Protein 7BNY (pdb70)

Sequence (524 aa):
TYPTLHILLQFNHRGLEARIFRHGQLWAETHAEVVLRSKTKQISFLSNGSYPSMDATTPLNPWKSTYQAVLRAEPHRVTMDVYHKRIRPFRLPLVQKEWRTCEENVFGLYHVFETHYAGYFSDLLIHDVETNPNPLDVSKTYPTLHILLQFNHRGLEARIFRHGQLWAETHAEEVVLRSKTKQISFLSNGSYPSMDATTPLNPWKSTYQAVLRAEPHRVTMDVYHKRIRPFRLPLVQKEWRTCEENVFGLYHVFETHYAGYFSDLLIHDVETNPTLHILLQFNHRGLEARIFRHGQLWAETHAEVVLRSKTKQISFLSNGSYPSMDATTPLNPWKSTYQAVLRAEPHRVTMDVYHKRIRPFRLPLVQKEWRTCEENVFGLYHVFETHYAGYFSDLLIHDPTLHILLQFNHRGLEARIFRHGQLWAETHAEVVLRSKTKQISFLSNGSYPSMDATTPLNPWKSTYQAVLRRAEPHRVTMDVYHKRIRPFRLPLVQKEWRTCEENVFGLYHVFETHYAGYFSDLLIHD

B-factor: mean 75.03, std 25.46, range [36.98, 190.49]

Secondary structure (DSSP, 8-state):
---EEEEEEEEETTEEEEEEEETTEEEEEEEE-----SHHHHHHHHHHS--SSPPPP-TTS--EEEEEEEEEE-SS-EEEEEEESS--SS---SEEEEES----SHHHHHHHHHHHTTTTBPPPEE------/--TT-------EEEEEEEEETTEEEEEEEETTEEEEEEEE-----SHHHHHHHHHHS--S-PPPP-TTS--EEEEEEEEEEETTEEEEEEEES---TT---SEEEEES---SSHHHHHHHHHHHTTTTBPPPEE------/-EEEEEEEEETTEEEEEEEETTEEEEEEEE-----SHHHHHHHHHHS--SSPPPP-TTS--EEEEEEEEEE-SS-EEEEEEESS--TTPPPSEEEEES----SHHHHHHHHHHHTTTT---EEE--/-EEEEEEEEETTEEEEEEEETTEEEEEEEE-----SHHHHHHHHHHS--SSPPPP-TTS--EEEEEEEEEE-SS-EEEEEEESS--TTS--SEEEEE-----SHHHHHHHHHHHTTTS----EE--

Organism: Mengo encephalomyocarditis virus (NCBI:txid12107)

GO terms:
  GO:0039618 T=pseudo3 icosahedral viral capsid (C, IDA)
  GO:0019028 viral capsid (C, IDA)
  GO:0004197 cysteine-type endopeptidase activity (F, IDA)
  GO:0039690 positive stranded viral RNA replication (P, IDA)
  GO:0034062 5'-3' RNA polymerase activity (F, EXP)
  GO:0004197 cysteine-type endopeptidase activity (F, EXP)

Structure (mmCIF, N/CA/C/O backbone):
data_7BNY
#
_entry.id   7BNY
#
_cell.length_a   91.560
_cell.length_b   91.560
_cell.length_c   316.390
_cell.angle_alpha   90.000
_cell.angle_beta   90.000
_cell.angle_gamma   120.000
#
_symmetry.space_group_name_H-M   'P 62 2 2'
#
loop_
_entity.id
_entity.type
_entity.pdbx_description
1 polymer 'Genome polyprotein'
2 non-polymer 'SULFATE ION'
3 water water
#
loop_
_atom_site.group_PDB
_atom_site.id
_atom_site.type_symbol
_atom_site.label_atom_id
_atom_site.label_alt_id
_atom_site.label_comp_id
_atom_site.label_asym_id
_atom_site.label_entity_id
_atom_site.label_seq_id
_atom_site.pdbx_PDB_ins_code
_atom_site.Cartn_x
_atom_site.Cartn_y
_atom_site.Cartn_z
_atom_site.occupancy
_atom_site.B_iso_or_equiv
_atom_site.auth_seq_id
_atom_site.auth_comp_id
_atom_site.auth_asym_id
_atom_site.auth_atom_id
_atom_site.pdbx_PDB_model_num
ATOM 1 N N . THR A 1 10 ? 58.83384 -6.50569 47.54582 1.000 125.95601 10 THR A N 1
ATOM 2 C CA . THR A 1 10 ? 59.96962 -5.61009 47.72842 1.000 132.38197 10 THR A CA 1
ATOM 3 C C . THR A 1 10 ? 60.47415 -5.05411 46.40404 1.000 125.88877 10 THR A C 1
ATOM 4 O O . THR A 1 10 ? 60.22528 -5.61767 45.33821 1.000 136.51454 10 THR A O 1
ATOM 8 N N . TYR A 1 11 ? 61.20710 -3.95223 46.50113 1.000 106.33912 11 TYR A N 1
ATOM 9 C CA . TYR A 1 11 ? 61.94818 -3.37873 45.38064 1.000 97.29983 11 TYR A CA 1
ATOM 10 C C . TYR A 1 11 ? 63.31700 -3.06119 45.95549 1.000 87.38247 11 TYR A C 1
ATOM 11 O O . TYR A 1 11 ? 63.42329 -2.16424 46.81792 1.000 82.70070 11 TYR A O 1
ATOM 20 N N . PRO A 1 12 ? 64.38212 -3.73459 45.53177 1.000 81.25321 12 PRO A N 1
ATOM 21 C CA . PRO A 1 12 ? 65.70354 -3.33037 46.01244 1.000 73.15935 12 PRO A CA 1
ATOM 22 C C . PRO A 1 12 ? 66.10242 -2.02438 45.35028 1.000 69.27817 12 PRO A C 1
ATOM 23 O O . PRO A 1 12 ? 65.89435 -1.82720 44.15051 1.000 69.27293 12 PRO A O 1
ATOM 27 N N . THR A 1 13 ? 66.68714 -1.12967 46.14036 1.000 66.70133 13 THR A N 1
ATOM 28 C CA . THR A 1 13 ? 67.13559 0.15201 45.62254 1.000 59.80679 13 THR A CA 1
ATOM 29 C C . THR A 1 13 ? 68.49529 0.48913 46.21082 1.000 62.07106 13 THR A C 1
ATOM 30 O O . THR A 1 13 ? 68.74339 0.24556 47.39484 1.000 58.86878 13 THR A O 1
ATOM 34 N N . LEU A 1 14 ? 69.37170 1.04857 45.38187 1.000 57.17687 14 LEU A N 1
ATOM 35 C CA . LEU A 1 14 ? 70.62254 1.62469 45.84699 1.000 51.95577 14 LEU A CA 1
ATOM 36 C C . LEU A 1 14 ? 70.77127 3.03707 45.30489 1.000 50.77966 14 LEU A C 1
ATOM 37 O O . LEU A 1 14 ? 70.50706 3.29018 44.12492 1.000 51.58288 14 LEU A O 1
ATOM 42 N N . HIS A 1 15 ? 71.19096 3.95191 46.17187 1.000 50.56803 15 HIS A N 1
ATOM 43 C CA . HIS A 1 15 ? 71.60674 5.28653 45.76900 1.000 49.79131 15 HIS A CA 1
ATOM 44 C C . HIS A 1 15 ? 73.11603 5.35766 45.93284 1.000 48.31983 15 HIS A C 1
ATOM 45 O O . HIS A 1 15 ? 73.63803 5.08970 47.02016 1.000 46.25107 15 HIS A O 1
ATOM 52 N N . ILE A 1 16 ? 73.81140 5.72243 44.86170 1.000 44.94765 16 ILE A N 1
ATOM 53 C CA . ILE A 1 16 ? 75.26778 5.73470 44.83975 1.000 43.92494 16 ILE A CA 1
ATOM 54 C C . ILE A 1 16 ? 75.71091 7.15447 44.53071 1.000 48.70528 16 ILE A C 1
ATOM 55 O O . ILE A 1 16 ? 75.55202 7.62947 43.39865 1.000 45.97657 16 ILE A O 1
ATOM 60 N N . LEU A 1 17 ? 76.25979 7.83473 45.53269 1.000 44.91978 17 LEU A N 1
ATOM 61 C CA . LEU A 1 17 ? 76.89300 9.12782 45.31549 1.000 46.75652 17 LEU A CA 1
ATOM 62 C C . LEU A 1 17 ? 78.28312 8.91962 44.72793 1.000 44.91979 17 LEU A C 1
ATOM 63 O O . LEU A 1 17 ? 79.11580 8.21969 45.31526 1.000 42.99679 17 LEU A O 1
ATOM 68 N N . LEU A 1 18 ? 78.52227 9.52111 43.56631 1.000 45.87385 18 LEU A N 1
ATOM 69 C CA . LEU A 1 18 ? 79.76607 9.38966 42.81754 1.000 46.02958 18 LEU A CA 1
ATOM 70 C C . LEU A 1 18 ? 80.45472 10.74799 42.79435 1.000 46.37824 18 LEU A C 1
ATOM 71 O O . LEU A 1 18 ? 79.85632 11.73937 42.36308 1.000 49.45681 18 LEU A O 1
ATOM 76 N N . GLN A 1 19 ? 81.69764 10.80035 43.26764 1.000 47.15049 19 GLN A N 1
ATOM 77 C CA . GLN A 1 19 ? 82.50482 12.01381 43.20010 1.000 52.44857 19 GLN A CA 1
ATOM 78 C C . GLN A 1 19 ? 83.75269 11.75315 42.36803 1.000 47.20113 19 GLN A C 1
ATOM 79 O O . GLN A 1 19 ? 84.59324 10.92810 42.74330 1.000 43.19763 19 GLN A O 1
ATOM 85 N N . PHE A 1 20 ? 83.86679 12.45689 41.24181 1.000 42.35764 20 PHE A N 1
ATOM 86 C CA . PHE A 1 20 ? 85.12594 12.54744 40.51361 1.000 46.11506 20 PHE A CA 1
ATOM 87 C C . PHE A 1 20 ? 86.01001 13.62077 41.13461 1.000 49.31433 20 PHE A C 1
ATOM 88 O O . PHE A 1 20 ? 85.54771 14.73202 41.41136 1.000 49.40345 20 PHE A O 1
ATOM 96 N N . ASN A 1 21 ? 87.28090 13.28895 41.35383 1.000 44.60297 21 ASN A N 1
ATOM 97 C CA . ASN A 1 21 ? 88.26659 14.26919 41.79172 1.000 50.10952 21 ASN A CA 1
ATOM 98 C C . ASN A 1 21 ? 89.63678 13.86920 41.24997 1.000 50.49120 21 ASN A C 1
ATOM 99 O O . ASN A 1 21 ? 89.77887 12.86139 40.55203 1.000 46.34657 21 ASN A O 1
ATOM 104 N N . HIS A 1 22 ? 90.65516 14.67590 41.57199 1.000 53.16522 22 HIS A N 1
ATOM 105 C CA . HIS A 1 22 ? 91.99488 14.41844 41.04814 1.000 53.74737 22 HIS A CA 1
ATOM 106 C C . HIS A 1 22 ? 92.59088 13.11731 41.56792 1.000 55.65058 22 HIS A C 1
ATOM 107 O O . HIS A 1 22 ? 93.53270 12.59680 40.96122 1.000 53.11016 22 HIS A O 1
ATOM 114 N N . ARG A 1 23 ? 92.06489 12.58053 42.66564 1.000 53.03720 23 ARG A N 1
ATOM 115 C CA . ARG A 1 23 ? 92.52314 11.31010 43.20864 1.000 49.41623 23 ARG A CA 1
ATOM 116 C C . ARG A 1 23 ? 91.83128 10.10937 42.57799 1.000 47.57411 23 ARG A C 1
ATOM 117 O O . ARG A 1 23 ? 92.29649 8.97927 42.75953 1.000 53.91549 23 ARG A O 1
ATOM 125 N N . GLY A 1 24 ? 90.74888 10.32425 41.83731 1.000 54.91471 24 GLY A N 1
ATOM 126 C CA . GLY A 1 24 ? 90.00241 9.23431 41.24254 1.000 46.85993 24 GLY A CA 1
ATOM 127 C C . GLY A 1 24 ? 88.50376 9.37894 41.40287 1.000 43.75004 24 GLY A C 1
ATOM 128 O O . GLY A 1 24 ? 87.98803 10.49903 41.47540 1.000 44.21496 24 GLY A O 1
ATOM 129 N N . LEU A 1 25 ? 87.78959 8.25696 41.45137 1.000 40.24026 25 LEU A N 1
ATOM 130 C CA . LEU A 1 25 ? 86.33330 8.25818 41.51199 1.000 42.31176 25 LEU A CA 1
ATOM 131 C C . LEU A 1 25 ? 85.88325 7.55580 42.78563 1.000 48.80961 25 LEU A C 1
ATOM 132 O O . LEU A 1 25 ? 86.19577 6.37780 42.99139 1.000 43.56874 25 LEU A O 1
ATOM 137 N N . GLU A 1 26 ? 85.14586 8.27303 43.62992 1.000 47.52003 26 GLU A N 1
ATOM 138 C CA . GLU A 1 26 ? 84.66926 7.75070 44.90490 1.000 48.24071 26 GLU A CA 1
ATOM 139 C C . GLU A 1 26 ? 83.19129 7.39910 44.79651 1.000 45.08942 26 GLU A C 1
ATOM 140 O O . GLU A 1 26 ? 82.37905 8.23415 44.38467 1.000 48.39363 26 GLU A O 1
ATOM 146 N N . ALA A 1 27 ? 82.84670 6.16796 45.16706 1.000 43.27862 27 ALA A N 1
ATOM 147 C CA . ALA A 1 27 ? 81.46121 5.71738 45.21643 1.000 49.52283 27 ALA A CA 1
ATOM 148 C C . ALA A 1 27 ? 81.05796 5.48573 46.66514 1.000 49.33164 27 ALA A C 1
ATOM 149 O O . ALA A 1 27 ? 81.70906 4.71577 47.37991 1.000 44.71453 27 ALA A O 1
ATOM 151 N N . ARG A 1 28 ? 79.98709 6.15080 47.09038 1.000 45.17611 28 ARG A N 1
ATOM 152 C CA . ARG A 1 28 ? 79.38040 5.93999 48.39839 1.000 44.18877 28 ARG A CA 1
ATOM 153 C C . ARG A 1 28 ? 77.97537 5.40321 48.17510 1.000 44.33245 28 ARG A C 1
ATOM 154 O O . ARG A 1 28 ? 77.16757 6.04381 47.49395 1.000 44.77640 28 ARG A O 1
ATOM 162 N N . ILE A 1 29 ? 77.67944 4.24111 48.74765 1.000 44.33859 29 ILE A N 1
ATOM 163 C CA . ILE A 1 29 ? 76.48366 3.48394 48.39921 1.000 43.87262 29 ILE A CA 1
ATOM 164 C C . ILE A 1 29 ? 75.53628 3.56099 49.58559 1.000 45.88571 29 ILE A C 1
ATOM 165 O O . ILE A 1 29 ? 75.87052 3.12299 50.69395 1.000 44.36836 29 ILE A O 1
ATOM 170 N N . PHE A 1 30 ? 74.34982 4.10476 49.34035 1.000 49.49712 30 PHE A N 1
ATOM 171 C CA . PHE A 1 30 ? 73.32651 4.32128 50.34926 1.000 45.91439 30 PHE A CA 1
ATOM 172 C C . PHE A 1 30 ? 72.15811 3.35870 50.19752 1.000 52.88511 30 PHE A C 1
ATOM 173 O O . PHE A 1 30 ? 71.79866 2.93969 49.09318 1.000 47.43015 30 PHE A O 1
ATOM 181 N N . ARG A 1 31 ? 71.57918 3.02189 51.34614 1.000 52.41734 31 ARG A N 1
ATOM 182 C CA . ARG A 1 31 ? 70.53830 2.01132 51.48431 1.000 53.44690 31 ARG A CA 1
ATOM 183 C C . ARG A 1 31 ? 69.59626 2.53137 52.56085 1.000 64.87339 31 ARG A C 1
ATOM 184 O O . ARG A 1 31 ? 69.96736 2.58160 53.73799 1.000 57.93629 31 ARG A O 1
ATOM 192 N N . HIS A 1 32 ? 68.38216 2.91527 52.15601 1.000 70.08850 32 HIS A N 1
ATOM 193 C CA . HIS A 1 32 ? 67.42066 3.58096 53.04237 1.000 67.44893 32 HIS A CA 1
ATOM 194 C C . HIS A 1 32 ? 68.02209 4.80333 53.73918 1.000 65.65513 32 HIS A C 1
ATOM 195 O O . HIS A 1 32 ? 67.75161 5.07458 54.91083 1.000 60.63603 32 HIS A O 1
ATOM 202 N N . GLY A 1 33 ? 68.85202 5.54878 53.00968 1.000 58.15332 33 GLY A N 1
ATOM 203 C CA . GLY A 1 33 ? 69.51940 6.71429 53.55917 1.000 54.37404 33 GLY A CA 1
ATOM 204 C C . GLY A 1 33 ? 70.67862 6.45181 54.49291 1.000 54.02736 33 GLY A C 1
ATOM 205 O O . GLY A 1 33 ? 71.21222 7.40639 55.07008 1.000 54.32113 33 GLY A O 1
ATOM 206 N N . GLN A 1 34 ? 71.08690 5.20027 54.66583 1.000 57.49164 34 GLN A N 1
ATOM 207 C CA . GLN A 1 34 ? 72.22291 4.85459 55.50899 1.000 54.83346 34 GLN A CA 1
ATOM 208 C C . GLN A 1 34 ? 73.41194 4.51795 54.61967 1.000 53.62395 34 GLN A C 1
ATOM 209 O O . GLN A 1 34 ? 73.26781 3.77581 53.64204 1.000 50.35714 34 GLN A O 1
ATOM 215 N N . LEU A 1 35 ? 74.58098 5.06982 54.94989 1.000 48.81943 35 LEU A N 1
ATOM 216 C CA . LEU A 1 35 ? 75.78945 4.69367 54.22725 1.000 49.33524 35 LEU A CA 1
ATOM 217 C C . LEU A 1 35 ? 76.10918 3.22735 54.47236 1.000 50.01311 35 LEU A C 1
ATOM 218 O O . LEU A 1 35 ? 76.52137 2.84538 55.57269 1.000 53.80545 35 LEU A O 1
ATOM 223 N N . TRP A 1 36 ? 75.91866 2.40327 53.44519 1.000 49.44217 36 TRP A N 1
ATOM 224 C CA . TRP A 1 36 ? 76.13103 0.96599 53.53707 1.000 49.48845 36 TRP A CA 1
ATOM 225 C C . TRP A 1 36 ? 77.50990 0.51567 53.07188 1.000 47.10258 36 TRP A C 1
ATOM 226 O O . TRP A 1 36 ? 78.10503 -0.36762 53.69674 1.000 42.46892 36 TRP A O 1
ATOM 237 N N . ALA A 1 37 ? 78.04691 1.10880 52.00535 1.000 50.59137 37 ALA A N 1
ATOM 238 C CA . ALA A 1 37 ? 79.31479 0.64394 51.46100 1.000 47.50903 37 ALA A CA 1
ATOM 239 C C . ALA A 1 37 ? 80.06332 1.77606 50.77124 1.000 48.11260 37 ALA A C 1
ATOM 240 O O . ALA A 1 37 ? 79.48593 2.80107 50.39961 1.000 44.97253 37 ALA A O 1
ATOM 242 N N . GLU A 1 38 ? 81.37097 1.56901 50.61108 1.000 45.50899 38 GLU A N 1
ATOM 243 C CA . GLU A 1 38 ? 82.24444 2.47334 49.87834 1.000 49.38820 38 GLU A CA 1
ATOM 244 C C . GLU A 1 38 ? 83.10478 1.66776 48.91582 1.000 47.40265 38 GLU A C 1
ATOM 245 O O . GLU A 1 38 ? 83.42858 0.50431 49.17219 1.000 45.37000 38 GLU A O 1
ATOM 251 N N . THR A 1 39 ? 83.48587 2.30492 47.81187 1.000 43.99596 39 THR A N 1
ATOM 252 C CA . THR A 1 39 ? 84.52015 1.77462 46.93364 1.000 43.08902 39 THR A CA 1
ATOM 253 C C . THR A 1 39 ? 85.14251 2.93427 46.16604 1.000 44.67077 39 THR A C 1
ATOM 254 O O . THR A 1 39 ? 84.60233 4.04275 46.12973 1.000 44.84225 39 THR A O 1
ATOM 258 N N . HIS A 1 40 ? 86.29534 2.66487 45.55545 1.000 42.94864 40 HIS A N 1
ATOM 259 C CA . HIS A 1 40 ? 87.04119 3.67188 44.81550 1.000 44.77384 40 HIS A CA 1
ATOM 260 C C . HIS A 1 40 ? 87.48175 3.10180 43.47204 1.000 46.71907 40 HIS A C 1
ATOM 261 O O . HIS A 1 40 ? 87.69773 1.89368 43.33600 1.000 39.08098 40 HIS A O 1
ATOM 268 N N . ALA A 1 41 ? 87.60426 3.97946 42.47262 1.000 45.62943 41 ALA A N 1
ATOM 269 C CA . ALA A 1 41 ? 88.15248 3.60783 41.17457 1.000 45.56963 41 ALA A CA 1
ATOM 270 C C . ALA A 1 41 ? 89.20486 4.61471 40.72848 1.000 46.58712 41 ALA A C 1
ATOM 271 O O . ALA A 1 41 ? 89.11345 5.80964 41.02376 1.000 44.48505 41 ALA A O 1
ATOM 273 N N . GLU A 1 42 ? 90.20648 4.11184 40.00233 1.000 49.69887 42 GLU A N 1
ATOM 274 C CA . GLU A 1 42 ? 91.28090 4.93353 39.44042 1.000 50.31102 42 GLU A CA 1
ATOM 275 C C . GLU A 1 42 ? 90.83715 5.64916 38.15900 1.000 50.69307 42 GLU A C 1
ATOM 276 O O . GLU A 1 42 ? 91.45230 5.53364 37.09935 1.000 49.68153 42 GLU A O 1
ATOM 282 N N . VAL A 1 43 ? 89.74817 6.40345 38.27121 1.000 45.63231 43 VAL A N 1
ATOM 283 C CA . VAL A 1 43 ? 89.13881 7.09198 37.13706 1.000 42.43017 43 VAL A CA 1
ATOM 284 C C . VAL A 1 43 ? 89.30792 8.58729 37.37900 1.000 47.35175 43 VAL A C 1
ATOM 285 O O . VAL A 1 43 ? 88.59396 9.18358 38.19386 1.000 48.96764 43 VAL A O 1
ATOM 289 N N . VAL A 1 44 ? 90.25806 9.19739 36.67417 1.000 47.85293 44 VAL A N 1
ATOM 290 C CA . VAL A 1 44 ? 90.59797 10.60747 36.83752 1.000 50.92691 44 VAL A CA 1
ATOM 291 C C . VAL A 1 44 ? 90.16152 11.35263 35.58128 1.000 48.40858 44 VAL A C 1
ATOM 292 O O . VAL A 1 44 ? 90.80677 11.24262 34.53125 1.000 51.91488 44 VAL A O 1
ATOM 296 N N . LEU A 1 45 ? 89.08306 12.13134 35.68945 1.000 51.78683 45 LEU A N 1
ATOM 297 C CA . LEU A 1 45 ? 88.48849 12.81213 34.53878 1.000 50.18421 45 LEU A CA 1
ATOM 298 C C . LEU A 1 45 ? 87.90802 14.13741 35.01002 1.000 53.97548 45 LEU A C 1
ATOM 299 O O . LEU A 1 45 ? 86.97852 14.15470 35.82225 1.000 49.59325 45 LEU A O 1
ATOM 304 N N . ARG A 1 46 ? 88.45291 15.24222 34.49199 1.000 50.78193 46 ARG A N 1
ATOM 305 C CA . ARG A 1 46 ? 88.07262 16.57493 34.95473 1.000 54.37420 46 ARG A CA 1
ATOM 306 C C . ARG A 1 46 ? 86.82447 17.12674 34.26765 1.000 54.83588 46 ARG A C 1
ATOM 307 O O . ARG A 1 46 ? 85.95142 17.69089 34.93635 1.000 54.76391 46 ARG A O 1
ATOM 315 N N . SER A 1 47 ? 86.71202 16.97427 32.94956 1.000 52.46757 47 SER A N 1
ATOM 316 C CA . SER A 1 47 ? 85.60967 17.58021 32.21104 1.000 54.47423 47 SER A CA 1
ATOM 317 C C . SER A 1 47 ? 84.30566 16.80520 32.36756 1.000 57.10519 47 SER A C 1
ATOM 318 O O . SER A 1 47 ? 84.29238 15.57520 32.46820 1.000 57.38134 47 SER A O 1
ATOM 321 N N . LYS A 1 48 ? 83.19705 17.55595 32.38271 1.000 61.57375 48 LYS A N 1
ATOM 322 C CA . LYS A 1 48 ? 81.86897 16.94859 32.42791 1.000 58.08093 48 LYS A CA 1
ATOM 323 C C . LYS A 1 48 ? 81.63699 15.99899 31.25722 1.000 55.15966 48 LYS A C 1
ATOM 324 O O . LYS A 1 48 ? 81.03579 14.93171 31.42660 1.000 57.32874 48 LYS A O 1
ATOM 330 N N . THR A 1 49 ? 82.10606 16.36985 30.06155 1.000 54.46011 49 THR A N 1
ATOM 331 C CA . THR A 1 49 ? 81.92823 15.51551 28.88873 1.000 55.52801 49 THR A CA 1
ATOM 332 C C . THR A 1 49 ? 82.58556 14.15133 29.07288 1.000 52.52381 49 THR A C 1
ATOM 333 O O . THR A 1 49 ? 81.97652 13.11404 28.78773 1.000 54.60739 49 THR A O 1
ATOM 337 N N . LYS A 1 50 ? 83.83004 14.12971 29.55318 1.000 54.67961 50 LYS A N 1
ATOM 338 C CA . LYS A 1 50 ? 84.51601 12.85469 29.74193 1.000 56.45455 50 LYS A CA 1
ATOM 339 C C . LYS A 1 50 ? 83.91153 12.05660 30.88931 1.000 54.48943 50 LYS A C 1
ATOM 340 O O . LYS A 1 50 ? 83.78813 10.82923 30.80116 1.000 53.30516 50 LYS A O 1
ATOM 346 N N . GLN A 1 51 ? 83.53351 12.73779 31.97295 1.000 49.61106 51 GLN A N 1
ATOM 347 C CA . GLN A 1 51 ? 82.85319 12.07911 33.08459 1.000 49.88431 51 GLN A CA 1
ATOM 348 C C . GLN A 1 51 ? 81.56546 11.39715 32.63714 1.000 47.32179 51 GLN A C 1
ATOM 349 O O . GLN A 1 51 ? 81.34515 10.21375 32.92113 1.000 45.96616 51 GLN A O 1
ATOM 355 N N . ILE A 1 52 ? 80.70104 12.12821 31.93035 1.000 53.03732 52 ILE A N 1
ATOM 356 C CA . ILE A 1 52 ? 79.43834 11.54504 31.48886 1.000 48.98211 52 ILE A CA 1
ATOM 357 C C . ILE A 1 52 ? 79.66718 10.46090 30.44420 1.000 52.54545 52 ILE A C 1
ATOM 358 O O . ILE A 1 52 ? 78.93937 9.46027 30.40948 1.000 51.44032 52 ILE A O 1
ATOM 363 N N . SER A 1 53 ? 80.68368 10.61894 29.59466 1.000 48.80123 53 SER A N 1
ATOM 364 C CA . SER A 1 53 ? 81.02108 9.55319 28.65747 1.000 54.77787 53 SER A CA 1
ATOM 365 C C . SER A 1 53 ? 81.44099 8.28251 29.38582 1.000 49.39611 53 SER A C 1
ATOM 366 O O . SER A 1 53 ? 81.02345 7.17955 29.01357 1.000 49.16901 53 SER A O 1
ATOM 369 N N . PHE A 1 54 ? 82.27133 8.41363 30.42326 1.000 48.95482 54 PHE A N 1
ATOM 370 C CA . PHE A 1 54 ? 82.60235 7.25854 31.25238 1.000 48.33798 54 PHE A CA 1
ATOM 371 C C . PHE A 1 54 ? 81.35801 6.65621 31.89318 1.000 46.92570 54 PHE A C 1
ATOM 372 O O . PHE A 1 54 ? 81.16526 5.43466 31.87552 1.000 44.01930 54 PHE A O 1
ATOM 380 N N . LEU A 1 55 ? 80.51159 7.50314 32.48515 1.000 46.47613 55 LEU A N 1
ATOM 381 C CA . LEU A 1 55 ? 79.29687 7.01880 33.13488 1.000 46.61074 55 LEU A CA 1
ATOM 382 C C . LEU A 1 55 ? 78.39442 6.26149 32.16754 1.000 48.14452 55 LEU A C 1
ATOM 383 O O . LEU A 1 55 ? 77.79820 5.24239 32.53534 1.000 49.13555 55 LEU A O 1
ATOM 388 N N . SER A 1 56 ? 78.28581 6.73484 30.92501 1.000 53.56652 56 SER A N 1
ATOM 389 C CA . SER A 1 56 ? 77.44311 6.04225 29.95583 1.000 52.36557 56 SER A CA 1
ATOM 390 C C . SER A 1 56 ? 78.08685 4.75892 29.44117 1.000 56.26361 56 SER A C 1
ATOM 391 O O . SER A 1 56 ? 77.42077 3.72093 29.35713 1.000 53.32714 56 SER A O 1
ATOM 394 N N . ASN A 1 57 ? 79.37424 4.79399 29.10255 1.000 51.52451 57 ASN A N 1
ATOM 395 C CA . ASN A 1 57 ? 79.97245 3.65041 28.42515 1.000 53.13777 57 ASN A CA 1
ATOM 396 C C . ASN A 1 57 ? 80.50559 2.58944 29.37532 1.000 50.02905 57 ASN A C 1
ATOM 397 O O . ASN A 1 57 ? 80.69129 1.44160 28.95453 1.000 54.85258 57 ASN A O 1
ATOM 402 N N . GLY A 1 58 ? 80.74600 2.93562 30.63618 1.000 50.15024 58 GLY A N 1
ATOM 403 C CA . GLY A 1 58 ? 81.36738 2.02558 31.57138 1.000 45.01001 58 GLY A CA 1
ATOM 404 C C . GLY A 1 58 ? 82.87848 2.02277 31.53615 1.000 47.13301 58 GLY A C 1
ATOM 405 O O . GLY A 1 58 ? 83.49845 1.23637 32.26443 1.000 45.92734 58 GLY A O 1
ATOM 406 N N . SER A 1 59 ? 83.48772 2.86732 30.70859 1.000 48.68717 59 SER A N 1
ATOM 407 C CA . SER A 1 59 ? 84.93507 2.92198 30.56906 1.000 48.80069 59 SER A CA 1
ATOM 408 C C . SER A 1 59 ? 85.30345 4.24907 29.92458 1.000 51.57030 59 SER A C 1
ATOM 409 O O . SER A 1 59 ? 84.45525 4.93353 29.34675 1.000 47.54128 59 SER A O 1
ATOM 412 N N . TYR A 1 60 ? 86.58316 4.60705 30.03079 1.000 50.75414 60 TYR A N 1
ATOM 413 C CA . TYR A 1 60 ? 87.11794 5.70422 29.24320 1.000 52.66927 60 TYR A CA 1
ATOM 414 C C . TYR A 1 60 ? 88.55597 5.39342 28.84815 1.000 59.92585 60 TYR A C 1
ATOM 415 O O . TYR A 1 60 ? 89.31283 4.83674 29.65749 1.000 63.00575 60 TYR A O 1
ATOM 424 N N . PRO A 1 61 ? 88.96232 5.73742 27.61966 1.000 59.27044 61 PRO A N 1
ATOM 425 C CA . PRO A 1 61 ? 90.23853 5.20357 27.11274 1.000 62.76419 61 PRO A CA 1
ATOM 426 C C . PRO A 1 61 ? 91.46767 5.83385 27.74724 1.000 67.91549 61 PRO A C 1
ATOM 427 O O . PRO A 1 61 ? 92.42200 5.11304 28.06476 1.000 70.48669 61 PRO A O 1
ATOM 431 N N . SER A 1 62 ? 91.48156 7.15239 27.94746 1.000 67.52155 62 SER A N 1
ATOM 432 C CA . SER A 1 62 ? 92.65510 7.84713 28.47030 1.000 65.22235 62 SER A CA 1
ATOM 433 C C . SER A 1 62 ? 92.25091 8.71415 29.65398 1.000 62.44931 62 SER A C 1
ATOM 434 O O . SER A 1 62 ? 91.38304 9.58388 29.52243 1.000 59.39931 62 SER A O 1
ATOM 437 N N . MET A 1 63 ? 92.88480 8.48131 30.80158 1.000 60.66491 63 MET A N 1
ATOM 438 C CA . MET A 1 63 ? 92.63119 9.27628 31.99450 1.000 57.49214 63 MET A CA 1
ATOM 439 C C . MET A 1 63 ? 93.45751 10.55887 31.98968 1.000 60.85795 63 MET A C 1
ATOM 440 O O . MET A 1 63 ? 94.51897 10.64036 31.36506 1.000 58.60224 63 MET A O 1
ATOM 445 N N . ASP A 1 64 ? 92.95418 11.56665 32.69911 1.000 59.81383 64 ASP A N 1
ATOM 446 C CA . ASP A 1 64 ? 93.69822 12.79058 32.95166 1.000 62.95544 64 ASP A CA 1
ATOM 447 C C . ASP A 1 64 ? 94.76911 12.56951 34.02159 1.000 63.65055 64 ASP A C 1
ATOM 448 O O . ASP A 1 64 ? 94.78958 11.55817 34.72894 1.000 58.01912 64 ASP A O 1
ATOM 453 N N . ALA A 1 65 ? 95.67074 13.54357 34.12968 1.000 66.79249 65 ALA A N 1
ATOM 454 C CA . ALA A 1 65 ? 96.69685 13.54410 35.16440 1.000 68.72628 65 ALA A CA 1
ATOM 455 C C . ALA A 1 65 ? 96.13278 13.96620 36.51623 1.000 69.89532 65 ALA A C 1
ATOM 456 O O . ALA A 1 65 ? 95.30061 14.87377 36.60509 1.000 81.49803 65 ALA A O 1
ATOM 458 N N . THR A 1 66 ? 96.59691 13.29732 37.57180 1.000 70.49072 66 THR A N 1
ATOM 459 C CA . THR A 1 66 ? 96.35653 13.75118 38.93777 1.000 68.60868 66 THR A CA 1
ATOM 460 C C . THR A 1 66 ? 97.17408 15.00874 39.21470 1.000 66.45828 66 THR A C 1
ATOM 461 O O . THR A 1 66 ? 98.39903 15.00903 39.05316 1.000 71.40629 66 THR A O 1
ATOM 465 N N . THR A 1 67 ? 96.49807 16.07904 39.63577 1.000 64.72479 67 THR A N 1
ATOM 466 C CA . THR A 1 67 ? 97.11465 17.39364 39.82077 1.000 75.39946 67 THR A CA 1
ATOM 467 C C . THR A 1 67 ? 96.66875 17.97838 41.15513 1.000 72.81549 67 THR A C 1
ATOM 468 O O . THR A 1 67 ? 95.67186 18.71063 41.22404 1.000 76.61852 67 THR A O 1
ATOM 472 N N . PRO A 1 68 ? 97.38361 17.66878 42.24151 1.000 70.72542 68 PRO A N 1
ATOM 473 C CA . PRO A 1 68 ? 96.96776 18.15663 43.56986 1.000 70.84954 68 PRO A CA 1
ATOM 474 C C . PRO A 1 68 ? 96.95257 19.67250 43.70929 1.000 71.54789 68 PRO A C 1
ATOM 475 O O . PRO A 1 68 ? 96.25853 20.18530 44.59633 1.000 70.80749 68 PRO A O 1
ATOM 479 N N . LEU A 1 69 ? 97.68796 20.40718 42.87152 1.000 77.03001 69 LEU A N 1
ATOM 480 C CA . LEU A 1 69 ? 97.64685 21.86461 42.91976 1.000 73.22747 69 LEU A CA 1
ATOM 481 C C . LEU A 1 69 ? 96.49812 22.44808 42.11457 1.000 80.69409 69 LEU A C 1
ATOM 482 O O . LEU A 1 69 ? 96.15853 23.62057 42.30625 1.000 80.21264 69 LEU A O 1
ATOM 487 N N . ASN A 1 70 ? 95.89429 21.66227 41.22433 1.000 78.18615 70 ASN A N 1
ATOM 488 C CA . ASN A 1 70 ? 94.70193 22.06078 40.48166 1.000 80.33891 70 ASN A CA 1
ATOM 489 C C . ASN A 1 70 ? 93.60701 21.01969 40.70299 1.000 77.55970 70 ASN A C 1
ATOM 490 O O . ASN A 1 70 ? 93.21918 20.30249 39.77076 1.000 82.84786 70 ASN A O 1
ATOM 495 N N . PRO A 1 71 ? 93.09315 20.90488 41.92586 1.000 77.55022 71 PRO A N 1
ATOM 496 C CA . PRO A 1 71 ? 92.10411 19.86500 42.22362 1.000 81.16803 71 PRO A CA 1
ATOM 497 C C . PRO A 1 71 ? 90.73353 20.21345 41.65473 1.000 78.65314 71 PRO A C 1
ATOM 498 O O . PRO A 1 71 ? 90.47155 21.33484 41.21876 1.000 77.51872 71 PRO A O 1
ATOM 502 N N . TRP A 1 72 ? 89.85059 19.21636 41.67189 1.000 68.57832 72 TRP A N 1
ATOM 503 C CA . TRP A 1 72 ? 88.45540 19.41968 41.30714 1.000 59.95314 72 TRP A CA 1
ATOM 504 C C . TRP A 1 72 ? 87.55913 18.47890 42.10087 1.000 56.14508 72 TRP A C 1
ATOM 505 O O . TRP A 1 72 ? 88.01999 17.53541 42.74836 1.000 52.23297 72 TRP A O 1
ATOM 516 N N . LYS A 1 73 ? 86.25760 18.75821 42.03244 1.000 51.54658 73 LYS A N 1
ATOM 517 C CA . LYS A 1 73 ? 85.22761 17.94053 42.66662 1.000 55.38807 73 LYS A CA 1
ATOM 518 C C . LYS A 1 73 ? 83.97428 17.99638 41.80567 1.000 53.57257 73 LYS A C 1
ATOM 519 O O . LYS A 1 73 ? 83.37892 19.06719 41.65347 1.000 71.64018 73 LYS A O 1
ATOM 525 N N . SER A 1 74 ? 83.57690 16.85660 41.24012 1.000 52.18758 74 SER A N 1
ATOM 526 C CA . SER A 1 74 ? 82.38243 16.76914 40.40627 1.000 52.91748 74 SER A CA 1
ATOM 527 C C . SER A 1 74 ? 81.52850 15.59781 40.86881 1.000 52.67054 74 SER A C 1
ATOM 528 O O . SER A 1 74 ? 82.01697 14.46651 40.94899 1.000 49.01726 74 SER A O 1
ATOM 531 N N . THR A 1 75 ? 80.25644 15.86516 41.16252 1.000 49.26157 75 THR A N 1
ATOM 532 C CA . THR A 1 75 ? 79.40058 14.92186 41.87009 1.000 54.30588 75 THR A CA 1
ATOM 533 C C . THR A 1 75 ? 78.22456 14.49159 40.99998 1.000 54.99035 75 THR A C 1
ATOM 534 O O . THR A 1 75 ? 77.61927 15.31160 40.30139 1.000 56.68359 75 THR A O 1
ATOM 538 N N . TYR A 1 76 ? 77.90438 13.19803 41.06183 1.000 48.36087 76 TYR A N 1
ATOM 539 C CA . TYR A 1 76 ? 76.74877 12.61579 40.39184 1.000 51.18722 76 TYR A CA 1
ATOM 540 C C . TYR A 1 76 ? 76.07022 11.65013 41.35570 1.000 50.12319 76 TYR A C 1
ATOM 541 O O . TYR A 1 76 ? 76.67379 11.19326 42.32945 1.000 47.05460 76 TYR A O 1
ATOM 550 N N . GLN A 1 77 ? 74.80433 11.33524 41.07869 1.000 52.80083 77 GLN A N 1
ATOM 551 C CA . GLN A 1 77 ? 74.08536 10.29397 41.80787 1.000 55.03408 77 GLN A CA 1
ATOM 552 C C . GLN A 1 77 ? 73.52518 9.25980 40.84274 1.000 51.87364 77 GLN A C 1
ATOM 553 O O . GLN A 1 77 ? 72.73309 9.59864 39.95735 1.000 57.09793 77 GLN A O 1
ATOM 559 N N . ALA A 1 78 ? 73.93043 8.00320 41.02007 1.000 51.55763 78 ALA A N 1
ATOM 560 C CA . ALA A 1 78 ? 73.29452 6.87036 40.35820 1.000 47.28530 78 ALA A CA 1
ATOM 561 C C . ALA A 1 78 ? 72.18315 6.30439 41.23598 1.000 52.35364 78 ALA A C 1
ATOM 562 O O . ALA A 1 78 ? 72.38402 6.08335 42.43472 1.000 51.11808 78 ALA A O 1
ATOM 564 N N . VAL A 1 79 ? 71.01509 6.07150 40.64005 1.000 50.51685 79 VAL A N 1
ATOM 565 C CA . VAL A 1 79 ? 69.90072 5.40858 41.31211 1.000 54.04606 79 VAL A CA 1
ATOM 566 C C . VAL A 1 79 ? 69.61774 4.09015 40.60272 1.000 52.91661 79 VAL A C 1
ATOM 567 O O . VAL A 1 79 ? 69.25327 4.08207 39.42010 1.000 58.10251 79 VAL A O 1
ATOM 571 N N . LEU A 1 80 ? 69.77917 2.98236 41.32297 1.000 55.15663 80 LEU A N 1
ATOM 572 C CA . LEU A 1 80 ? 69.50489 1.64537 40.80926 1.000 57.30855 80 LEU A CA 1
ATOM 573 C C . LEU A 1 80 ? 68.21246 1.12448 41.42363 1.000 57.31178 80 LEU A C 1
ATOM 574 O O . LEU A 1 80 ? 68.03744 1.18316 42.64544 1.000 61.88701 80 LEU A O 1
ATOM 579 N N . ARG A 1 81 ? 67.31256 0.61413 40.58380 1.000 63.16020 81 ARG A N 1
ATOM 580 C CA . ARG A 1 81 ? 66.08860 -0.02254 41.05584 1.000 61.61625 81 ARG A CA 1
ATOM 581 C C . ARG A 1 81 ? 65.95215 -1.40739 40.44135 1.000 63.90527 81 ARG A C 1
ATOM 582 O O . ARG A 1 81 ? 66.15649 -1.58093 39.23579 1.000 67.44992 81 ARG A O 1
ATOM 590 N N . ALA A 1 82 ? 65.60857 -2.38792 41.27894 1.000 68.81553 82 ALA A N 1
ATOM 591 C CA . ALA A 1 82 ? 65.32842 -3.75499 40.83971 1.000 70.31892 82 ALA A CA 1
ATOM 592 C C . ALA A 1 82 ? 63.81620 -3.93836 40.73852 1.000 78.20513 82 ALA A C 1
ATOM 593 O O . ALA A 1 82 ? 63.15492 -4.43105 41.65221 1.000 85.18866 82 ALA A O 1
ATOM 595 N N . GLU A 1 83 ? 63.26513 -3.52726 39.59938 1.000 80.68992 83 GLU A N 1
ATOM 596 C CA . GLU A 1 83 ? 61.84973 -3.71051 39.33099 1.000 86.10899 83 GLU A CA 1
ATOM 597 C C . GLU A 1 83 ? 61.56565 -5.19404 39.07212 1.000 83.48233 83 GLU A C 1
ATOM 598 O O . GLU A 1 83 ? 62.49457 -5.99367 38.93580 1.000 83.16338 83 GLU A O 1
ATOM 604 N N . PRO A 1 84 ? 60.28688 -5.59854 39.01378 1.000 85.56343 84 PRO A N 1
ATOM 605 C CA . PRO A 1 84 ? 59.98456 -7.04262 38.99460 1.000 87.71662 84 PRO A CA 1
ATOM 606 C C . PRO A 1 84 ? 60.60410 -7.81534 37.84213 1.000 90.27838 84 PRO A C 1
ATOM 607 O O . PRO A 1 84 ? 60.92455 -8.99781 38.01627 1.000 93.36086 84 PRO A O 1
ATOM 611 N N . HIS A 1 85 ? 60.79187 -7.19931 36.67333 1.000 90.10610 85 HIS A N 1
ATOM 612 C CA . HIS A 1 85 ? 61.31516 -7.92518 35.52280 1.000 92.46940 85 HIS A CA 1
ATOM 613 C C . HIS A 1 85 ? 62.45521 -7.19238 34.82697 1.000 88.00808 85 HIS A C 1
ATOM 614 O O . HIS A 1 85 ? 62.87478 -7.61447 33.74266 1.000 90.47996 85 HIS A O 1
ATOM 621 N N . ARG A 1 86 ? 62.96622 -6.11377 35.41450 1.000 80.53512 86 ARG A N 1
ATOM 622 C CA . ARG A 1 86 ? 64.09369 -5.39560 34.84270 1.000 76.40315 86 ARG A CA 1
ATOM 623 C C . ARG A 1 86 ? 64.87257 -4.72050 35.96130 1.000 75.19976 86 ARG A C 1
ATOM 624 O O . ARG A 1 86 ? 64.36356 -4.51905 37.06734 1.000 76.19800 86 ARG A O 1
ATOM 632 N N . VAL A 1 87 ? 66.12161 -4.37830 35.65969 1.000 69.84905 87 VAL A N 1
ATOM 633 C CA . VAL A 1 87 ? 66.90640 -3.44833 36.46091 1.000 65.40842 87 VAL A CA 1
ATOM 634 C C . VAL A 1 87 ? 67.07599 -2.16376 35.66340 1.000 64.02541 87 VAL A C 1
ATOM 635 O O . VAL A 1 87 ? 67.32680 -2.20263 34.45286 1.000 63.95189 87 VAL A O 1
ATOM 639 N N . THR A 1 88 ? 66.94799 -1.02626 36.34192 1.000 58.89669 88 THR A N 1
ATOM 640 C CA . THR A 1 88 ? 67.24356 0.27050 35.75440 1.000 58.80676 88 THR A CA 1
ATOM 641 C C . THR A 1 88 ? 68.33691 0.96777 36.55005 1.000 57.94601 88 THR A C 1
ATOM 642 O O . THR A 1 88 ? 68.42640 0.82222 37.77297 1.000 59.31479 88 THR A O 1
ATOM 646 N N . MET A 1 89 ? 69.16470 1.73795 35.84673 1.000 59.57422 89 MET A N 1
ATOM 647 C CA . MET A 1 89 ? 70.04793 2.70972 36.47902 1.000 58.13775 89 MET A CA 1
ATOM 648 C C . MET A 1 89 ? 69.85401 4.06420 35.81882 1.000 56.52201 89 MET A C 1
ATOM 649 O O . MET A 1 89 ? 69.98475 4.18700 34.59624 1.000 58.22410 89 MET A O 1
ATOM 654 N N . ASP A 1 90 ? 69.53730 5.07125 36.62689 1.000 57.71778 90 ASP A N 1
ATOM 655 C CA . ASP A 1 90 ? 69.45581 6.45606 36.18766 1.000 55.73439 90 ASP A CA 1
ATOM 656 C C . ASP A 1 90 ? 70.52299 7.24408 36.93070 1.000 57.96339 90 ASP A C 1
ATOM 657 O O . ASP A 1 90 ? 70.63422 7.13464 38.15584 1.000 53.16586 90 ASP A O 1
ATOM 662 N N . VAL A 1 91 ? 71.30626 8.02973 36.19744 1.000 55.45605 91 VAL A N 1
ATOM 663 C CA . VAL A 1 91 ? 72.40382 8.80326 36.76756 1.000 53.23711 91 VAL A CA 1
ATOM 664 C C . VAL A 1 91 ? 72.07254 10.28215 36.63854 1.000 51.41900 91 VAL A C 1
ATOM 665 O O . VAL A 1 91 ? 71.78439 10.76890 35.53817 1.000 54.33709 91 VAL A O 1
ATOM 669 N N . TYR A 1 92 ? 72.11693 10.99273 37.76098 1.000 58.54881 92 TYR A N 1
ATOM 670 C CA . TYR A 1 92 ? 71.73836 12.39574 37.83119 1.000 55.25162 92 TYR A CA 1
ATOM 671 C C . TYR A 1 92 ? 72.95477 13.25187 38.15035 1.000 58.12585 92 TYR A C 1
ATOM 672 O O . TYR A 1 92 ? 73.83098 12.84462 38.91938 1.000 64.38669 92 TYR A O 1
ATOM 681 N N . HIS A 1 93 ? 73.00308 14.43497 37.54603 1.000 59.94047 93 HIS A N 1
ATOM 682 C CA . HIS A 1 93 ? 73.95344 15.45847 37.95719 1.000 64.39999 93 HIS A CA 1
ATOM 683 C C . HIS A 1 93 ? 73.65389 15.90774 39.38351 1.000 65.95814 93 HIS A C 1
ATOM 684 O O . HIS A 1 93 ? 72.52803 16.31235 39.69217 1.000 73.77031 93 HIS A O 1
ATOM 691 N N . LYS A 1 94 ? 74.66579 15.80829 40.25118 1.000 67.02132 94 LYS A N 1
ATOM 692 C CA . LYS A 1 94 ? 74.57913 16.12569 41.67599 1.000 66.74800 94 LYS A CA 1
ATOM 693 C C . LYS A 1 94 ? 73.67681 15.15034 42.42918 1.000 69.92725 94 LYS A C 1
ATOM 694 O O . LYS A 1 94 ? 74.17082 14.33059 43.21034 1.000 64.74301 94 LYS A O 1
ATOM 700 N N . ARG A 1 95 ? 72.36520 15.21514 42.20378 1.000 70.87567 95 ARG A N 1
ATOM 701 C CA . ARG A 1 95 ? 71.43191 14.36015 42.92890 1.000 76.22341 95 ARG A CA 1
ATOM 702 C C . ARG A 1 95 ? 70.10614 14.32290 42.18181 1.000 80.05006 95 ARG A C 1
ATOM 703 O O . ARG A 1 95 ? 69.79157 15.22006 41.39487 1.000 79.67111 95 ARG A O 1
ATOM 711 N N . ILE A 1 96 ? 69.32938 13.27060 42.44263 1.000 77.32077 96 ILE A N 1
ATOM 712 C CA . ILE A 1 96 ? 67.98405 13.17196 41.88282 1.000 79.30953 96 ILE A CA 1
ATOM 713 C C . ILE A 1 96 ? 67.08812 14.24228 42.49601 1.000 90.67659 96 ILE A C 1
ATOM 714 O O . ILE A 1 96 ? 66.92445 14.32171 43.71939 1.000 104.83254 96 ILE A O 1
ATOM 719 N N . ARG A 1 97 ? 66.53232 15.09362 41.64352 1.000 89.38154 97 ARG A N 1
ATOM 720 C CA . ARG A 1 97 ? 65.62364 16.15683 42.04645 1.000 96.68631 97 ARG A CA 1
ATOM 721 C C . ARG A 1 97 ? 64.45791 16.18019 41.06321 1.000 101.35575 97 ARG A C 1
ATOM 722 O O . ARG A 1 97 ? 64.51407 15.49479 40.03405 1.000 105.84517 97 ARG A O 1
ATOM 730 N N . PRO A 1 98 ? 63.38832 16.93737 41.32371 1.000 102.32415 98 PRO A N 1
ATOM 731 C CA . PRO A 1 98 ? 62.21136 16.82613 40.45266 1.000 102.07350 98 PRO A CA 1
ATOM 732 C C . PRO A 1 98 ? 62.29703 17.76404 39.26055 1.000 101.08976 98 PRO A C 1
ATOM 733 O O . PRO A 1 98 ? 61.63949 17.54310 38.23876 1.000 95.61230 98 PRO A O 1
ATOM 737 N N . PHE A 1 99 ? 63.10035 18.82069 39.38569 1.000 108.35097 99 PHE A N 1
ATOM 738 C CA . PHE A 1 99 ? 63.31660 19.75618 38.28906 1.000 102.32496 99 PHE A CA 1
ATOM 739 C C . PHE A 1 99 ? 64.33162 19.28300 37.24965 1.000 96.60232 99 PHE A C 1
ATOM 740 O O . PHE A 1 99 ? 64.39889 19.88144 36.17053 1.000 92.41159 99 PHE A O 1
ATOM 748 N N . ARG A 1 100 ? 65.11748 18.24393 37.52747 1.000 94.88171 100 ARG A N 1
ATOM 749 C CA . ARG A 1 100 ? 66.15298 17.79254 36.60538 1.000 89.02565 100 ARG A CA 1
ATOM 750 C C . ARG A 1 100 ? 65.91302 16.35059 36.16680 1.000 86.35100 100 ARG A C 1
ATOM 751 O O . ARG A 1 100 ? 65.32718 15.54725 36.89965 1.000 84.01546 100 ARG A O 1
ATOM 759 N N . LEU A 1 101 ? 66.38212 16.03239 34.96043 1.000 72.90747 101 LEU A N 1
ATOM 760 C CA . LEU A 1 101 ? 66.27067 14.71600 34.34869 1.000 67.62485 101 LEU A CA 1
ATOM 761 C C . LEU A 1 101 ? 67.61775 13.99711 34.35249 1.000 62.03052 101 LEU A C 1
ATOM 762 O O . LEU A 1 101 ? 68.67350 14.63566 34.42011 1.000 63.42436 101 LEU A O 1
ATOM 767 N N . PRO A 1 102 ? 67.61935 12.66226 34.27765 1.000 61.76477 102 PRO A N 1
ATOM 768 C CA . PRO A 1 102 ? 68.89189 11.92587 34.29693 1.000 62.30763 102 PRO A CA 1
ATOM 769 C C . PRO A 1 102 ? 69.77384 12.21959 33.08865 1.000 59.08162 102 PRO A C 1
ATOM 770 O O . PRO A 1 102 ? 69.29641 12.38425 31.96420 1.000 62.50978 102 PRO A O 1
ATOM 774 N N . LEU A 1 103 ? 71.08472 12.27467 33.34607 1.000 55.85178 103 LEU A N 1
ATOM 775 C CA . LEU A 1 103 ? 72.09499 12.38438 32.29747 1.000 59.83713 103 LEU A CA 1
ATOM 776 C C . LEU A 1 103 ? 72.31118 11.06942 31.55968 1.000 58.96764 103 LEU A C 1
ATOM 777 O O . LEU A 1 103 ? 72.52339 11.06518 30.34160 1.000 55.45122 103 LEU A O 1
ATOM 782 N N . VAL A 1 104 ? 72.26705 9.95071 32.27737 1.000 56.83210 104 VAL A N 1
ATOM 783 C CA . VAL A 1 104 ? 72.50130 8.63110 31.70700 1.000 58.38821 104 VAL A CA 1
ATOM 784 C C . VAL A 1 104 ? 71.36138 7.71258 32.11144 1.000 59.70890 104 VAL A C 1
ATOM 785 O O . VAL A 1 104 ? 70.93795 7.70010 33.27301 1.000 63.10912 104 VAL A O 1
ATOM 789 N N . GLN A 1 105 ? 70.86429 6.94868 31.14531 1.000 59.80108 105 GLN A N 1
ATOM 790 C CA . GLN A 1 105 ? 69.80639 5.97595 31.36073 1.000 64.81620 105 GLN A CA 1
ATOM 791 C C . GLN A 1 105 ? 70.30591 4.62515 30.87458 1.000 58.43546 105 GLN A C 1
ATOM 792 O O . GLN A 1 105 ? 70.77810 4.50562 29.73923 1.000 67.87589 105 GLN A O 1
ATOM 798 N N . LYS A 1 106 ? 70.20293 3.61478 31.73232 1.000 60.96966 106 LYS A N 1
ATOM 799 C CA . LYS A 1 106 ? 70.55828 2.25341 31.36783 1.000 60.31399 106 LYS A CA 1
ATOM 800 C C . LYS A 1 106 ? 69.51384 1.30240 31.92698 1.000 60.78788 106 LYS A C 1
ATOM 801 O O . LYS A 1 106 ? 68.85494 1.59420 32.92822 1.000 59.05546 106 LYS A O 1
ATOM 807 N N . GLU A 1 107 ? 69.36799 0.16162 31.26025 1.000 60.69031 107 GLU A N 1
ATOM 808 C CA . GLU A 1 107 ? 68.30333 -0.78048 31.56065 1.000 68.37307 107 GLU A CA 1
ATOM 809 C C . GLU A 1 107 ? 68.76524 -2.17416 31.16319 1.000 63.80327 107 GLU A C 1
ATOM 810 O O . GLU A 1 107 ? 69.44928 -2.34133 30.15014 1.000 76.88331 107 GLU A O 1
ATOM 816 N N . TRP A 1 108 ? 68.39039 -3.16838 31.96565 1.000 71.75912 108 TRP A N 1
ATOM 817 C CA . TRP A 1 108 ? 68.76732 -4.55079 31.71248 1.000 64.18799 108 TRP A CA 1
ATOM 818 C C . TRP A 1 108 ? 67.56526 -5.45311 31.94081 1.000 71.77892 108 TRP A C 1
ATOM 819 O O . TRP A 1 108 ? 66.84346 -5.29663 32.92951 1.000 69.36647 108 TRP A O 1
ATOM 830 N N . ARG A 1 109 ? 67.35525 -6.40159 31.02528 1.000 80.65948 109 ARG A N 1
ATOM 831 C CA . ARG A 1 109 ? 66.25662 -7.35783 31.15560 1.000 84.59662 109 ARG A CA 1
ATOM 832 C C . ARG A 1 109 ? 66.72367 -8.49937 32.05245 1.000 85.11998 109 ARG A C 1
ATOM 833 O O . ARG A 1 109 ? 67.09696 -9.58570 31.60218 1.000 94.01566 109 ARG A O 1
ATOM 841 N N . THR A 1 110 ? 66.69851 -8.23561 33.35633 1.000 84.17290 110 THR A N 1
ATOM 842 C CA . THR A 1 110 ? 67.11910 -9.21222 34.34741 1.000 84.94081 110 THR A CA 1
ATOM 843 C C . THR A 1 110 ? 66.36927 -8.95143 35.64383 1.000 84.32304 110 THR A C 1
ATOM 844 O O . THR A 1 110 ? 65.91894 -7.83383 35.91151 1.000 81.85089 110 THR A O 1
ATOM 848 N N . CYS A 1 111 ? 66.23656 -10.00252 36.44478 1.000 96.54819 111 CYS A N 1
ATOM 849 C CA . CYS A 1 111 ? 65.62903 -9.91850 37.76444 1.000 89.31703 111 CYS A CA 1
ATOM 850 C C . CYS A 1 111 ? 66.73675 -10.01076 38.80409 1.000 85.67352 111 CYS A C 1
ATOM 851 O O . CYS A 1 111 ? 67.59528 -10.89561 38.71955 1.000 97.15347 111 CYS A O 1
ATOM 854 N N . GLU A 1 112 ? 66.72716 -9.09866 39.77458 1.000 86.59870 112 GLU A N 1
ATOM 855 C CA . GLU A 1 112 ? 67.65742 -9.16004 40.89451 1.000 82.15755 112 GLU A CA 1
ATOM 856 C C . GLU A 1 112 ? 66.90470 -9.30599 42.20877 1.000 84.61662 112 GLU A C 1
ATOM 857 O O . GLU A 1 112 ? 65.91096 -8.61063 42.44905 1.000 85.56998 112 GLU A O 1
ATOM 863 N N . GLU A 1 113 ? 67.39508 -10.21948 43.05091 1.000 95.82889 113 GLU A N 1
ATOM 864 C CA . GLU A 1 113 ? 66.75685 -10.55806 44.31752 1.000 92.95987 113 GLU A CA 1
ATOM 865 C C . GLU A 1 113 ? 67.02790 -9.53804 45.41855 1.000 83.43418 113 GLU A C 1
ATOM 866 O O . GLU A 1 113 ? 66.16851 -9.32154 46.28067 1.000 82.17936 113 GLU A O 1
ATOM 872 N N . ASN A 1 114 ? 68.19825 -8.90516 45.41152 1.000 79.10138 114 ASN A N 1
ATOM 873 C CA . ASN A 1 114 ? 68.63672 -8.13953 46.57013 1.000 71.35455 114 ASN A CA 1
ATOM 874 C C . ASN A 1 114 ? 69.65504 -7.08887 46.14476 1.000 66.75427 114 ASN A C 1
ATOM 875 O O . ASN A 1 114 ? 70.08847 -7.03875 44.99089 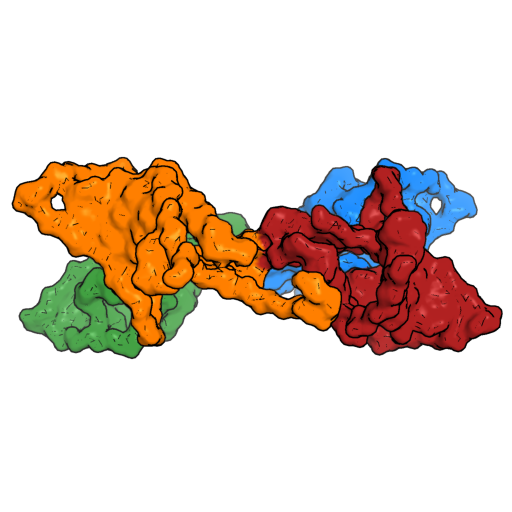1.000 64.65883 114 ASN A O 1
ATOM 880 N N . VAL A 1 115 ? 70.01979 -6.24011 47.11000 1.000 65.09616 115 VAL A N 1
ATOM 881 C CA . VAL A 1 115 ? 70.99617 -5.17259 46.89876 1.000 64.45056 115 VAL A CA 1
ATOM 882 C C . VAL A 1 115 ? 72.35858 -5.69122 46.44466 1.000 60.18334 115 VAL A C 1
ATOM 883 O O . VAL A 1 115 ? 73.06776 -4.99917 45.70407 1.000 58.36055 115 VAL A O 1
ATOM 887 N N . PHE A 1 116 ? 72.75981 -6.89344 46.87422 1.000 63.38762 116 PHE A N 1
ATOM 888 C CA . PHE A 1 116 ? 74.04787 -7.42779 46.42914 1.000 63.10437 116 PHE A CA 1
ATOM 889 C C . PHE A 1 116 ? 74.04348 -7.74872 44.94049 1.000 62.46284 116 PHE A C 1
ATOM 890 O O . PHE A 1 116 ? 75.02357 -7.47388 44.23790 1.000 56.18693 116 PHE A O 1
ATOM 898 N N . GLY A 1 117 ? 72.94998 -8.32143 44.44101 1.000 57.87690 117 GLY A N 1
ATOM 899 C CA . GLY A 1 117 ? 72.81814 -8.51056 43.00753 1.000 62.88696 117 GLY A CA 1
ATOM 900 C C . GLY A 1 117 ? 72.69250 -7.19578 42.26392 1.000 59.63944 117 GLY A C 1
ATOM 901 O O . GLY A 1 117 ? 73.23536 -7.03509 41.16704 1.000 58.98959 117 GLY A O 1
ATOM 902 N N . LEU A 1 118 ? 71.97058 -6.24029 42.85084 1.000 55.14639 118 LEU A N 1
ATOM 903 C CA . LEU A 1 118 ? 71.83731 -4.91859 42.24969 1.000 58.79053 118 LEU A CA 1
ATOM 904 C C . LEU A 1 118 ? 73.17055 -4.17821 42.18787 1.000 54.88017 118 LEU A C 1
ATOM 905 O O . LEU A 1 118 ? 73.42890 -3.43866 41.23120 1.000 53.06520 118 LEU A O 1
ATOM 910 N N . TYR A 1 119 ? 74.03473 -4.36269 43.19094 1.000 52.82178 119 TYR A N 1
ATOM 911 C CA . TYR A 1 119 ? 75.38820 -3.81908 43.09363 1.000 47.54209 119 TYR A CA 1
ATOM 912 C C . TYR A 1 119 ? 76.22260 -4.51454 42.02265 1.000 49.38728 119 TYR A C 1
ATOM 913 O O . TYR A 1 119 ? 77.03080 -3.86663 41.34654 1.000 51.55396 119 TYR A O 1
ATOM 922 N N . HIS A 1 120 ? 76.05323 -5.82820 41.85802 1.000 52.76393 120 HIS A N 1
ATOM 923 C CA . HIS A 1 120 ? 76.79607 -6.54807 40.82592 1.000 54.81823 120 HIS A CA 1
ATOM 924 C C . HIS A 1 120 ? 76.50434 -6.00883 39.42969 1.000 56.44035 120 HIS A C 1
ATOM 925 O O . HIS A 1 120 ? 77.40542 -5.94071 38.58507 1.000 54.10544 120 HIS A O 1
ATOM 932 N N . VAL A 1 121 ? 75.25646 -5.61874 39.16636 1.000 50.83898 121 VAL A N 1
ATOM 933 C CA . VAL A 1 121 ? 74.92475 -5.00483 37.88157 1.000 51.02941 121 VAL A CA 1
ATOM 934 C C . VAL A 1 121 ? 75.70354 -3.70822 37.69226 1.000 51.61894 121 VAL A C 1
ATOM 935 O O . VAL A 1 121 ? 76.33238 -3.48627 36.65030 1.000 50.00605 121 VAL A O 1
ATOM 939 N N . PHE A 1 122 ? 75.64979 -2.82337 38.69115 1.000 49.40796 122 PHE A N 1
ATOM 940 C CA . PHE A 1 122 ? 76.43836 -1.59403 38.66490 1.000 49.45988 122 PHE A CA 1
ATOM 941 C C . PHE A 1 122 ? 77.91564 -1.88690 38.41658 1.000 50.40035 122 PHE A C 1
ATOM 942 O O . PHE A 1 122 ? 78.54118 -1.29136 37.53225 1.000 47.48688 122 PHE A O 1
ATOM 950 N N . GLU A 1 123 ? 78.48914 -2.80393 39.20160 1.000 50.57265 123 GLU A N 1
ATOM 951 C CA . GLU A 1 123 ? 79.90936 -3.12462 39.08446 1.000 56.43838 123 GLU A CA 1
ATOM 952 C C . GLU A 1 123 ? 80.26387 -3.71395 37.72623 1.000 53.64870 123 GLU A C 1
ATOM 953 O O . GLU A 1 123 ? 81.37737 -3.50488 37.23139 1.000 57.69126 123 GLU A O 1
ATOM 959 N N . THR A 1 124 ? 79.33483 -4.43773 37.10398 1.000 53.28157 124 THR A N 1
ATOM 960 C CA . THR A 1 124 ? 79.60739 -5.04328 35.80642 1.000 51.21106 124 THR A CA 1
ATOM 961 C C . THR A 1 124 ? 79.51004 -4.03528 34.67024 1.000 52.19844 124 THR A C 1
ATOM 962 O O . THR A 1 124 ? 80.23303 -4.15973 33.67476 1.000 58.04960 124 THR A O 1
ATOM 966 N N . HIS A 1 125 ? 78.65751 -3.01933 34.80577 1.000 58.23597 125 HIS A N 1
ATOM 967 C CA . HIS A 1 125 ? 78.67501 -1.93375 33.83426 1.000 57.61445 125 HIS A CA 1
ATOM 968 C C . HIS A 1 125 ? 79.99671 -1.17841 33.87761 1.000 53.50083 125 HIS A C 1
ATOM 969 O O . HIS A 1 125 ? 80.55932 -0.83830 32.83058 1.000 55.32743 125 HIS A O 1
ATOM 976 N N . TYR A 1 126 ? 80.50999 -0.90672 35.07521 1.000 48.44857 126 TYR A N 1
ATOM 977 C CA . TYR A 1 126 ? 81.83025 -0.30308 35.24718 1.000 47.14610 126 TYR A CA 1
ATOM 978 C C . TYR A 1 126 ? 82.91453 -1.34996 35.48059 1.000 43.09919 126 TYR A C 1
ATOM 979 O O . TYR A 1 126 ? 83.76126 -1.19866 36.36539 1.000 42.82397 126 TYR A O 1
ATOM 988 N N . ALA A 1 127 ? 82.89478 -2.42067 34.68834 1.000 50.75724 127 ALA A N 1
ATOM 989 C CA . ALA A 1 127 ? 83.76391 -3.57187 34.90744 1.000 47.07443 127 ALA A CA 1
ATOM 990 C C . ALA A 1 127 ? 85.24262 -3.19247 34.93723 1.000 45.50570 127 ALA A C 1
ATOM 991 O O . ALA A 1 127 ? 85.70859 -2.37265 34.14050 1.000 46.26797 127 ALA A O 1
ATOM 993 N N . GLY A 1 128 ? 85.98504 -3.81190 35.86174 1.000 42.88910 128 GLY A N 1
ATOM 994 C CA . GLY A 1 128 ? 87.40876 -3.57645 36.01376 1.000 46.41092 128 GLY A CA 1
ATOM 995 C C . GLY A 1 128 ? 87.83988 -2.35375 36.79947 1.000 46.15388 128 GLY A C 1
ATOM 996 O O . GLY A 1 128 ? 89.04125 -2.20843 37.05805 1.000 42.32778 128 GLY A O 1
ATOM 997 N N . TYR A 1 129 ? 86.92849 -1.45685 37.17334 1.000 40.09127 129 TYR A N 1
ATOM 998 C CA . TYR A 1 129 ? 87.32385 -0.18801 37.78170 1.000 43.97913 129 TYR A CA 1
ATOM 999 C C . TYR A 1 129 ? 87.24744 -0.15509 39.30823 1.000 44.43833 129 TYR A C 1
ATOM 1000 O O . TYR A 1 129 ? 88.20160 0.29188 39.95160 1.000 43.63574 129 TYR A O 1
ATOM 1009 N N . PHE A 1 130 ? 86.15111 -0.60917 39.91481 1.000 41.89817 130 PHE A N 1
ATOM 1010 C CA . PHE A 1 130 ? 85.96068 -0.44706 41.35570 1.000 43.04450 130 PHE A CA 1
ATOM 1011 C C . PHE A 1 130 ? 86.53416 -1.61691 42.14913 1.000 46.39331 130 PHE A C 1
ATOM 1012 O O . PHE A 1 130 ? 86.30265 -2.78327 41.81425 1.000 42.01299 130 PHE A O 1
ATOM 1020 N N . SER A 1 131 ? 87.28509 -1.28870 43.20222 1.000 52.23959 131 SER A N 1
ATOM 1021 C CA . SER A 1 131 ? 87.74461 -2.25289 44.19348 1.000 46.93956 131 SER A CA 1
ATOM 1022 C C . SER A 1 131 ? 86.56451 -2.85105 44.96823 1.000 42.26209 131 SER A C 1
ATOM 1023 O O . SER A 1 131 ? 85.42848 -2.37228 44.90249 1.000 44.15784 131 SER A O 1
ATOM 1026 N N . ASP A 1 132 ? 86.85654 -3.91353 45.72078 1.000 47.40795 132 ASP A N 1
ATOM 1027 C CA . ASP A 1 132 ? 85.83799 -4.59735 46.51207 1.000 49.34000 132 ASP A CA 1
ATOM 1028 C C . ASP A 1 132 ? 85.27107 -3.70220 47.61220 1.000 48.07886 132 ASP A C 1
ATOM 1029 O O . ASP A 1 132 ? 85.91754 -2.76371 48.08624 1.000 43.30779 132 ASP A O 1
ATOM 1034 N N . LEU A 1 133 ? 84.03859 -4.01621 48.01162 1.000 46.16254 133 LEU A N 1
ATOM 1035 C CA . LEU A 1 133 ? 83.26226 -3.16426 48.90553 1.000 46.08040 133 LEU A CA 1
ATOM 1036 C C . LEU A 1 133 ? 83.78458 -3.17320 50.33869 1.000 42.29453 133 LEU A C 1
ATOM 1037 O O . LEU A 1 133 ? 84.05005 -4.23284 50.91481 1.000 46.66748 133 LEU A O 1
ATOM 1042 N N . LEU A 1 134 ? 83.93309 -1.97792 50.90407 1.000 50.29897 134 LEU A N 1
ATOM 1043 C CA . LEU A 1 134 ? 84.01143 -1.77801 52.34620 1.000 51.80933 134 LEU A CA 1
ATOM 1044 C C . LEU A 1 134 ? 82.58691 -1.53344 52.83469 1.000 48.92248 134 LEU A C 1
ATOM 1045 O O . LEU A 1 134 ? 81.95754 -0.55393 52.42507 1.000 49.27664 134 LEU A O 1
ATOM 1050 N N . ILE A 1 135 ? 82.07934 -2.40015 53.71313 1.000 45.01036 135 ILE A N 1
ATOM 1051 C CA . ILE A 1 135 ? 80.68041 -2.33134 54.13100 1.000 43.79877 135 ILE A CA 1
ATOM 1052 C C . ILE A 1 135 ? 80.55111 -1.97729 55.60755 1.000 45.01522 135 ILE A C 1
ATOM 1053 O O . ILE A 1 135 ? 81.38791 -2.33676 56.44422 1.000 45.15177 135 ILE A O 1
ATOM 1058 N N . HIS A 1 136 ? 79.47901 -1.24177 55.91083 1.000 50.97119 136 HIS A N 1
ATOM 1059 C CA . HIS A 1 136 ? 79.21143 -0.65223 57.21480 1.000 50.83107 136 HIS A CA 1
ATOM 1060 C C . HIS A 1 136 ? 77.91427 -1.21217 57.78924 1.000 56.95920 136 HIS A C 1
ATOM 1061 O O . HIS A 1 136 ? 77.03325 -1.66290 57.05067 1.000 52.63869 136 HIS A O 1
ATOM 1068 N N . ASP A 1 137 ? 77.81127 -1.18333 59.11881 1.000 57.02585 137 ASP A N 1
ATOM 1069 C CA . ASP A 1 137 ? 76.60277 -1.62946 59.80432 1.000 63.01794 137 ASP A CA 1
ATOM 1070 C C . ASP A 1 137 ? 75.39491 -0.77545 59.43275 1.000 63.55677 137 ASP A C 1
ATOM 1071 O O . ASP A 1 137 ? 75.48096 0.45219 59.33871 1.000 64.79234 137 ASP A O 1
ATOM 1076 N N . VAL A 1 138 ? 74.26502 -1.44594 59.20406 1.000 70.25359 138 VAL A N 1
ATOM 1077 C CA . VAL A 1 138 ? 72.99494 -0.81066 58.87536 1.000 74.07193 138 VAL A CA 1
ATOM 1078 C C . VAL A 1 138 ? 71.94819 -1.20370 59.91192 1.000 79.67423 138 VAL A C 1
ATOM 1079 O O . VAL A 1 138 ? 71.99589 -2.29616 60.48660 1.000 105.86417 138 VAL A O 1
ATOM 1083 N N . GLU A 1 139 ? 70.99960 -0.29914 60.15361 1.000 84.70137 139 GLU A N 1
ATOM 1084 C CA . GLU A 1 139 ? 69.83070 -0.55408 61.00146 1.000 94.30617 139 GLU A CA 1
ATOM 1085 C C . GLU A 1 139 ? 68.59632 -0.23844 60.15469 1.000 102.65537 139 GLU A C 1
ATOM 1086 O O . GLU A 1 139 ? 68.12034 0.89827 60.13656 1.000 127.01185 139 GLU A O 1
ATOM 1092 N N . THR A 1 140 ? 68.09253 -1.25048 59.44668 1.000 108.67176 140 THR A N 1
ATOM 1093 C CA . THR A 1 140 ? 67.09290 -1.03919 58.40290 1.000 133.59891 140 THR A CA 1
ATOM 1094 C C . THR A 1 140 ? 65.81987 -0.38610 58.93695 1.000 136.41795 140 THR A C 1
ATOM 1095 O O . THR A 1 140 ? 65.37009 -0.67046 60.05155 1.000 120.68661 140 THR A O 1
ATOM 1099 N N . ASN A 1 141 ? 65.23730 0.48450 58.11058 1.000 131.57503 141 ASN A N 1
ATOM 1100 C CA . ASN A 1 141 ? 64.00794 1.22398 58.40837 1.000 139.49892 141 ASN A CA 1
ATOM 1101 C C . ASN A 1 141 ? 64.08164 1.92490 59.76273 1.000 129.97689 141 ASN A C 1
ATOM 1102 O O . ASN A 1 141 ? 64.59820 3.03740 59.86824 1.000 124.56518 141 ASN A O 1
ATOM 1107 N N . PRO B 1 2 ? 59.96553 5.90538 2.03531 1.000 96.37285 2 PRO B N 1
ATOM 1108 C CA . PRO B 1 2 ? 60.29695 6.51764 0.75373 1.000 93.56919 2 PRO B CA 1
ATOM 1109 C C . PRO B 1 2 ? 60.31584 8.04345 0.78800 1.000 91.66178 2 PRO B C 1
ATOM 1110 O O . PRO B 1 2 ? 61.38740 8.63687 0.67481 1.000 106.63319 2 PRO B O 1
ATOM 1114 N N . ASN B 1 3 ? 59.14863 8.67068 0.92738 1.000 89.42961 3 ASN B N 1
ATOM 1115 C CA . ASN B 1 3 ? 59.14961 10.12718 0.91226 1.000 84.60591 3 ASN B CA 1
ATOM 1116 C C . ASN B 1 3 ? 59.53863 10.67727 2.28517 1.000 84.06043 3 ASN B C 1
ATOM 1117 O O . ASN B 1 3 ? 59.10709 10.14645 3.31228 1.000 86.08911 3 ASN B O 1
ATOM 1122 N N . PRO B 1 4 ? 60.36144 11.72575 2.32369 1.000 88.29659 4 PRO B N 1
ATOM 1123 C CA . PRO B 1 4 ? 60.67675 12.38372 3.60025 1.000 90.71077 4 PRO B CA 1
ATOM 1124 C C . PRO B 1 4 ? 59.42794 12.85061 4.33681 1.000 90.67571 4 PRO B C 1
ATOM 1125 O O . PRO B 1 4 ? 58.49876 13.39724 3.73809 1.000 91.43468 4 PRO B O 1
ATOM 1129 N N . LEU B 1 5 ? 59.41895 12.62830 5.65406 1.000 90.09120 5 LEU B N 1
ATOM 1130 C CA . LEU B 1 5 ? 58.34072 13.05913 6.54618 1.000 90.54434 5 LEU B CA 1
ATOM 1131 C C . LEU B 1 5 ? 56.98099 12.49566 6.14361 1.000 87.25348 5 LEU B C 1
ATOM 1132 O O . LEU B 1 5 ? 55.94036 13.04006 6.52623 1.000 88.32047 5 LEU B O 1
ATOM 1137 N N . ASP B 1 6 ? 56.97365 11.42178 5.36044 1.000 83.64100 6 ASP B N 1
ATOM 1138 C CA . ASP B 1 6 ? 55.77978 10.63336 5.07866 1.000 81.84747 6 ASP B CA 1
ATOM 1139 C C . ASP B 1 6 ? 56.07689 9.15695 5.32911 1.000 81.78559 6 ASP B C 1
ATOM 1140 O O . ASP B 1 6 ? 55.88186 8.28912 4.47557 1.000 83.41992 6 ASP B O 1
ATOM 1145 N N . VAL B 1 7 ? 56.57564 8.86956 6.53059 1.000 79.91205 7 VAL B N 1
ATOM 1146 C CA . VAL B 1 7 ? 56.96491 7.52692 6.95411 1.000 78.51844 7 VAL B CA 1
ATOM 1147 C C . VAL B 1 7 ? 55.97712 7.02965 8.00286 1.000 80.92988 7 VAL B C 1
ATOM 1148 O O . VAL B 1 7 ? 55.83702 7.63920 9.07064 1.000 79.72647 7 VAL B O 1
ATOM 1152 N N . SER B 1 8 ? 55.29489 5.92438 7.70335 1.000 80.95311 8 SER B N 1
ATOM 1153 C CA . SER B 1 8 ? 54.46486 5.23383 8.68428 1.000 87.28494 8 SER B CA 1
ATOM 1154 C C . SER B 1 8 ? 54.71468 3.73585 8.58315 1.000 93.13392 8 SER B C 1
ATOM 1155 O O . SER B 1 8 ? 54.72829 3.18248 7.47977 1.000 103.00833 8 SER B O 1
ATOM 1158 N N . LYS B 1 9 ? 54.90799 3.08428 9.72974 1.000 94.68570 9 LYS B N 1
ATOM 1159 C CA . LYS B 1 9 ? 55.28769 1.67630 9.75033 1.000 100.89555 9 LYS B CA 1
ATOM 1160 C C . LYS B 1 9 ? 54.10664 0.76925 9.42745 1.000 104.92966 9 LYS B C 1
ATOM 1161 O O . LYS B 1 9 ? 53.00014 0.95143 9.94371 1.000 105.00388 9 LYS B O 1
ATOM 1167 N N . THR B 1 10 ? 54.35694 -0.21512 8.56740 1.000 115.80379 10 THR B N 1
ATOM 1168 C CA . THR B 1 10 ? 53.48233 -1.36471 8.37080 1.000 112.41218 10 THR B CA 1
ATOM 1169 C C . THR B 1 10 ? 54.18159 -2.62508 8.86667 1.000 104.05705 10 THR B C 1
ATOM 1170 O O . THR B 1 10 ? 55.29892 -2.92845 8.43416 1.000 107.66191 10 THR B O 1
ATOM 1174 N N . TYR B 1 11 ? 53.51996 -3.36247 9.78226 1.000 84.39553 11 TYR B N 1
ATOM 1175 C CA . TYR B 1 11 ? 54.08819 -4.59783 10.31895 1.000 73.60477 11 TYR B CA 1
ATOM 1176 C C . TYR B 1 11 ? 53.53092 -5.81106 9.58773 1.000 66.99563 11 TYR B C 1
ATOM 1177 O O . TYR B 1 11 ? 52.30411 -5.96958 9.50307 1.000 62.67661 11 TYR B O 1
ATOM 1186 N N . PRO B 1 12 ? 54.39278 -6.67294 9.04919 1.000 57.17200 12 PRO B N 1
ATOM 1187 C CA . PRO B 1 12 ? 53.91193 -7.83268 8.28856 1.000 57.56288 12 PRO B CA 1
ATOM 1188 C C . PRO B 1 12 ? 53.25724 -8.88619 9.17058 1.000 57.12981 12 PRO B C 1
ATOM 1189 O O . PRO B 1 12 ? 53.55445 -9.01257 10.36097 1.000 59.86882 12 PRO B O 1
ATOM 1193 N N . THR B 1 13 ? 52.34951 -9.64981 8.56165 1.000 56.10344 13 THR B N 1
ATOM 1194 C CA . THR B 1 13 ? 51.79717 -10.85790 9.15901 1.000 52.95500 13 THR B CA 1
ATOM 1195 C C . THR B 1 13 ? 51.98057 -12.01623 8.18795 1.000 54.25921 13 THR B C 1
ATOM 1196 O O . THR B 1 13 ? 51.74057 -11.86903 6.98601 1.000 69.95234 13 THR B O 1
ATOM 1200 N N . LEU B 1 14 ? 52.40724 -13.16633 8.70754 1.000 49.86351 14 LEU B N 1
ATOM 1201 C CA . LEU B 1 14 ? 52.58541 -14.37371 7.91004 1.000 52.12429 14 LEU B CA 1
ATOM 1202 C C . LEU B 1 14 ? 51.72697 -15.50176 8.46597 1.000 49.98263 14 LEU B C 1
ATOM 1203 O O . LEU B 1 14 ? 51.82323 -15.82985 9.65308 1.000 46.17850 14 LEU B O 1
ATOM 1208 N N . HIS B 1 15 ? 50.89493 -16.09522 7.60945 1.000 48.24228 15 HIS B N 1
ATOM 1209 C CA . HIS B 1 15 ? 50.19144 -17.33363 7.92715 1.000 45.44461 15 HIS B CA 1
ATOM 1210 C C . HIS B 1 15 ? 50.86667 -18.49528 7.20836 1.000 49.28304 15 HIS B C 1
ATOM 1211 O O . HIS B 1 15 ? 51.00500 -18.47149 5.98057 1.000 50.61407 15 HIS B O 1
ATOM 1218 N N . ILE B 1 16 ? 51.28960 -19.50158 7.96835 1.000 51.88537 16 ILE B N 1
ATOM 1219 C CA . ILE B 1 16 ? 51.79974 -20.75333 7.41749 1.000 44.64238 16 ILE B CA 1
ATOM 1220 C C . ILE B 1 16 ? 50.80269 -21.86227 7.72409 1.000 48.52880 16 ILE B C 1
ATOM 1221 O O . ILE B 1 16 ? 50.49370 -22.12403 8.89373 1.000 43.65439 16 ILE B O 1
ATOM 1226 N N . LEU B 1 17 ? 50.30059 -22.51096 6.67674 1.000 43.23919 17 LEU B N 1
ATOM 1227 C CA . LEU B 1 17 ? 49.37770 -23.62827 6.82374 1.000 45.96196 17 LEU B CA 1
ATOM 1228 C C . LEU B 1 17 ? 50.16667 -24.92903 6.90725 1.000 46.35566 17 LEU B C 1
ATOM 1229 O O . LEU B 1 17 ? 50.99972 -25.21508 6.04132 1.000 48.12818 17 LEU B O 1
ATOM 1234 N N . LEU B 1 18 ? 49.90397 -25.70802 7.95316 1.000 47.54189 18 LEU B N 1
ATOM 1235 C CA . LEU B 1 18 ? 50.69976 -26.87487 8.30530 1.000 52.68354 18 LEU B CA 1
ATOM 1236 C C . LEU B 1 18 ? 49.83229 -28.12090 8.21880 1.000 52.90483 18 LEU B C 1
ATOM 1237 O O . LEU B 1 18 ? 48.65880 -28.09761 8.60266 1.000 49.35845 18 LEU B O 1
ATOM 1242 N N . GLN B 1 19 ? 50.40690 -29.20701 7.70643 1.000 51.90707 19 GLN B N 1
ATOM 1243 C CA . GLN B 1 19 ? 49.72649 -30.49683 7.69875 1.000 58.17699 19 GLN B CA 1
ATOM 1244 C C . GLN B 1 19 ? 50.72078 -31.60571 8.00364 1.000 58.16905 19 GLN B C 1
ATOM 1245 O O . GLN B 1 19 ? 51.65069 -31.84158 7.22588 1.000 55.77877 19 GLN B O 1
ATOM 1251 N N . PHE B 1 20 ? 50.51822 -32.27983 9.13443 1.000 57.12827 20 PHE B N 1
ATOM 1252 C CA . PHE B 1 20 ? 51.15248 -33.56544 9.39094 1.000 55.84350 20 PHE B CA 1
ATOM 1253 C C . PHE B 1 20 ? 50.42481 -34.66032 8.62114 1.000 59.54732 20 PHE B C 1
ATOM 1254 O O . PHE B 1 20 ? 49.19052 -34.70787 8.61031 1.000 62.39423 20 PHE B O 1
ATOM 1262 N N . ASN B 1 21 ? 51.18913 -35.53562 7.97267 1.000 67.21452 21 ASN B N 1
ATOM 1263 C CA . ASN B 1 21 ? 50.63369 -36.73809 7.36871 1.000 68.83085 21 ASN B CA 1
ATOM 1264 C C . ASN B 1 21 ? 51.69854 -37.82992 7.37008 1.000 75.11716 21 ASN B C 1
ATOM 1265 O O . ASN B 1 21 ? 52.83592 -37.61648 7.79994 1.000 69.56435 21 ASN B O 1
ATOM 1270 N N . HIS B 1 22 ? 51.31125 -39.01569 6.88657 1.000 77.83824 22 HIS B N 1
ATOM 1271 C CA . HIS B 1 22 ? 52.19995 -40.17567 6.89184 1.000 83.67928 22 HIS B CA 1
ATOM 1272 C C . HIS B 1 22 ? 53.47230 -39.96384 6.07959 1.000 85.22529 22 HIS B C 1
ATOM 1273 O O . HIS B 1 22 ? 54.42621 -40.73392 6.23650 1.000 92.31127 22 HIS B O 1
ATOM 1280 N N . ARG B 1 23 ? 53.51687 -38.93878 5.23076 1.000 81.52690 23 ARG B N 1
ATOM 1281 C CA . ARG B 1 23 ? 54.68008 -38.65317 4.40184 1.000 81.59474 23 ARG B CA 1
ATOM 1282 C C . ARG B 1 23 ? 55.60421 -37.61102 5.01524 1.000 73.31767 23 ARG B C 1
ATOM 1283 O O . ARG B 1 23 ? 56.73214 -37.44755 4.53716 1.000 74.85231 23 ARG B O 1
ATOM 1291 N N . GLY B 1 24 ? 55.15463 -36.90608 6.05048 1.000 71.11052 24 GLY B N 1
ATOM 1292 C CA . GLY B 1 24 ? 55.94537 -35.86736 6.67903 1.000 63.18732 24 GLY B CA 1
ATOM 1293 C C . GLY B 1 24 ? 55.12414 -34.65142 7.05331 1.000 59.87491 24 GLY B C 1
ATOM 1294 O O . GLY B 1 24 ? 53.90913 -34.75536 7.24468 1.000 63.52206 24 GLY B O 1
ATOM 1295 N N . LEU B 1 25 ? 55.76441 -33.49020 7.14233 1.000 57.60191 25 LEU B N 1
ATOM 1296 C CA . LEU B 1 25 ? 55.08554 -32.24161 7.45956 1.000 57.48045 25 LEU B CA 1
ATOM 1297 C C . LEU B 1 25 ? 55.16589 -31.30495 6.26207 1.000 58.28536 25 LEU B C 1
ATOM 1298 O O . LEU B 1 25 ? 56.25870 -31.01130 5.76642 1.000 57.41856 25 LEU B O 1
ATOM 1303 N N . GLU B 1 26 ? 54.00633 -30.83827 5.80779 1.000 59.79095 26 GLU B N 1
ATOM 1304 C CA . GLU B 1 26 ? 53.89612 -29.90893 4.69433 1.000 61.56842 26 GLU B CA 1
ATOM 1305 C C . GLU B 1 26 ? 53.56656 -28.50961 5.19729 1.000 57.88544 26 GLU B C 1
ATOM 1306 O O . GLU B 1 26 ? 52.75270 -28.34277 6.11079 1.000 52.56919 26 GLU B O 1
ATOM 1312 N N . ALA B 1 27 ? 54.20682 -27.50685 4.59911 1.000 53.01083 27 ALA B N 1
ATOM 1313 C CA . ALA B 1 27 ? 53.96108 -26.10907 4.92111 1.000 52.83719 27 ALA B CA 1
ATOM 1314 C C . ALA B 1 27 ? 53.63094 -25.35009 3.64336 1.000 56.43903 27 ALA B C 1
ATOM 1315 O O . ALA B 1 27 ? 54.26519 -25.56174 2.60558 1.000 61.03593 27 ALA B O 1
ATOM 1317 N N . ARG B 1 28 ? 52.64035 -24.46223 3.72632 1.000 50.84291 28 ARG B N 1
ATOM 1318 C CA . ARG B 1 28 ? 52.16886 -23.68430 2.58874 1.000 47.88845 28 ARG B CA 1
ATOM 1319 C C . ARG B 1 28 ? 51.99768 -22.22843 3.00150 1.000 47.87499 28 ARG B C 1
ATOM 1320 O O . ARG B 1 28 ? 51.62485 -21.93225 4.13963 1.000 48.15370 28 ARG B O 1
ATOM 1328 N N . ILE B 1 29 ? 52.26835 -21.31729 2.06713 1.000 42.46606 29 ILE B N 1
ATOM 1329 C CA . ILE B 1 29 ? 52.02412 -19.89182 2.26606 1.000 44.47049 29 ILE B CA 1
ATOM 1330 C C . ILE B 1 29 ? 51.28698 -19.34984 1.05032 1.000 42.90993 29 ILE B C 1
ATOM 1331 O O . ILE B 1 29 ? 51.67681 -19.61926 -0.09198 1.000 46.25391 29 ILE B O 1
ATOM 1336 N N . PHE B 1 30 ? 50.23165 -18.57753 1.29880 1.000 45.67191 30 PHE B N 1
ATOM 1337 C CA . PHE B 1 30 ? 49.36216 -18.05630 0.25450 1.000 43.35567 30 PHE B CA 1
ATOM 1338 C C . PHE B 1 30 ? 49.38551 -16.53443 0.22927 1.000 43.33697 30 PHE B C 1
ATOM 1339 O O . PHE B 1 30 ? 49.34651 -15.88187 1.27809 1.000 50.58958 30 PHE B O 1
ATOM 1347 N N . ARG B 1 31 ? 49.47067 -15.98086 -0.98039 1.000 46.76660 31 ARG B N 1
ATOM 1348 C CA . ARG B 1 31 ? 49.39829 -14.54694 -1.22486 1.000 47.77683 31 ARG B CA 1
ATOM 1349 C C . ARG B 1 31 ? 48.56856 -14.30757 -2.47957 1.000 50.44354 31 ARG B C 1
ATOM 1350 O O . ARG B 1 31 ? 48.66164 -15.07434 -3.44053 1.000 51.03107 31 ARG B O 1
ATOM 1358 N N . HIS B 1 32 ? 47.77530 -13.23254 -2.47029 1.000 46.73762 32 HIS B N 1
ATOM 1359 C CA . HIS B 1 32 ? 46.82996 -12.91497 -3.54865 1.000 50.06426 32 HIS B CA 1
ATOM 1360 C C . HIS B 1 32 ? 46.02653 -14.13177 -4.00653 1.000 49.85841 32 HIS B C 1
ATOM 1361 O O . HIS B 1 32 ? 45.79313 -14.33769 -5.19991 1.000 50.31531 32 HIS B O 1
ATOM 1368 N N . GLY B 1 33 ? 45.59696 -14.95001 -3.05022 1.000 47.48880 33 GLY B N 1
ATOM 1369 C CA . GLY B 1 33 ? 44.79203 -16.10774 -3.38461 1.000 48.90273 33 GLY B CA 1
ATOM 1370 C C . GLY B 1 33 ? 45.51648 -17.23835 -4.07500 1.000 49.03022 33 GLY B C 1
ATOM 1371 O O . GLY B 1 33 ? 44.86192 -18.16839 -4.55475 1.000 50.77394 33 GLY B O 1
ATOM 1372 N N . GLN B 1 34 ? 46.84248 -17.18535 -4.14854 1.000 47.59477 34 GLN B N 1
ATOM 1373 C CA . GLN B 1 34 ? 47.64630 -18.17542 -4.84723 1.000 48.66971 34 GLN B CA 1
ATOM 1374 C C . GLN B 1 34 ? 48.67178 -18.74957 -3.88155 1.000 48.34809 34 GLN B C 1
ATOM 1375 O O . GLN B 1 34 ? 49.06762 -18.09402 -2.91379 1.000 44.08085 34 GLN B O 1
ATOM 1381 N N . LEU B 1 35 ? 49.10056 -19.98057 -4.14708 1.000 46.46966 35 LEU B N 1
ATOM 1382 C CA . LEU B 1 35 ? 50.21993 -20.55192 -3.40628 1.000 44.56287 35 LEU B CA 1
ATOM 1383 C C . LEU B 1 35 ? 51.48226 -19.76705 -3.73617 1.000 49.00350 35 LEU B C 1
ATOM 1384 O O . LEU B 1 35 ? 51.97062 -19.80521 -4.86981 1.000 50.93026 35 LEU B O 1
ATOM 1389 N N . TRP B 1 36 ? 52.01388 -19.05654 -2.74171 1.000 46.99971 36 TRP B N 1
ATOM 1390 C CA . TRP B 1 36 ? 53.23695 -18.28142 -2.90563 1.000 46.77102 36 TRP B CA 1
ATOM 1391 C C . TRP B 1 36 ? 54.48979 -19.09909 -2.62010 1.000 48.84798 36 TRP B C 1
ATOM 1392 O O . TRP B 1 36 ? 55.46158 -19.02367 -3.38000 1.000 51.74846 36 TRP B O 1
ATOM 1403 N N . ALA B 1 37 ? 54.48662 -19.88663 -1.54643 1.000 43.53219 37 ALA B N 1
ATOM 1404 C CA . ALA B 1 37 ? 55.66905 -20.63677 -1.15255 1.000 46.46574 37 ALA B CA 1
ATOM 1405 C C . ALA B 1 37 ? 55.25075 -21.93913 -0.48762 1.000 49.62886 37 ALA B C 1
ATOM 1406 O O . ALA B 1 37 ? 54.19763 -22.01997 0.15083 1.000 49.65390 37 ALA B O 1
ATOM 1408 N N . GLU B 1 38 ? 56.09389 -22.95775 -0.64113 1.000 52.91993 38 GLU B N 1
ATOM 1409 C CA . GLU B 1 38 ? 55.83644 -24.26219 -0.05255 1.000 58.06631 38 GLU B CA 1
ATOM 1410 C C . GLU B 1 38 ? 57.15970 -24.89225 0.35603 1.000 53.79556 38 GLU B C 1
ATOM 1411 O O . GLU B 1 38 ? 58.20183 -24.63374 -0.25217 1.000 51.29671 38 GLU B O 1
ATOM 1417 N N . THR B 1 39 ? 57.10506 -25.72201 1.39436 1.000 56.85374 39 THR B N 1
ATOM 1418 C CA . THR B 1 39 ? 58.26639 -26.47781 1.84435 1.000 54.61067 39 THR B CA 1
ATOM 1419 C C . THR B 1 39 ? 57.78389 -27.71635 2.58583 1.000 56.20914 39 THR B C 1
ATOM 1420 O O . THR B 1 39 ? 56.60337 -27.84740 2.91809 1.000 61.02248 39 THR B O 1
ATOM 1424 N N . HIS B 1 40 ? 58.71941 -28.62909 2.83798 1.000 65.00924 40 HIS B N 1
ATOM 1425 C CA . HIS B 1 40 ? 58.40898 -29.93132 3.40710 1.000 65.93262 40 HIS B CA 1
ATOM 1426 C C . HIS B 1 40 ? 59.44238 -30.27236 4.47022 1.000 69.82899 40 HIS B C 1
ATOM 1427 O O . HIS B 1 40 ? 60.58911 -29.82123 4.40897 1.000 66.87251 40 HIS B O 1
ATOM 1434 N N . ALA B 1 41 ? 59.02493 -31.07701 5.44766 1.000 58.97281 41 ALA B N 1
ATOM 1435 C CA . ALA B 1 41 ? 59.93582 -31.61962 6.44428 1.000 65.94587 41 ALA B CA 1
ATOM 1436 C C . ALA B 1 41 ? 59.62525 -33.09007 6.68263 1.000 70.01139 41 ALA B C 1
ATOM 1437 O O . ALA B 1 41 ? 58.47068 -33.51912 6.60841 1.000 63.27549 41 ALA B O 1
ATOM 1439 N N A GLU B 1 42 ? 60.68223 -33.85177 6.98254 0.472 76.34601 42 GLU B N 1
ATOM 1440 N N B GLU B 1 42 ? 60.67056 -33.86755 6.95445 0.528 69.64132 42 GLU B N 1
ATOM 1441 C CA A GLU B 1 42 ? 60.59599 -35.28030 7.29688 0.472 73.95870 42 GLU B CA 1
ATOM 1442 C CA B GLU B 1 42 ? 60.50652 -35.29280 7.22981 0.528 73.96598 42 GLU B CA 1
ATOM 1443 C C A GLU B 1 42 ? 60.15534 -35.51306 8.74598 0.472 73.47155 42 GLU B C 1
ATOM 1444 C C B GLU B 1 42 ? 60.15220 -35.50560 8.70569 0.528 77.25750 42 GLU B C 1
ATOM 1445 O O A GLU B 1 42 ? 60.84888 -36.13491 9.55077 0.472 74.27003 42 GLU B O 1
ATOM 1446 O O B GLU B 1 42 ? 60.89649 -36.09699 9.48735 0.528 74.29729 42 GLU B O 1
ATOM 1457 N N . VAL B 1 43 ? 58.97486 -34.99385 9.07431 1.000 72.90711 43 VAL B N 1
ATOM 1458 C CA . VAL B 1 43 ? 58.43517 -35.10987 10.42830 1.000 67.72637 43 VAL B CA 1
ATOM 1459 C C . VAL B 1 43 ? 57.17576 -35.96982 10.40561 1.000 64.27254 43 VAL B C 1
ATOM 1460 O O . VAL B 1 43 ? 56.07006 -35.46495 10.18004 1.000 61.42169 43 VAL B O 1
ATOM 1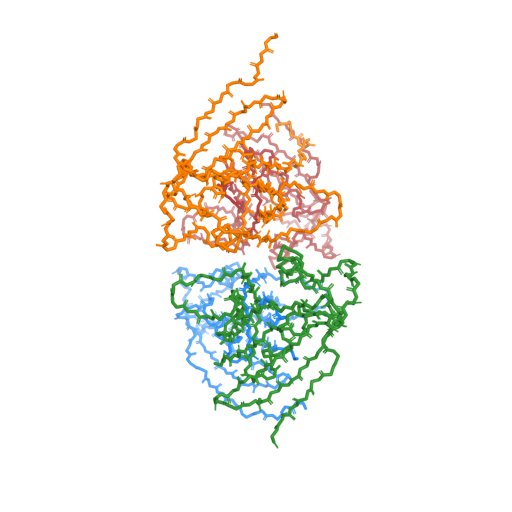464 N N . VAL B 1 44 ? 57.33841 -37.27615 10.60830 1.000 67.60071 44 VAL B N 1
ATOM 1465 C CA . VAL B 1 44 ? 56.21870 -38.21193 10.70344 1.000 66.62830 44 VAL B CA 1
ATOM 1466 C C . VAL B 1 44 ? 55.82591 -38.38711 12.17073 1.000 70.25393 44 VAL B C 1
ATOM 1467 O O . VAL B 1 44 ? 56.50663 -39.08050 12.92745 1.000 70.97217 44 VAL B O 1
ATOM 1471 N N . LEU B 1 45 ? 54.71877 -37.75763 12.57665 1.000 68.61847 45 LEU B N 1
ATOM 1472 C CA . LEU B 1 45 ? 54.22644 -37.82541 13.95627 1.000 70.12947 45 LEU B CA 1
ATOM 1473 C C . LEU B 1 45 ? 52.70687 -37.94926 13.92126 1.000 73.14363 45 LEU B C 1
ATOM 1474 O O . LEU B 1 45 ? 52.01069 -36.98214 13.59751 1.000 65.80876 45 LEU B O 1
ATOM 1479 N N . ARG B 1 46 ? 52.19495 -39.13876 14.25287 1.000 75.52469 46 ARG B N 1
ATOM 1480 C CA . ARG B 1 46 ? 50.76290 -39.41201 14.14480 1.000 76.18809 46 ARG B CA 1
ATOM 1481 C C . ARG B 1 46 ? 49.94461 -38.81366 15.28856 1.000 72.45650 46 ARG B C 1
ATOM 1482 O O . ARG B 1 46 ? 48.81454 -38.36427 15.06679 1.000 69.64504 46 ARG B O 1
ATOM 1490 N N . SER B 1 47 ? 50.47874 -38.79526 16.50978 1.000 75.00371 47 SER B N 1
ATOM 1491 C CA . SER B 1 47 ? 49.69585 -38.34937 17.65857 1.000 72.45070 47 SER B CA 1
ATOM 1492 C C . SER B 1 47 ? 49.69881 -36.83124 17.79780 1.000 69.93369 47 SER B C 1
ATOM 1493 O O . SER B 1 47 ? 50.71652 -36.17046 17.57185 1.000 65.10674 47 SER B O 1
ATOM 1496 N N . LYS B 1 48 ? 48.53658 -36.28700 18.17906 1.000 67.83885 48 LYS B N 1
ATOM 1497 C CA . LYS B 1 48 ? 48.41920 -34.86551 18.50010 1.000 67.01164 48 LYS B CA 1
ATOM 1498 C C . LYS B 1 48 ? 49.41553 -34.41628 19.56385 1.000 64.96134 48 LYS B C 1
ATOM 1499 O O . LYS B 1 48 ? 49.99574 -33.32933 19.45767 1.000 66.40164 48 LYS B O 1
ATOM 1505 N N . THR B 1 49 ? 49.62419 -35.23438 20.60105 1.000 67.92587 49 THR B N 1
ATOM 1506 C CA . THR B 1 49 ? 50.56147 -34.85919 21.65817 1.000 66.14284 49 THR B CA 1
ATOM 1507 C C . THR B 1 49 ? 51.99611 -34.75351 21.15503 1.000 68.42281 49 THR B C 1
ATOM 1508 O O . THR B 1 49 ? 52.75272 -33.89827 21.62817 1.000 64.03333 49 THR B O 1
ATOM 1512 N N . LYS B 1 50 ? 52.39086 -35.59357 20.19710 1.000 64.04466 50 LYS B N 1
ATOM 1513 C CA . LYS B 1 50 ? 53.71867 -35.44543 19.60980 1.000 69.54924 50 LYS B CA 1
ATOM 1514 C C . LYS B 1 50 ? 53.77591 -34.27322 18.63862 1.000 61.74635 50 LYS B C 1
ATOM 1515 O O . LYS B 1 50 ? 54.76378 -33.53018 18.61796 1.000 61.45930 50 LYS B O 1
ATOM 1521 N N . GLN B 1 51 ? 52.73309 -34.10728 17.82066 1.000 59.12800 51 GLN B N 1
ATOM 1522 C CA . GLN B 1 51 ? 52.66253 -32.97423 16.90132 1.000 60.22242 51 GLN B CA 1
ATOM 1523 C C . GLN B 1 51 ? 52.79728 -31.64754 17.63855 1.000 60.00882 51 GLN B C 1
ATOM 1524 O O . GLN B 1 51 ? 53.59738 -30.78666 17.25439 1.000 52.34941 51 GLN B O 1
ATOM 1530 N N . ILE B 1 52 ? 52.02328 -31.46894 18.70930 1.000 59.59231 52 ILE B N 1
ATOM 1531 C CA . ILE B 1 52 ? 52.07824 -30.22446 19.46803 1.000 56.45345 52 ILE B CA 1
ATOM 1532 C C . ILE B 1 52 ? 53.43739 -30.06283 20.13978 1.000 56.28405 52 ILE B C 1
ATOM 1533 O O . ILE B 1 52 ? 53.96870 -28.94971 20.23909 1.000 54.14827 52 ILE B O 1
ATOM 1538 N N . SER B 1 53 ? 54.03049 -31.16862 20.59405 1.000 62.04562 53 SER B N 1
ATOM 1539 C CA . SER B 1 53 ? 55.35418 -31.09738 21.20423 1.000 62.75868 53 SER B CA 1
ATOM 1540 C C . SER B 1 53 ? 56.42975 -30.72163 20.18892 1.000 60.62182 53 SER B C 1
ATOM 1541 O O . SER B 1 53 ? 57.36233 -29.97841 20.51625 1.000 57.72374 53 SER B O 1
ATOM 1544 N N . PHE B 1 54 ? 56.32156 -31.21885 18.95332 1.000 58.66020 54 PHE B N 1
ATOM 1545 C CA . PHE B 1 54 ? 57.20093 -30.74520 17.88612 1.000 57.23229 54 PHE B CA 1
ATOM 1546 C C . PHE B 1 54 ? 57.01812 -29.25459 17.62749 1.000 57.17865 54 PHE B C 1
ATOM 1547 O O . PHE B 1 54 ? 57.99603 -28.50193 17.54573 1.000 53.14294 54 PHE B O 1
ATOM 1555 N N . LEU B 1 55 ? 55.76760 -28.81568 17.47056 1.000 51.52058 55 LEU B N 1
ATOM 1556 C CA . LEU B 1 55 ? 55.49954 -27.40622 17.20032 1.000 54.52980 55 LEU B CA 1
ATOM 1557 C C . LEU B 1 55 ? 56.02105 -26.50458 18.31342 1.000 56.12380 55 LEU B C 1
ATOM 1558 O O . LEU B 1 55 ? 56.50968 -25.39971 18.04790 1.000 57.68774 55 LEU B O 1
ATOM 1563 N N . SER B 1 56 ? 55.93896 -26.96073 19.56566 1.000 63.34353 56 SER B N 1
ATOM 1564 C CA . SER B 1 56 ? 56.42488 -26.14543 20.67464 1.000 59.38910 56 SER B CA 1
ATOM 1565 C C . SER B 1 56 ? 57.94753 -26.12056 20.74815 1.000 58.69706 56 SER B C 1
ATOM 1566 O O . SER B 1 56 ? 58.53955 -25.07561 21.03381 1.000 60.97974 56 SER B O 1
ATOM 1569 N N . ASN B 1 57 ? 58.60579 -27.24809 20.49321 1.000 56.48438 57 ASN B N 1
ATOM 1570 C CA . ASN B 1 57 ? 60.03690 -27.32990 20.75450 1.000 60.70099 57 ASN B CA 1
ATOM 1571 C C . ASN B 1 57 ? 60.90217 -27.09842 19.52383 1.000 62.13218 57 ASN B C 1
ATOM 1572 O O . ASN B 1 57 ? 62.10340 -26.84817 19.67273 1.000 61.47394 57 ASN B O 1
ATOM 1577 N N . GLY B 1 58 ? 60.33289 -27.16444 18.32385 1.000 64.12496 58 GLY B N 1
ATOM 1578 C CA . GLY B 1 58 ? 61.11979 -27.04378 17.11739 1.000 58.74450 58 GLY B CA 1
ATOM 1579 C C . GLY B 1 58 ? 61.78011 -28.32590 16.66914 1.000 64.00458 58 GLY B C 1
ATOM 1580 O O . GLY B 1 58 ? 62.52548 -28.30835 15.68154 1.000 62.54710 58 GLY B O 1
ATOM 1581 N N . SER B 1 59 ? 61.53678 -29.43152 17.36715 1.000 65.78607 59 SER B N 1
ATOM 1582 C CA . SER B 1 59 ? 62.23862 -30.68568 17.14072 1.000 63.56665 59 SER B CA 1
ATOM 1583 C C . SER B 1 59 ? 61.42234 -31.80133 17.77281 1.000 63.11685 59 SER B C 1
ATOM 1584 O O . SER B 1 59 ? 60.54033 -31.55391 18.59967 1.000 62.40232 59 SER B O 1
ATOM 1587 N N . TYR B 1 60 ? 61.72076 -33.03698 17.37046 1.000 65.02324 60 TYR B N 1
ATOM 1588 C CA . TYR B 1 60 ? 61.24804 -34.18519 18.12585 1.000 70.39860 60 TYR B CA 1
ATOM 1589 C C . TYR B 1 60 ? 62.28086 -35.30539 18.09655 1.000 72.33250 60 TYR B C 1
ATOM 1590 O O . TYR B 1 60 ? 62.91972 -35.53807 17.05888 1.000 71.82570 60 TYR B O 1
ATOM 1599 N N . PRO B 1 61 ? 62.46467 -36.00925 19.21898 1.000 75.56471 61 PRO B N 1
ATOM 1600 C CA . PRO B 1 61 ? 63.55600 -36.99459 19.30168 1.000 75.51572 61 PRO B CA 1
ATOM 1601 C C . PRO B 1 61 ? 63.41099 -38.19649 18.37767 1.000 79.21255 61 PRO B C 1
ATOM 1602 O O . PRO B 1 61 ? 64.43577 -38.73814 17.94565 1.000 80.04539 61 PRO B O 1
ATOM 1606 N N . SER B 1 62 ? 62.19585 -38.63956 18.05412 1.000 88.44019 62 SER B N 1
ATOM 1607 C CA . SER B 1 62 ? 62.04122 -39.88402 17.30171 1.000 85.58345 62 SER B CA 1
ATOM 1608 C C . SER B 1 62 ? 60.74513 -39.87045 16.50504 1.000 89.84088 62 SER B C 1
ATOM 1609 O O . SER B 1 62 ? 59.66538 -39.67994 17.07340 1.000 89.03801 62 SER B O 1
ATOM 1612 N N . MET B 1 63 ? 60.85962 -40.07892 15.19446 1.000 88.26971 63 MET B N 1
ATOM 1613 C CA . MET B 1 63 ? 59.72667 -40.09220 14.28049 1.000 88.23980 63 MET B CA 1
ATOM 1614 C C . MET B 1 63 ? 59.12738 -41.49312 14.16005 1.000 90.16264 63 MET B C 1
ATOM 1615 O O . MET B 1 63 ? 59.78468 -42.50584 14.41254 1.000 92.56511 63 MET B O 1
ATOM 1620 N N . ASP B 1 64 ? 57.85557 -41.53228 13.76654 1.000 90.46189 64 ASP B N 1
ATOM 1621 C CA . ASP B 1 64 ? 57.11824 -42.77085 13.57028 1.000 95.06297 64 ASP B CA 1
ATOM 1622 C C . ASP B 1 64 ? 57.49620 -43.43537 12.24592 1.000 104.12208 64 ASP B C 1
ATOM 1623 O O . ASP B 1 64 ? 58.11320 -42.83192 11.36384 1.000 103.67533 64 ASP B O 1
ATOM 1628 N N . ALA B 1 65 ? 57.11458 -44.70541 12.11749 1.000 124.84922 65 ALA B N 1
ATOM 1629 C CA . ALA B 1 65 ? 57.22700 -45.40523 10.84379 1.000 128.87105 65 ALA B CA 1
ATOM 1630 C C . ALA B 1 65 ? 56.18674 -44.88654 9.85567 1.000 135.86870 65 ALA B C 1
ATOM 1631 O O . ALA B 1 65 ? 55.00042 -44.78373 10.18385 1.000 133.42534 65 ALA B O 1
ATOM 1633 N N . THR B 1 66 ? 56.63222 -44.56158 8.64335 1.000 142.36719 66 THR B N 1
ATOM 1634 C CA . THR B 1 66 ? 55.71014 -44.21122 7.56898 1.000 152.70780 66 THR B CA 1
ATOM 1635 C C . THR B 1 66 ? 54.91732 -45.43451 7.11445 1.000 167.81498 66 THR B C 1
ATOM 1636 O O . THR B 1 66 ? 55.48209 -46.50895 6.88519 1.000 170.69223 66 THR B O 1
ATOM 1640 N N . THR B 1 67 ? 53.59813 -45.27657 7.01141 1.000 152.44082 67 THR B N 1
ATOM 1641 C CA . THR B 1 67 ? 52.70280 -46.39571 6.71451 1.000 149.46272 67 THR B CA 1
ATOM 1642 C C . THR B 1 67 ? 51.53038 -45.88887 5.88952 1.000 147.71792 67 THR B C 1
ATOM 1643 O O . THR B 1 67 ? 50.48941 -45.49661 6.43430 1.000 143.04017 67 THR B O 1
ATOM 1647 N N . PRO B 1 68 ? 51.67161 -45.86281 4.55157 1.000 157.71360 68 PRO B N 1
ATOM 1648 C CA . PRO B 1 68 ? 50.51494 -45.59396 3.68074 1.000 147.65828 68 PRO B CA 1
ATOM 1649 C C . PRO B 1 68 ? 49.34070 -46.51687 3.97382 1.000 142.79927 68 PRO B C 1
ATOM 1650 O O . PRO B 1 68 ? 48.18825 -46.20215 3.65889 1.000 139.50117 68 PRO B O 1
ATOM 1654 N N . LEU B 1 69 ? 49.65098 -47.67608 4.55667 1.000 142.12511 69 LEU B N 1
ATOM 1655 C CA . LEU B 1 69 ? 48.68833 -48.59803 5.14926 1.000 145.11212 69 LEU B CA 1
ATOM 1656 C C . LEU B 1 69 ? 47.57428 -47.88359 5.90813 1.000 147.34412 69 LEU B C 1
ATOM 1657 O O . LEU B 1 69 ? 46.39864 -48.23678 5.76736 1.000 139.28636 69 LEU B O 1
ATOM 1662 N N . ASN B 1 70 ? 47.92874 -46.87922 6.70986 1.000 161.72719 70 ASN B N 1
ATOM 1663 C CA . ASN B 1 70 ? 47.01123 -46.27661 7.67986 1.000 155.27455 70 ASN B CA 1
ATOM 1664 C C . ASN B 1 70 ? 47.15270 -44.76049 7.64547 1.000 154.83753 70 ASN B C 1
ATOM 1665 O O . ASN B 1 70 ? 47.62679 -44.13934 8.60378 1.000 161.06999 70 ASN B O 1
ATOM 1670 N N . PRO B 1 71 ? 46.75390 -44.12974 6.54188 1.000 135.62310 71 PRO B N 1
ATOM 1671 C CA . PRO B 1 71 ? 47.09011 -42.71773 6.33265 1.000 122.43300 71 PRO B CA 1
ATOM 1672 C C . PRO B 1 71 ? 46.33597 -41.81162 7.29572 1.000 129.27242 71 PRO B C 1
ATOM 1673 O O . PRO B 1 71 ? 45.27341 -42.15475 7.81902 1.000 135.97282 71 PRO B O 1
ATOM 1677 N N . TRP B 1 72 ? 46.90808 -40.63109 7.52714 1.000 104.37352 72 TRP B N 1
ATOM 1678 C CA . TRP B 1 72 ? 46.25310 -39.62420 8.35003 1.000 93.45161 72 TRP B CA 1
ATOM 1679 C C . TRP B 1 72 ? 46.57210 -38.22545 7.84132 1.000 82.03754 72 TRP B C 1
ATOM 1680 O O . TRP B 1 72 ? 47.51974 -38.01304 7.08072 1.000 84.83728 72 TRP B O 1
ATOM 1691 N N . LYS B 1 73 ? 45.75080 -37.27297 8.28298 1.000 77.99287 73 LYS B N 1
ATOM 1692 C CA . LYS B 1 73 ? 45.92914 -35.84866 8.03018 1.000 69.91686 73 LYS B CA 1
ATOM 1693 C C . LYS B 1 73 ? 45.66668 -35.11283 9.33610 1.000 68.01645 73 LYS B C 1
ATOM 1694 O O . LYS B 1 73 ? 44.67901 -35.40181 10.01764 1.000 71.31442 73 LYS B O 1
ATOM 1700 N N . SER B 1 74 ? 46.53892 -34.16543 9.68566 1.000 65.41352 74 SER B N 1
ATOM 1701 C CA . SER B 1 74 ? 46.33923 -33.33402 10.87292 1.000 60.54043 74 SER B CA 1
ATOM 1702 C C . SER B 1 74 ? 46.84552 -31.92108 10.61318 1.000 59.94779 74 SER B C 1
ATOM 1703 O O . SER B 1 74 ? 48.04826 -31.71248 10.42345 1.000 59.97206 74 SER B O 1
ATOM 1706 N N . THR B 1 75 ? 45.92761 -30.95836 10.59768 1.000 55.33801 75 THR B N 1
ATOM 1707 C CA . THR B 1 75 ? 46.18241 -29.62421 10.07376 1.000 56.49426 75 THR B CA 1
ATOM 1708 C C . THR B 1 75 ? 46.34188 -28.61890 11.20952 1.000 54.78380 75 THR B C 1
ATOM 1709 O O . THR B 1 75 ? 45.61508 -28.67019 12.20593 1.000 64.42680 75 THR B O 1
ATOM 1713 N N . TYR B 1 76 ? 47.31157 -27.71925 11.06032 1.000 52.55293 76 TYR B N 1
ATOM 1714 C CA . TYR B 1 76 ? 47.53624 -26.61341 11.98140 1.000 55.65868 76 TYR B CA 1
ATOM 1715 C C . TYR B 1 76 ? 47.76865 -25.34604 11.16767 1.000 52.49648 76 TYR B C 1
ATOM 1716 O O . TYR B 1 76 ? 48.01097 -25.39668 9.95919 1.000 51.89870 76 TYR B O 1
ATOM 1725 N N . GLN B 1 77 ? 47.70354 -24.19502 11.83674 1.000 52.84343 77 GLN B N 1
ATOM 1726 C CA . GLN B 1 77 ? 48.08798 -22.92741 11.22564 1.000 52.90236 77 GLN B CA 1
ATOM 1727 C C . GLN B 1 77 ? 48.99839 -22.16642 12.17747 1.000 46.03135 77 GLN B C 1
ATOM 1728 O O . GLN B 1 77 ? 48.59538 -21.83863 13.29889 1.000 51.34973 77 GLN B O 1
ATOM 1734 N N . ALA B 1 78 ? 50.22049 -21.88967 11.72749 1.000 48.60714 78 ALA B N 1
ATOM 1735 C CA . ALA B 1 78 ? 51.15623 -21.03134 12.44443 1.000 46.16616 78 ALA B CA 1
ATOM 1736 C C . ALA B 1 78 ? 51.02181 -19.59936 11.93975 1.000 48.24740 78 ALA B C 1
ATOM 1737 O O . ALA B 1 78 ? 51.20801 -19.33791 10.74610 1.000 47.77714 78 ALA B O 1
ATOM 1739 N N . VAL B 1 79 ? 50.69250 -18.67865 12.84015 1.000 48.47476 79 VAL B N 1
ATOM 1740 C CA . VAL B 1 79 ? 50.54196 -17.26715 12.50583 1.000 50.61472 79 VAL B CA 1
ATOM 1741 C C . VAL B 1 79 ? 51.68469 -16.50446 13.16062 1.000 50.19454 79 VAL B C 1
ATOM 1742 O O . VAL B 1 79 ? 51.75294 -16.40590 14.39235 1.000 57.81576 79 VAL B O 1
ATOM 1746 N N . LEU B 1 80 ? 52.58315 -15.96332 12.34353 1.000 53.34772 80 LEU B N 1
ATOM 1747 C CA . LEU B 1 80 ? 53.69208 -15.15435 12.82880 1.000 52.34529 80 LEU B CA 1
ATOM 1748 C C . LEU B 1 80 ? 53.37910 -13.68860 12.56486 1.000 51.35427 80 LEU B C 1
ATOM 1749 O O . LEU B 1 80 ? 53.00958 -13.31790 11.44556 1.000 49.36535 80 LEU B O 1
ATOM 1754 N N . ARG B 1 81 ? 53.52984 -12.86154 13.59463 1.000 57.19768 81 ARG B N 1
ATOM 1755 C CA . ARG B 1 81 ? 53.18584 -11.44964 13.52163 1.000 61.46393 81 ARG B CA 1
ATOM 1756 C C . ARG B 1 81 ? 54.37461 -10.60883 13.95049 1.000 55.03665 81 ARG B C 1
ATOM 1757 O O . ARG B 1 81 ? 54.93043 -10.81898 15.03341 1.000 58.19446 81 ARG B O 1
ATOM 1765 N N . ALA B 1 82 ? 54.75991 -9.65972 13.10497 1.000 55.48428 82 ALA B N 1
ATOM 1766 C CA . ALA B 1 82 ? 55.59733 -8.56945 13.57334 1.000 66.89908 82 ALA B CA 1
ATOM 1767 C C . ALA B 1 82 ? 54.77810 -7.63930 14.45658 1.000 69.03961 82 ALA B C 1
ATOM 1768 O O . ALA B 1 82 ? 53.62975 -7.30813 14.14865 1.000 68.71299 82 ALA B O 1
ATOM 1770 N N . GLU B 1 83 ? 55.38064 -7.21556 15.55395 1.000 67.62901 83 GLU B N 1
ATOM 1771 C CA . GLU B 1 83 ? 54.82200 -6.21085 16.44383 1.000 74.49970 83 GLU B CA 1
ATOM 1772 C C . GLU B 1 83 ? 55.93957 -5.21961 16.73243 1.000 78.90766 83 GLU B C 1
ATOM 1773 O O . GLU B 1 83 ? 57.06793 -5.43229 16.26966 1.000 77.79415 83 GLU B O 1
ATOM 1779 N N . PRO B 1 84 ? 55.69942 -4.13312 17.46756 1.000 83.97218 84 PRO B N 1
ATOM 1780 C CA . PRO B 1 84 ? 56.82155 -3.25164 17.80212 1.000 88.35005 84 PRO B CA 1
ATOM 1781 C C . PRO B 1 84 ? 57.73735 -3.94855 18.79600 1.000 92.05464 84 PRO B C 1
ATOM 1782 O O . PRO B 1 84 ? 57.29480 -4.41747 19.84722 1.000 92.52922 84 PRO B O 1
ATOM 1786 N N . HIS B 1 85 ? 59.01789 -4.02907 18.43974 1.000 92.71953 85 HIS B N 1
ATOM 1787 C CA . HIS B 1 85 ? 60.08584 -4.60883 19.24907 1.000 91.91831 85 HIS B CA 1
ATOM 1788 C C . HIS B 1 85 ? 59.97557 -6.11651 19.48135 1.000 84.08155 85 HIS B C 1
ATOM 1789 O O . HIS B 1 85 ? 60.79035 -6.66141 20.23685 1.000 85.44786 85 HIS B O 1
ATOM 1796 N N . ARG B 1 86 ? 59.01492 -6.81876 18.87221 1.000 80.12866 86 ARG B N 1
ATOM 1797 C CA . ARG B 1 86 ? 59.02897 -8.27514 19.00335 1.000 74.78547 86 ARG B CA 1
ATOM 1798 C C . ARG B 1 86 ? 58.25612 -8.93323 17.86642 1.000 68.88799 86 ARG B C 1
ATOM 1799 O O . ARG B 1 86 ? 57.40473 -8.31586 17.22127 1.000 68.60503 86 ARG B O 1
ATOM 1807 N N . VAL B 1 87 ? 58.58894 -10.20530 17.62901 1.000 63.83039 87 VAL B N 1
ATOM 1808 C CA . VAL B 1 87 ? 57.84030 -11.10555 16.75563 1.000 62.19742 87 VAL B CA 1
ATOM 1809 C C . VAL B 1 87 ? 57.15849 -12.16285 17.61829 1.000 64.73665 87 VAL B C 1
ATOM 1810 O O . VAL B 1 87 ? 57.78009 -12.72839 18.52553 1.000 63.89890 87 VAL B O 1
ATOM 1814 N N . THR B 1 88 ? 55.88626 -12.43585 17.33188 1.000 61.74407 88 THR B N 1
ATOM 1815 C CA . THR B 1 88 ? 55.13584 -13.51034 17.97127 1.000 57.01184 88 THR B CA 1
ATOM 1816 C C . THR B 1 88 ? 54.79463 -14.60590 16.96647 1.000 55.39579 88 THR B C 1
ATOM 1817 O O . THR B 1 88 ? 54.60013 -14.33753 15.77769 1.000 54.94293 88 THR B O 1
ATOM 1821 N N . MET B 1 89 ? 54.72157 -15.84874 17.44879 1.000 61.49193 89 MET B N 1
ATOM 1822 C CA . MET B 1 89 ? 54.10213 -16.93982 16.70039 1.000 53.73803 89 MET B CA 1
ATOM 1823 C C . MET B 1 89 ? 52.99836 -17.59653 17.51962 1.000 53.70236 89 MET B C 1
ATOM 1824 O O . MET B 1 89 ? 53.24017 -18.05889 18.63977 1.000 56.23721 89 MET B O 1
ATOM 1829 N N . ASP B 1 90 ? 51.79510 -17.64021 16.95288 1.000 54.02675 90 ASP B N 1
ATOM 1830 C CA . ASP B 1 90 ? 50.66980 -18.40139 17.48180 1.000 57.08362 90 ASP B CA 1
ATOM 1831 C C . ASP B 1 90 ? 50.43270 -19.60370 16.57680 1.000 52.27024 90 ASP B C 1
ATOM 1832 O O . ASP B 1 90 ? 50.39861 -19.45683 15.35050 1.000 56.86256 90 ASP B O 1
ATOM 1837 N N . VAL B 1 91 ? 50.26528 -20.78590 17.16734 1.000 52.20165 91 VAL B N 1
ATOM 1838 C CA . VAL B 1 91 ? 49.91104 -21.98432 16.41211 1.000 51.83320 91 VAL B CA 1
ATOM 1839 C C . VAL B 1 91 ? 48.55106 -22.49482 16.87266 1.000 51.80664 91 VAL B C 1
ATOM 1840 O O . VAL B 1 91 ? 48.33068 -22.71072 18.07057 1.000 48.57860 91 VAL B O 1
ATOM 1844 N N . TYR B 1 92 ? 47.65117 -22.69214 15.91092 1.000 50.75517 92 TYR B N 1
ATOM 1845 C CA . TYR B 1 92 ? 46.26723 -23.08675 16.13822 1.000 54.67625 92 TYR B CA 1
ATOM 1846 C C . TYR B 1 92 ? 46.04159 -24.47410 15.55196 1.000 56.96540 92 TYR B C 1
ATOM 1847 O O . TYR B 1 92 ? 46.61181 -24.81456 14.51082 1.000 57.40205 92 TYR B O 1
ATOM 1856 N N . HIS B 1 93 ? 45.21341 -25.27467 16.21579 1.000 59.49552 93 HIS B N 1
ATOM 1857 C CA . HIS B 1 93 ? 44.70711 -26.48865 15.58878 1.000 64.10542 93 HIS B CA 1
ATOM 1858 C C . HIS B 1 93 ? 43.72246 -26.15991 14.46859 1.000 66.86768 93 HIS B C 1
ATOM 1859 O O . HIS B 1 93 ? 42.82029 -25.33314 14.63598 1.000 64.84332 93 HIS B O 1
ATOM 1866 N N . LYS B 1 94 ? 43.91356 -26.81739 13.32160 1.000 68.81542 94 LYS B N 1
ATOM 1867 C CA . LYS B 1 94 ? 43.22729 -26.54714 12.05824 1.000 66.75034 94 LYS B CA 1
ATOM 1868 C C . LYS B 1 94 ? 43.35375 -25.10764 11.56816 1.000 66.76104 94 LYS B C 1
ATOM 1869 O O . LYS B 1 94 ? 43.92097 -24.86394 10.49832 1.000 66.10853 94 LYS B O 1
ATOM 1875 N N . ARG B 1 95 ? 42.82903 -24.14838 12.32515 1.000 75.73484 95 ARG B N 1
ATOM 1876 C CA . ARG B 1 95 ? 42.46840 -22.86521 11.74114 1.000 67.19000 95 ARG B CA 1
ATOM 1877 C C . ARG B 1 95 ? 42.43257 -21.81593 12.84282 1.000 65.19723 95 ARG B C 1
ATOM 1878 O O . ARG B 1 95 ? 41.94890 -22.08684 13.94442 1.000 63.81710 95 ARG B O 1
ATOM 1886 N N . ILE B 1 96 ? 42.93612 -20.61905 12.53572 1.000 64.31677 96 ILE B N 1
ATOM 1887 C CA . ILE B 1 96 ? 42.70764 -19.47013 13.40407 1.000 66.10951 96 ILE B CA 1
ATOM 1888 C C . ILE B 1 96 ? 41.25559 -19.02528 13.29300 1.000 68.87474 96 ILE B C 1
ATOM 1889 O O . ILE B 1 96 ? 40.71757 -18.85001 12.19157 1.000 67.21930 96 ILE B O 1
ATOM 1894 N N . ARG B 1 97 ? 40.60427 -18.87074 14.43906 1.000 66.55079 97 ARG B N 1
ATOM 1895 C CA . ARG B 1 97 ? 39.22633 -18.42087 14.50917 1.000 67.05187 97 ARG B CA 1
ATOM 1896 C C . ARG B 1 97 ? 39.11819 -17.21261 15.42555 1.000 68.80982 97 ARG B C 1
ATOM 1897 O O . ARG B 1 97 ? 39.92474 -17.05341 16.34782 1.000 73.28340 97 ARG B O 1
ATOM 1905 N N . PRO B 1 98 ? 38.15579 -16.32890 15.16924 1.000 67.11278 98 PRO B N 1
ATOM 1906 C CA . PRO B 1 98 ? 37.95492 -15.16663 16.04392 1.000 71.63961 98 PRO B CA 1
ATOM 1907 C C . PRO B 1 98 ? 37.82770 -15.54780 17.51391 1.000 72.97512 98 PRO B C 1
ATOM 1908 O O . PRO B 1 98 ? 37.09884 -16.47471 17.87583 1.000 72.49980 98 PRO B O 1
ATOM 1912 N N . PHE B 1 99 ? 38.56258 -14.82045 18.35993 1.000 72.03675 99 PHE B N 1
ATOM 1913 C CA . PHE B 1 99 ? 38.53526 -14.93816 19.81806 1.000 74.68066 99 PHE B CA 1
ATOM 1914 C C . PHE B 1 99 ? 38.96969 -16.29187 20.37819 1.000 78.39684 99 PHE B C 1
ATOM 1915 O O . PHE B 1 99 ? 39.04389 -16.45115 21.60052 1.000 84.56606 99 PHE B O 1
ATOM 1923 N N . ARG B 1 100 ? 39.25315 -17.27164 19.52578 1.000 81.86998 100 ARG B N 1
ATOM 1924 C CA . ARG B 1 100 ? 39.79881 -18.52622 20.02402 1.000 79.74528 100 ARG B CA 1
ATOM 1925 C C . ARG B 1 100 ? 41.30688 -18.41040 20.25026 1.000 76.71805 100 ARG B C 1
ATOM 1926 O O . ARG B 1 100 ? 41.99429 -17.58917 19.63719 1.000 78.41570 100 ARG B O 1
ATOM 1934 N N . LEU B 1 101 ? 41.82203 -19.25798 21.15582 1.000 72.80160 101 LEU B N 1
ATOM 1935 C CA . LEU B 1 101 ? 43.18319 -19.12890 21.66039 1.000 64.35822 101 LEU B CA 1
ATOM 1936 C C . LEU B 1 101 ? 44.08798 -20.23864 21.12044 1.000 56.89821 101 LEU B C 1
ATOM 1937 O O . LEU B 1 101 ? 43.64125 -21.36917 20.90117 1.000 62.50395 101 LEU B O 1
ATOM 1942 N N . PRO B 1 102 ? 45.36770 -19.93858 20.90860 1.000 56.05926 102 PRO B N 1
ATOM 1943 C CA . PRO B 1 102 ? 46.28795 -20.91294 20.31156 1.000 57.59151 102 PRO B CA 1
ATOM 1944 C C . PRO B 1 102 ? 46.76593 -21.98714 21.27996 1.000 56.93823 102 PRO B C 1
ATOM 1945 O O . PRO B 1 102 ? 46.76853 -21.82078 22.50107 1.000 59.49285 102 PRO B O 1
ATOM 1949 N N . LEU B 1 103 ? 47.17706 -23.11585 20.68924 1.000 52.29707 103 LEU B N 1
ATOM 1950 C CA . LEU B 1 103 ? 47.80769 -24.19502 21.44518 1.000 57.70785 103 LEU B CA 1
ATOM 1951 C C . LEU B 1 103 ? 49.24754 -23.86776 21.82750 1.000 53.41752 103 LEU B C 1
ATOM 1952 O O . LEU B 1 103 ? 49.69916 -24.23712 22.91748 1.000 55.52385 103 LEU B O 1
ATOM 1957 N N . VAL B 1 104 ? 49.98262 -23.18879 20.94903 1.000 55.78357 104 VAL B N 1
ATOM 1958 C CA . VAL B 1 104 ? 51.37186 -22.81606 21.19211 1.000 56.02321 104 VAL B CA 1
ATOM 1959 C C . VAL B 1 104 ? 51.51060 -21.31469 20.98835 1.000 55.98355 104 VAL B C 1
ATOM 1960 O O . VAL B 1 104 ? 50.98934 -20.76255 20.01281 1.000 51.73092 104 VAL B O 1
ATOM 1964 N N . GLN B 1 105 ? 52.21871 -20.65402 21.90296 1.000 57.40192 105 GLN B N 1
ATOM 1965 C CA . GLN B 1 105 ? 52.69135 -19.29562 21.68083 1.000 59.13679 105 GLN B CA 1
ATOM 1966 C C . GLN B 1 105 ? 54.19751 -19.21245 21.87469 1.000 56.10990 105 GLN B C 1
ATOM 1967 O O . GLN B 1 105 ? 54.75595 -19.82433 22.79128 1.000 58.67188 105 GLN B O 1
ATOM 1973 N N . LYS B 1 106 ? 54.83960 -18.43929 21.00206 1.000 55.87973 106 LYS B N 1
ATOM 1974 C CA . LYS B 1 106 ? 56.27089 -18.18441 21.03606 1.000 54.58800 106 LYS B CA 1
ATOM 1975 C C . LYS B 1 106 ? 56.52410 -16.69896 20.84074 1.000 60.18640 106 LYS B C 1
ATOM 1976 O O . LYS B 1 106 ? 55.70700 -15.98694 20.25118 1.000 62.26191 106 LYS B O 1
ATOM 1982 N N . GLU B 1 107 ? 57.66563 -16.23625 21.34449 1.000 57.63645 107 GLU B N 1
ATOM 1983 C CA . GLU B 1 107 ? 57.99153 -14.82119 21.28908 1.000 64.77234 107 GLU B CA 1
ATOM 1984 C C . GLU B 1 107 ? 59.50088 -14.64592 21.20306 1.000 63.37515 107 GLU B C 1
ATOM 1985 O O . GLU B 1 107 ? 60.26789 -15.43822 21.75724 1.000 68.90733 107 GLU B O 1
ATOM 1991 N N . TRP B 1 108 ? 59.91266 -13.59208 20.49794 1.000 65.90621 108 TRP B N 1
ATOM 1992 C CA . TRP B 1 108 ? 61.31456 -13.23547 20.31486 1.000 63.70530 108 TRP B CA 1
ATOM 1993 C C . TRP B 1 108 ? 61.43674 -11.71863 20.33813 1.000 70.29016 108 TRP B C 1
ATOM 1994 O O . TRP B 1 108 ? 60.63749 -11.02651 19.70196 1.000 73.26199 108 TRP B O 1
ATOM 2005 N N . ARG B 1 109 ? 62.42867 -11.20311 21.06540 1.000 84.78321 109 ARG B N 1
ATOM 2006 C CA . ARG B 1 109 ? 62.80019 -9.78909 20.97458 1.000 83.21368 109 ARG B CA 1
ATOM 2007 C C . ARG B 1 109 ? 63.59890 -9.55167 19.69750 1.000 82.76134 109 ARG B C 1
ATOM 2008 O O . ARG B 1 109 ? 64.80897 -9.78624 19.65148 1.000 84.16160 109 ARG B O 1
ATOM 2016 N N . THR B 1 110 ? 62.91815 -9.07267 18.65944 1.000 87.42124 110 THR B N 1
ATOM 2017 C CA . THR B 1 110 ? 63.45652 -8.99548 17.30699 1.000 86.13983 110 THR B CA 1
ATOM 2018 C C . THR B 1 110 ? 62.44653 -8.20689 16.48137 1.000 77.06167 110 THR B C 1
ATOM 2019 O O . THR B 1 110 ? 61.26552 -8.14336 16.83058 1.000 85.20832 110 THR B O 1
ATOM 2023 N N . CYS B 1 111 ? 62.90915 -7.61544 15.38228 1.000 82.06884 111 CYS B N 1
ATOM 2024 C CA . CYS B 1 111 ? 62.00068 -7.10243 14.37027 1.000 77.48031 111 CYS B CA 1
ATOM 2025 C C . CYS B 1 111 ? 62.27339 -7.80522 13.04968 1.000 76.76499 111 CYS B C 1
ATOM 2026 O O . CYS B 1 111 ? 63.37643 -8.29649 12.79408 1.000 80.17171 111 CYS B O 1
ATOM 2029 N N . GLU B 1 112 ? 61.24891 -7.83986 12.20624 1.000 75.20747 112 GLU B N 1
ATOM 2030 C CA . GLU B 1 112 ? 61.37747 -8.36046 10.85644 1.000 75.87787 112 GLU B CA 1
ATOM 2031 C C . GLU B 1 112 ? 60.73779 -7.41016 9.86023 1.000 72.52925 112 GLU B C 1
ATOM 2032 O O . GLU B 1 112 ? 59.67017 -6.84088 10.10761 1.000 72.23417 112 GLU B O 1
ATOM 2038 N N . GLU B 1 113 ? 61.41967 -7.25577 8.73041 1.000 78.95817 113 GLU B N 1
ATOM 2039 C CA . GLU B 1 113 ? 61.10313 -6.25017 7.73002 1.000 80.90158 113 GLU B CA 1
ATOM 2040 C C . GLU B 1 113 ? 59.87694 -6.63071 6.91252 1.000 72.37485 113 GLU B C 1
ATOM 2041 O O . GLU B 1 113 ? 59.11266 -5.75276 6.49559 1.000 70.60635 113 GLU B O 1
ATOM 2047 N N . ASN B 1 114 ? 59.66556 -7.92533 6.69978 1.000 71.19117 114 ASN B N 1
ATOM 2048 C CA . ASN B 1 114 ? 58.72892 -8.40866 5.69656 1.000 64.48507 114 ASN B CA 1
ATOM 2049 C C . ASN B 1 114 ? 58.35414 -9.84798 6.02716 1.000 55.79395 114 ASN B C 1
ATOM 2050 O O . ASN B 1 114 ? 58.92428 -10.47142 6.92572 1.000 57.03558 114 ASN B O 1
ATOM 2055 N N . VAL B 1 115 ? 57.36881 -10.35945 5.28630 1.000 56.23031 115 VAL B N 1
ATOM 2056 C CA . VAL B 1 115 ? 56.88258 -11.72404 5.48515 1.000 54.99316 115 VAL B CA 1
ATOM 2057 C C . VAL B 1 115 ? 57.99794 -12.74402 5.27528 1.000 57.49099 115 VAL B C 1
ATOM 2058 O O . VAL B 1 115 ? 58.09298 -13.74055 6.00335 1.000 53.46314 115 VAL B O 1
ATOM 2062 N N . PHE B 1 116 ? 58.86704 -12.50834 4.29017 1.000 64.39198 116 PHE B N 1
ATOM 2063 C CA . PHE B 1 116 ? 60.00372 -13.39970 4.07617 1.000 57.72858 116 PHE B CA 1
ATOM 2064 C C . PHE B 1 116 ? 60.96635 -13.38033 5.25798 1.000 55.24971 116 PHE B C 1
ATOM 2065 O O . PHE B 1 116 ? 61.62273 -14.38942 5.54181 1.000 53.16800 116 PHE B O 1
ATOM 2073 N N . GLY B 1 117 ? 61.04818 -12.25505 5.96823 1.000 61.85492 117 GLY B N 1
ATOM 2074 C CA . GLY B 1 117 ? 61.76915 -12.23404 7.23089 1.000 58.54486 117 GLY B CA 1
ATOM 2075 C C . GLY B 1 117 ? 61.09901 -13.05384 8.31887 1.000 51.76152 117 GLY B C 1
ATOM 2076 O O . GLY B 1 117 ? 61.76747 -13.77321 9.06695 1.000 54.60205 117 GLY B O 1
ATOM 2077 N N . LEU B 1 118 ? 59.77150 -12.95077 8.42886 1.000 51.10307 118 LEU B N 1
ATOM 2078 C CA . LEU B 1 118 ? 59.03174 -13.78492 9.37187 1.000 54.19102 118 LEU B CA 1
ATOM 2079 C C . LEU B 1 118 ? 59.15504 -15.27249 9.06525 1.000 48.90250 118 LEU B C 1
ATOM 2080 O O . LEU B 1 118 ? 59.11945 -16.09379 9.98873 1.000 51.44583 118 LEU B O 1
ATOM 2085 N N . TYR B 1 119 ? 59.29956 -15.64670 7.79069 1.000 50.09906 119 TYR B N 1
ATOM 2086 C CA . TYR B 1 119 ? 59.58898 -17.04372 7.47623 1.000 50.32273 119 TYR B CA 1
ATOM 2087 C C . TYR B 1 119 ? 60.92863 -17.49469 8.04334 1.000 50.16832 119 TYR B C 1
ATOM 2088 O O . TYR B 1 119 ? 61.06859 -18.64303 8.47961 1.000 47.52341 119 TYR B O 1
ATOM 2097 N N . HIS B 1 120 ? 61.92695 -16.61145 8.04162 1.000 54.56142 120 HIS B N 1
ATOM 2098 C CA . HIS B 1 120 ? 63.22507 -16.97228 8.60186 1.000 55.75224 120 HIS B CA 1
ATOM 2099 C C . HIS B 1 120 ? 63.14047 -17.24638 10.09932 1.000 57.66542 120 HIS B C 1
ATOM 2100 O O . HIS B 1 120 ? 63.84087 -18.12455 10.61376 1.000 63.28596 120 HIS B O 1
ATOM 2107 N N . VAL B 1 121 ? 62.28729 -16.51085 10.81404 1.000 48.77119 121 VAL B N 1
ATOM 2108 C CA . VAL B 1 121 ? 62.03420 -16.80671 12.22450 1.000 56.99396 121 VAL B CA 1
ATOM 2109 C C . VAL B 1 121 ? 61.41188 -18.19028 12.39326 1.000 49.80410 121 VAL B C 1
ATOM 2110 O O . VAL B 1 121 ? 61.84085 -18.98351 13.23977 1.000 54.03369 121 VAL B O 1
ATOM 2114 N N . PHE B 1 122 ? 60.38393 -18.49351 11.59759 1.000 45.23733 122 PHE B N 1
ATOM 2115 C CA . PHE B 1 122 ? 59.76041 -19.81539 11.61766 1.000 49.29605 122 PHE B CA 1
ATOM 2116 C C . PHE B 1 122 ? 60.76654 -20.94036 11.38647 1.000 54.21069 122 PHE B C 1
ATOM 2117 O O . PHE B 1 122 ? 60.88333 -21.86178 12.20198 1.000 55.74241 122 PHE B O 1
ATOM 2125 N N . GLU B 1 123 ? 61.50050 -20.88639 10.27377 1.000 61.64174 123 GLU B N 1
ATOM 2126 C CA . GLU B 1 123 ? 62.41863 -21.97578 9.95075 1.000 58.07250 123 GLU B CA 1
ATOM 2127 C C . GLU B 1 123 ? 63.60601 -22.03888 10.90896 1.000 57.89965 123 GLU B C 1
ATOM 2128 O O . GLU B 1 123 ? 64.17496 -23.11763 11.11197 1.000 62.38071 123 GLU B O 1
ATOM 2134 N N . THR B 1 124 ? 63.99079 -20.90829 11.50790 1.000 64.32962 124 THR B N 1
ATOM 2135 C CA . THR B 1 124 ? 64.98848 -20.92981 12.57696 1.000 55.81819 124 THR B CA 1
ATOM 2136 C C . THR B 1 124 ? 64.48743 -21.66161 13.82016 1.000 59.65932 124 THR B C 1
ATOM 2137 O O . THR B 1 124 ? 65.26325 -22.35412 14.49044 1.000 54.02167 124 THR B O 1
ATOM 2141 N N . HIS B 1 125 ? 63.19630 -21.54294 14.13779 1.000 57.46161 125 HIS B N 1
ATOM 2142 C CA . HIS B 1 125 ? 62.64252 -22.32323 15.24144 1.000 63.28190 125 HIS B CA 1
ATOM 2143 C C . HIS B 1 125 ? 62.67792 -23.81495 14.93534 1.000 58.46230 125 HIS B C 1
ATOM 2144 O O . HIS B 1 125 ? 63.11500 -24.62118 15.76543 1.000 59.81565 125 HIS B O 1
ATOM 2151 N N . TYR B 1 126 ? 62.21691 -24.19912 13.75114 1.000 53.21907 126 TYR B N 1
ATOM 2152 C CA . TYR B 1 126 ? 62.25341 -25.58619 13.29052 1.000 55.55727 126 TYR B CA 1
ATOM 2153 C C . TYR B 1 126 ? 63.57074 -25.90170 12.58437 1.000 58.21759 126 TYR B C 1
ATOM 2154 O O . TYR B 1 126 ? 63.60663 -26.41829 11.46849 1.000 61.86084 126 TYR B O 1
ATOM 2163 N N . ALA B 1 127 ? 64.66707 -25.56726 13.26545 1.000 54.94753 127 ALA B N 1
ATOM 2164 C CA . ALA B 1 127 ? 65.99321 -25.52806 12.65875 1.000 58.40486 127 ALA B CA 1
ATOM 2165 C C . ALA B 1 127 ? 66.38989 -26.85681 12.02425 1.000 62.82749 127 ALA B C 1
ATOM 2166 O O . ALA B 1 127 ? 66.33155 -27.91127 12.66346 1.000 63.91456 127 ALA B O 1
ATOM 2168 N N . GLY B 1 128 ? 66.80171 -26.79279 10.75668 1.000 65.13957 128 GLY B N 1
ATOM 2169 C CA . GLY B 1 128 ? 67.24095 -27.94879 10.00327 1.000 61.68855 128 GLY B CA 1
ATOM 2170 C C . GLY B 1 128 ? 66.17046 -28.89625 9.50758 1.000 61.75673 128 GLY B C 1
ATOM 2171 O O . GLY B 1 128 ? 66.50026 -29.83247 8.76880 1.000 62.72657 128 GLY B O 1
ATOM 2172 N N . TYR B 1 129 ? 64.90598 -28.70751 9.87998 1.000 61.87004 129 TYR B N 1
ATOM 2173 C CA . TYR B 1 129 ? 63.88745 -29.65014 9.42999 1.000 62.31981 129 TYR B CA 1
ATOM 2174 C C . TYR B 1 129 ? 63.33327 -29.31503 8.05034 1.000 61.65766 129 TYR B C 1
ATOM 2175 O O . TYR B 1 129 ? 63.24124 -30.19400 7.18795 1.000 70.58948 129 TYR B O 1
ATOM 2184 N N . PHE B 1 130 ? 62.96396 -28.06079 7.81940 1.000 64.58785 130 PHE B N 1
ATOM 2185 C CA . PHE B 1 130 ? 62.30010 -27.70948 6.57361 1.000 66.02439 130 PHE B CA 1
ATOM 2186 C C . PHE B 1 130 ? 63.28567 -27.60603 5.42121 1.000 75.86035 130 PHE B C 1
ATOM 2187 O O . PHE B 1 130 ? 64.30727 -26.91591 5.50932 1.000 76.38696 130 PHE B O 1
ATOM 2195 N N . SER B 1 131 ? 62.95524 -28.29710 4.33460 1.000 94.77217 131 SER B N 1
ATOM 2196 C CA . SER B 1 131 ? 63.67424 -28.17139 3.08469 1.000 106.24537 131 SER B CA 1
ATOM 2197 C C . SER B 1 131 ? 63.58867 -26.74550 2.54813 1.000 105.69318 131 SER B C 1
ATOM 2198 O O . SER B 1 131 ? 62.81764 -25.90286 3.01628 1.000 102.87360 131 SER B O 1
ATOM 2201 N N . ASP B 1 132 ? 64.42257 -26.49810 1.54750 1.000 89.34110 132 ASP B N 1
ATOM 2202 C CA . ASP B 1 132 ? 64.50091 -25.21365 0.87368 1.000 86.19428 132 ASP B CA 1
ATOM 2203 C C . ASP B 1 132 ? 63.13255 -24.74272 0.39288 1.000 73.40322 132 ASP B C 1
ATOM 2204 O O . ASP B 1 132 ? 62.38106 -25.49871 -0.22824 1.000 82.82456 132 ASP B O 1
ATOM 2209 N N . LEU B 1 133 ? 62.81301 -23.48584 0.70033 1.000 65.14896 133 LEU B N 1
ATOM 2210 C CA . LEU B 1 133 ? 61.51833 -22.90773 0.35554 1.000 60.40676 133 LEU B CA 1
ATOM 2211 C C . LEU B 1 133 ? 61.39650 -22.69505 -1.15305 1.000 57.12750 133 LEU B C 1
ATOM 2212 O O . LEU B 1 133 ? 62.14651 -21.90828 -1.74070 1.000 54.03031 133 LEU B O 1
ATOM 2217 N N . LEU B 1 134 ? 60.45455 -23.40382 -1.77610 1.000 54.43918 134 LEU B N 1
ATOM 2218 C CA . LEU B 1 134 ? 60.09853 -23.18884 -3.17608 1.000 55.47108 134 LEU B CA 1
ATOM 2219 C C . LEU B 1 134 ? 59.08961 -22.04814 -3.28599 1.000 51.19161 134 LEU B C 1
ATOM 2220 O O . LEU B 1 134 ? 57.96609 -22.16081 -2.78381 1.000 53.72559 134 LEU B O 1
ATOM 2225 N N . ILE B 1 135 ? 59.48481 -20.94984 -3.93585 1.000 51.21040 135 ILE B N 1
ATOM 2226 C CA . ILE B 1 135 ? 58.63045 -19.77397 -4.09298 1.000 51.55446 135 ILE B CA 1
ATOM 2227 C C . ILE B 1 135 ? 58.08863 -19.70304 -5.51661 1.000 58.42426 135 ILE B C 1
ATOM 2228 O O . ILE B 1 135 ? 58.82349 -19.91877 -6.48900 1.000 51.49358 135 ILE B O 1
ATOM 2233 N N . HIS B 1 136 ? 56.79486 -19.40624 -5.63672 1.000 53.34906 136 HIS B N 1
ATOM 2234 C CA . HIS B 1 136 ? 56.11075 -19.25051 -6.91453 1.000 55.56974 136 HIS B CA 1
ATOM 2235 C C . HIS B 1 136 ? 55.70956 -17.79199 -7.10729 1.000 58.48797 136 HIS B C 1
ATOM 2236 O O . HIS B 1 136 ? 55.33424 -17.11241 -6.14648 1.000 57.38289 136 HIS B O 1
ATOM 2243 N N . ASP B 1 137 ? 55.78519 -17.31234 -8.34842 1.000 62.36085 137 ASP B N 1
ATOM 2244 C CA . ASP B 1 137 ? 55.38552 -15.94079 -8.64470 1.000 65.05602 137 ASP B CA 1
ATOM 2245 C C . ASP B 1 137 ? 53.86981 -15.78985 -8.56169 1.000 64.33997 137 ASP B C 1
ATOM 2246 O O . ASP B 1 137 ? 53.12100 -16.61151 -9.09944 1.000 59.52471 137 ASP B O 1
ATOM 2251 N N . VAL B 1 138 ? 53.42187 -14.72443 -7.89587 1.000 64.69084 138 VAL B N 1
ATOM 2252 C CA . VAL B 1 138 ? 52.00582 -14.46709 -7.66228 1.000 70.04275 138 VAL B CA 1
ATOM 2253 C C . VAL B 1 138 ? 51.53589 -13.15571 -8.27401 1.000 76.56782 138 VAL B C 1
ATOM 2254 O O . VAL B 1 138 ? 50.35006 -12.82647 -8.16602 1.000 84.53634 138 VAL B O 1
ATOM 2258 N N . GLU B 1 139 ? 52.42703 -12.39344 -8.90192 1.000 76.94483 139 GLU B N 1
ATOM 2259 C CA . GLU B 1 139 ? 52.07399 -11.17101 -9.61420 1.000 86.71614 139 GLU B CA 1
ATOM 2260 C C . GLU B 1 139 ? 51.94927 -11.50227 -11.09349 1.000 95.64186 139 GLU B C 1
ATOM 2261 O O . GLU B 1 139 ? 52.88826 -12.03588 -11.69379 1.000 92.44409 139 GLU B O 1
ATOM 2267 N N . THR B 1 140 ? 50.79544 -11.19204 -11.67819 1.000 105.37849 140 THR B N 1
ATOM 2268 C CA . THR B 1 140 ? 50.53308 -11.59348 -13.04993 1.000 132.91635 140 THR B CA 1
ATOM 2269 C C . THR B 1 140 ? 49.56671 -10.59974 -13.68001 1.000 130.48302 140 THR B C 1
ATOM 2270 O O . THR B 1 140 ? 48.72601 -10.00839 -12.99669 1.000 139.98346 140 THR B O 1
ATOM 2274 N N . ASN B 1 141 ? 49.70489 -10.42059 -14.99134 1.000 117.37924 141 ASN B N 1
ATOM 2275 C CA . ASN B 1 141 ? 48.89228 -9.48336 -15.75667 1.000 113.28564 141 ASN B CA 1
ATOM 2276 C C . ASN B 1 141 ? 47.40411 -9.80282 -15.64949 1.000 105.74667 141 ASN B C 1
ATOM 2277 O O . ASN B 1 141 ? 46.92597 -10.77711 -16.23064 1.000 100.91777 141 ASN B O 1
ATOM 2282 N N . PRO C 1 12 ? 66.01692 -25.23954 43.34396 1.000 99.97707 12 PRO C N 1
ATOM 2283 C CA . PRO C 1 12 ? 64.62700 -25.36177 43.78423 1.000 96.90817 12 PRO C CA 1
ATOM 2284 C C . PRO C 1 12 ? 63.68649 -25.74381 42.64417 1.000 99.38725 12 PRO C C 1
ATOM 2285 O O . PRO C 1 12 ? 63.67011 -25.06500 41.61753 1.000 100.34608 12 PRO C O 1
ATOM 2289 N N . THR C 1 13 ? 62.90860 -26.81104 42.82657 1.000 104.22438 13 THR C N 1
ATOM 2290 C CA . THR C 1 13 ? 62.02518 -27.32155 41.78691 1.000 86.33492 13 THR C CA 1
ATOM 2291 C C . THR C 1 13 ? 60.73802 -27.82910 42.41818 1.000 84.34726 13 THR C C 1
ATOM 2292 O O . THR C 1 13 ? 60.72192 -28.27431 43.56857 1.000 94.11948 13 THR C O 1
ATOM 2296 N N . LEU C 1 14 ? 59.65727 -27.75651 41.64521 1.000 80.59437 14 LEU C N 1
ATOM 2297 C CA . LEU C 1 14 ? 58.33886 -28.20000 42.07473 1.000 78.09857 14 LEU C CA 1
ATOM 2298 C C . LEU C 1 14 ? 57.72886 -29.03835 40.96100 1.000 76.88275 14 LEU C C 1
ATOM 2299 O O . LEU C 1 14 ? 57.76813 -28.64095 39.79208 1.000 72.47334 14 LEU C O 1
ATOM 2304 N N . HIS C 1 15 ? 57.17207 -30.19421 41.31870 1.000 75.39770 15 HIS C N 1
ATOM 2305 C CA . HIS C 1 15 ? 56.54490 -31.09732 40.36123 1.000 75.45976 15 HIS C CA 1
ATOM 2306 C C . HIS C 1 15 ? 55.06374 -31.22762 40.68415 1.000 72.85581 15 HIS C C 1
ATOM 2307 O O . HIS C 1 15 ? 54.69975 -31.54893 41.81980 1.000 82.99222 15 HIS C O 1
ATOM 2314 N N . ILE C 1 16 ? 54.21500 -30.98367 39.68809 1.000 65.96900 16 ILE C N 1
ATOM 2315 C CA . ILE C 1 16 ? 52.76536 -30.95556 39.86683 1.000 61.44479 16 ILE C CA 1
ATOM 2316 C C . ILE C 1 16 ? 52.13987 -31.96057 38.90740 1.000 61.88604 16 ILE C C 1
ATOM 2317 O O . ILE C 1 16 ? 52.21287 -31.79007 37.68334 1.000 65.76535 16 ILE C O 1
ATOM 2322 N N . LEU C 1 17 ? 51.52727 -33.00693 39.45983 1.000 66.74173 17 LEU C N 1
ATOM 2323 C CA . LEU C 1 17 ? 50.72399 -33.94110 38.67812 1.000 65.44636 17 LEU C CA 1
ATOM 2324 C C . LEU C 1 17 ? 49.31932 -33.37486 38.48945 1.000 67.16325 17 LEU C C 1
ATOM 2325 O O . LEU C 1 17 ? 48.63143 -33.06656 39.46906 1.000 62.76748 17 LEU C O 1
ATOM 2330 N N . LEU C 1 18 ? 48.90006 -33.23551 37.23320 1.000 61.29665 18 LEU C N 1
ATOM 2331 C CA . LEU C 1 18 ? 47.62050 -32.63910 36.86678 1.000 60.57699 18 LEU C CA 1
ATOM 2332 C C . LEU C 1 18 ? 46.72620 -33.69450 36.22669 1.000 63.59531 18 LEU C C 1
ATOM 2333 O O . LEU C 1 18 ? 47.13525 -34.35364 35.26558 1.000 64.03660 18 LEU C O 1
ATOM 2338 N N . GLN C 1 19 ? 45.51326 -33.85964 36.75607 1.000 65.41773 19 GLN C N 1
ATOM 2339 C CA . GLN C 1 19 ? 44.54797 -34.80731 36.20529 1.000 65.03852 19 GLN C CA 1
ATOM 2340 C C . GLN C 1 19 ? 43.24610 -34.10388 35.83903 1.000 66.07499 19 GLN C C 1
ATOM 2341 O O . GLN C 1 19 ? 42.55114 -33.57552 36.71423 1.000 67.55243 19 GLN C O 1
ATOM 2347 N N . PHE C 1 20 ? 42.92042 -34.10675 34.54643 1.000 68.18702 20 PHE C N 1
ATOM 2348 C CA . PHE C 1 20 ? 41.58740 -33.75277 34.07132 1.000 66.01010 20 PHE C CA 1
ATOM 2349 C C . PHE C 1 20 ? 40.65070 -34.94879 34.20027 1.000 65.85282 20 PHE C C 1
ATOM 2350 O O . PHE C 1 20 ? 41.01185 -36.07175 33.83327 1.000 68.91444 20 PHE C O 1
ATOM 2358 N N . ASN C 1 21 ? 39.45153 -34.71089 34.72778 1.000 69.40144 21 ASN C N 1
ATOM 2359 C CA . ASN C 1 21 ? 38.40651 -35.72606 34.74599 1.000 71.09243 21 ASN C CA 1
ATOM 2360 C C . ASN C 1 21 ? 37.03744 -35.05356 34.66517 1.000 73.43576 21 ASN C C 1
ATOM 2361 O O . ASN C 1 21 ? 36.92475 -33.82501 34.62393 1.000 73.95669 21 ASN C O 1
ATOM 2366 N N . HIS C 1 22 ? 35.98895 -35.88377 34.62916 1.000 83.24199 22 HIS C N 1
ATOM 2367 C CA . HIS C 1 22 ? 34.60483 -35.42488 34.51878 1.000 84.47978 22 HIS C CA 1
ATOM 2368 C C . HIS C 1 22 ? 34.15965 -34.55948 35.69141 1.000 82.59257 22 HIS C C 1
ATOM 2369 O O . HIS C 1 22 ? 33.04369 -34.02805 35.66143 1.000 87.96305 22 HIS C O 1
ATOM 2376 N N . ARG C 1 23 ? 34.99711 -34.40480 36.71196 1.000 81.11603 23 ARG C N 1
ATOM 2377 C CA . ARG C 1 23 ? 34.67590 -33.63730 37.90394 1.000 80.88161 23 ARG C CA 1
ATOM 2378 C C . ARG C 1 23 ? 35.41117 -32.30809 37.96360 1.000 74.41932 23 ARG C C 1
ATOM 2379 O O . ARG C 1 23 ? 35.03809 -31.44616 38.76702 1.000 75.79054 23 ARG C O 1
ATOM 2387 N N . GLY C 1 24 ? 36.44022 -32.12459 37.14149 1.000 74.57796 24 GLY C N 1
ATOM 2388 C CA . GLY C 1 24 ? 37.24322 -30.92070 37.14847 1.000 71.83838 24 GLY C CA 1
ATOM 2389 C C . GLY C 1 24 ? 38.70960 -31.23046 36.93844 1.000 66.04819 24 GLY C C 1
ATOM 2390 O O . GLY C 1 24 ? 39.04958 -32.22526 36.29115 1.000 64.77952 24 GLY C O 1
ATOM 2391 N N . LEU C 1 25 ? 39.58967 -30.39791 37.48343 1.000 64.62945 25 LEU C N 1
ATOM 2392 C CA . LEU C 1 25 ? 41.02635 -30.56438 37.32378 1.000 67.31292 25 LEU C CA 1
ATOM 2393 C C . LEU C 1 25 ? 41.65578 -30.66965 38.70476 1.000 71.16316 25 LEU C C 1
ATOM 2394 O O . LEU C 1 25 ? 41.45166 -29.79455 39.55289 1.000 70.56542 25 LEU C O 1
ATOM 2399 N N . GLU C 1 26 ? 42.42443 -31.73285 38.92269 1.000 68.33722 26 GLU C N 1
ATOM 2400 C CA . GLU C 1 26 ? 43.06346 -31.99851 40.20338 1.000 71.50363 26 GLU C CA 1
ATOM 2401 C C . GLU C 1 26 ? 44.56992 -31.85284 40.06545 1.000 72.54404 26 GLU C C 1
ATOM 2402 O O . GLU C 1 26 ? 45.17746 -32.46284 39.17943 1.000 71.39148 26 GLU C O 1
ATOM 2408 N N . ALA C 1 27 ? 45.16915 -31.04867 40.93698 1.000 73.84133 27 ALA C N 1
ATOM 2409 C CA . ALA C 1 27 ? 46.61522 -30.88997 40.97615 1.000 70.40401 27 ALA C CA 1
ATOM 2410 C C . ALA C 1 27 ? 47.12879 -31.51876 42.26185 1.000 74.09969 27 ALA C C 1
ATOM 2411 O O . ALA C 1 27 ? 46.75096 -31.09297 43.35859 1.000 71.63944 27 ALA C O 1
ATOM 2413 N N . ARG C 1 28 ? 47.98893 -32.52267 42.12679 1.000 80.10202 28 ARG C N 1
ATOM 2414 C CA . ARG C 1 28 ? 48.68152 -33.12189 43.25772 1.000 79.00498 28 ARG C CA 1
ATOM 2415 C C . ARG C 1 28 ? 50.16243 -32.81150 43.11304 1.000 83.89089 28 ARG C C 1
ATOM 2416 O O . ARG C 1 28 ? 50.76444 -33.13178 42.08256 1.000 83.03771 28 ARG C O 1
ATOM 2424 N N . ILE C 1 29 ? 50.75117 -32.19535 44.13258 1.000 84.45953 29 ILE C N 1
ATOM 2425 C CA . ILE C 1 29 ? 52.17724 -32.34263 44.38858 1.000 91.53996 29 ILE C CA 1
ATOM 2426 C C . ILE C 1 29 ? 52.36879 -33.59135 45.24369 1.000 114.06992 29 ILE C C 1
ATOM 2427 O O . ILE C 1 29 ? 52.10275 -33.58694 46.44777 1.000 108.82242 29 ILE C O 1
ATOM 2432 N N . PHE C 1 30 ? 52.83999 -34.66364 44.61452 1.000 140.67127 30 PHE C N 1
ATOM 2433 C CA . PHE C 1 30 ? 53.61193 -35.66882 45.32304 1.000 139.81733 30 PHE C CA 1
ATOM 2434 C C . PHE C 1 30 ? 55.00951 -35.11098 45.53071 1.000 142.87888 30 PHE C C 1
ATOM 2435 O O . PHE C 1 30 ? 55.59312 -34.51671 44.61935 1.000 134.25797 30 PHE C O 1
ATOM 2443 N N . ARG C 1 31 ? 55.55189 -35.29314 46.72905 1.000 139.69984 31 ARG C N 1
ATOM 2444 C CA . ARG C 1 31 ? 56.91897 -34.85816 46.98930 1.000 150.06869 31 ARG C CA 1
ATOM 2445 C C . ARG C 1 31 ? 57.63531 -35.96377 47.74768 1.000 153.62539 31 ARG C C 1
ATOM 2446 O O . ARG C 1 31 ? 57.37219 -36.18348 48.93508 1.000 144.52451 31 ARG C O 1
ATOM 2454 N N . HIS C 1 32 ? 58.52500 -36.66244 47.04151 1.000 155.00784 32 HIS C N 1
ATOM 2455 C CA . HIS C 1 32 ? 59.39705 -37.68601 47.60475 1.000 168.59966 32 HIS C CA 1
ATOM 2456 C C . HIS C 1 32 ? 58.59999 -38.88101 48.12033 1.000 163.35797 32 HIS C C 1
ATOM 2457 O O . HIS C 1 32 ? 58.69469 -39.26436 49.29184 1.000 143.17462 32 HIS C O 1
ATOM 2464 N N . GLY C 1 33 ? 57.80465 -39.46297 47.22152 1.000 189.06291 33 GLY C N 1
ATOM 2465 C CA . GLY C 1 33 ? 57.06028 -40.68343 47.43608 1.000 176.75710 33 GLY C CA 1
ATOM 2466 C C . GLY C 1 33 ? 55.64123 -40.53255 47.95052 1.000 175.18918 33 GLY C C 1
ATOM 2467 O O . GLY C 1 33 ? 54.79558 -41.37870 47.64204 1.000 180.36409 33 GLY C O 1
ATOM 2468 N N . GLN C 1 34 ? 55.35107 -39.48994 48.72428 1.000 151.30049 34 GLN C N 1
ATOM 2469 C CA . GLN C 1 34 ? 54.07487 -39.39943 49.41944 1.000 138.00467 34 GLN C CA 1
ATOM 2470 C C . GLN C 1 34 ? 53.38576 -38.07606 49.10790 1.000 137.57637 34 GLN C C 1
ATOM 2471 O O . GLN C 1 34 ? 54.03673 -37.06505 48.82910 1.000 139.03669 34 GLN C O 1
ATOM 2477 N N . LEU C 1 35 ? 52.05348 -38.10287 49.15965 1.000 131.70499 35 LEU C N 1
ATOM 2478 C CA . LEU C 1 35 ? 51.22827 -36.96911 48.75123 1.000 128.98425 35 LEU C CA 1
ATOM 2479 C C . LEU C 1 35 ? 51.45901 -35.77839 49.67493 1.000 124.50505 35 LEU C C 1
ATOM 2480 O O . LEU C 1 35 ? 51.30397 -35.88966 50.89577 1.000 133.59604 35 LEU C O 1
ATOM 2485 N N . TRP C 1 36 ? 51.82792 -34.63813 49.09215 1.000 116.70448 36 TRP C N 1
ATOM 2486 C CA . TRP C 1 36 ? 52.33441 -33.50728 49.85550 1.000 110.44213 36 TRP C CA 1
ATOM 2487 C C . TRP C 1 36 ? 51.45636 -32.26481 49.77517 1.000 106.63602 36 TRP C C 1
ATOM 2488 O O . TRP C 1 36 ? 51.38378 -31.52454 50.75838 1.000 106.21987 36 TRP C O 1
ATOM 2499 N N . ALA C 1 37 ? 50.79197 -32.00932 48.64695 1.000 102.65935 37 ALA C N 1
ATOM 2500 C CA . ALA C 1 37 ? 49.79310 -30.94868 48.59945 1.000 94.89286 37 ALA C CA 1
ATOM 2501 C C . ALA C 1 37 ? 48.73820 -31.26768 47.54876 1.000 91.05860 37 ALA C C 1
ATOM 2502 O O . ALA C 1 37 ? 48.97829 -32.02269 46.60322 1.000 90.08753 37 ALA C O 1
ATOM 2504 N N . GLU C 1 38 ? 47.55862 -30.67025 47.73172 1.000 90.30493 38 GLU C N 1
ATOM 2505 C CA . GLU C 1 38 ? 46.42870 -30.83588 46.82781 1.000 81.97402 38 GLU C CA 1
ATOM 2506 C C . GLU C 1 38 ? 45.78822 -29.48584 46.54219 1.000 78.71341 38 GLU C C 1
ATOM 2507 O O . GLU C 1 38 ? 45.73536 -28.61181 47.41159 1.000 81.62967 38 GLU C O 1
ATOM 2513 N N . THR C 1 39 ? 45.29472 -29.32595 45.31549 1.000 70.08426 39 THR C N 1
ATOM 2514 C CA . THR C 1 39 ? 44.33579 -28.27349 45.00913 1.000 66.73117 39 THR C CA 1
ATOM 2515 C C . THR C 1 39 ? 43.46209 -28.73690 43.84873 1.000 68.38563 39 THR C C 1
ATOM 2516 O O . THR C 1 39 ? 43.81615 -29.66422 43.11634 1.000 71.11352 39 THR C O 1
ATOM 2520 N N . HIS C 1 40 ? 42.31054 -28.08332 43.68349 1.000 70.44699 40 HIS C N 1
ATOM 2521 C CA . HIS C 1 40 ? 41.35140 -28.48119 42.66016 1.000 72.72922 40 HIS C CA 1
ATOM 2522 C C . HIS C 1 40 ? 40.80670 -27.24790 41.95141 1.000 70.84709 40 HIS C C 1
ATOM 2523 O O . HIS C 1 40 ? 40.68578 -26.17452 42.54782 1.000 72.64580 40 HIS C O 1
ATOM 2530 N N . ALA C 1 41 ? 40.47420 -27.41481 40.66772 1.000 68.97286 41 ALA C N 1
ATOM 2531 C CA . ALA C 1 41 ? 39.91691 -26.34673 39.84788 1.000 72.05817 41 ALA C CA 1
ATOM 2532 C C . ALA C 1 41 ? 38.66964 -26.81925 39.11041 1.000 73.21858 41 ALA C C 1
ATOM 2533 O O . ALA C 1 41 ? 38.55417 -27.98858 38.73234 1.000 76.53283 41 ALA C O 1
ATOM 2535 N N . GLU C 1 42 ? 37.73129 -25.88998 38.91774 1.000 74.67637 42 GLU C N 1
ATOM 2536 C CA . GLU C 1 42 ? 36.48872 -26.13665 38.18949 1.000 78.71344 42 GLU C CA 1
ATOM 2537 C C . GLU C 1 42 ? 36.71136 -26.18783 36.67806 1.000 69.42986 42 GLU C C 1
ATOM 2538 O O . GLU C 1 42 ? 36.01870 -25.49014 35.93007 1.000 71.99718 42 GLU C O 1
ATOM 2544 N N . VAL C 1 43 ? 37.66216 -26.99504 36.21237 1.000 66.18928 43 VAL C N 1
ATOM 2545 C CA . VAL C 1 43 ? 38.06527 -27.02179 34.80671 1.000 65.36435 43 VAL C CA 1
ATOM 2546 C C . VAL C 1 43 ? 37.67616 -28.37248 34.21302 1.000 66.28483 43 VAL C C 1
ATOM 2547 O O . VAL C 1 43 ? 38.36066 -29.37993 34.42509 1.000 62.02099 43 VAL C O 1
ATOM 2551 N N . VAL C 1 44 ? 36.56361 -28.40287 33.48182 1.000 62.15571 44 VAL C N 1
ATOM 2552 C CA . VAL C 1 44 ? 36.03416 -29.61815 32.86765 1.000 66.45411 44 VAL C CA 1
ATOM 2553 C C . VAL C 1 44 ? 36.27061 -29.54998 31.35822 1.000 66.61044 44 VAL C C 1
ATOM 2554 O O . VAL C 1 44 ? 35.57807 -28.80957 30.64867 1.000 65.83871 44 VAL C O 1
ATOM 2558 N N . LEU C 1 45 ? 37.23938 -30.32565 30.85937 1.000 64.33972 45 LEU C N 1
ATOM 2559 C CA . LEU C 1 45 ? 37.62346 -30.29570 29.44312 1.000 69.14266 45 LEU C CA 1
ATOM 2560 C C . LEU C 1 45 ? 38.05298 -31.69864 29.02876 1.000 68.49480 45 LEU C C 1
ATOM 2561 O O . LEU C 1 45 ? 39.12467 -32.16858 29.42339 1.000 67.15335 45 LEU C O 1
ATOM 2566 N N . ARG C 1 46 ? 37.20596 -32.35609 28.23100 1.000 69.63381 46 ARG C N 1
ATOM 2567 C CA . ARG C 1 46 ? 37.45804 -33.72503 27.78087 1.000 69.77280 46 ARG C CA 1
ATOM 2568 C C . ARG C 1 46 ? 38.53527 -33.82003 26.69922 1.000 67.94087 46 ARG C C 1
ATOM 2569 O O . ARG C 1 46 ? 39.39407 -34.70818 26.75595 1.000 68.21339 46 ARG C O 1
ATOM 2577 N N . SER C 1 47 ? 38.50858 -32.93135 25.70691 1.000 67.36754 47 SER C N 1
ATOM 2578 C CA . SER C 1 47 ? 39.42759 -33.03195 24.57677 1.000 64.26902 47 SER C CA 1
ATOM 2579 C C . SER C 1 47 ? 40.84516 -32.58771 24.92647 1.000 69.01972 47 SER C C 1
ATOM 2580 O O . SER C 1 47 ? 41.06198 -31.67195 25.72568 1.000 63.24845 47 SER C O 1
ATOM 2583 N N . LYS C 1 48 ? 41.81754 -33.26526 24.30199 1.000 68.30274 48 LYS C N 1
ATOM 2584 C CA . LYS C 1 48 ? 43.22925 -32.95998 24.52609 1.000 74.36591 48 LYS C CA 1
ATOM 2585 C C . LYS C 1 48 ? 43.60266 -31.56300 24.03989 1.000 71.59907 48 LYS C C 1
ATOM 2586 O O . LYS C 1 48 ? 44.39870 -30.87107 24.68553 1.000 74.04085 48 LYS C O 1
ATOM 2592 N N . THR C 1 49 ? 43.05124 -31.12962 22.90265 1.000 69.33612 49 THR C N 1
ATOM 2593 C CA . THR C 1 49 ? 43.35153 -29.78294 22.42108 1.000 82.52315 49 THR C CA 1
ATOM 2594 C C . THR C 1 49 ? 42.85637 -28.73112 23.40486 1.000 63.68468 49 THR C C 1
ATOM 2595 O O . THR C 1 49 ? 43.54959 -27.74112 23.66763 1.000 61.50916 49 THR C O 1
ATOM 2599 N N . LYS C 1 50 ? 41.65399 -28.92357 23.95247 1.000 67.09790 50 LYS C N 1
ATOM 2600 C CA . LYS C 1 50 ? 41.12900 -27.97516 24.92943 1.000 65.63225 50 LYS C CA 1
ATOM 2601 C C . LYS C 1 50 ? 41.98330 -27.96590 26.19037 1.000 62.06880 50 LYS C C 1
ATOM 2602 O O . LYS C 1 50 ? 42.21716 -26.90645 26.78367 1.000 57.27338 50 LYS C O 1
ATOM 2608 N N . GLN C 1 51 ? 42.45328 -29.14189 26.61596 1.000 61.75326 51 GLN C N 1
ATOM 2609 C CA . GLN C 1 51 ? 43.29169 -29.22922 27.80820 1.000 63.48277 51 GLN C CA 1
ATOM 2610 C C . GLN C 1 51 ? 44.61447 -28.49772 27.61086 1.000 58.84001 51 GLN C C 1
ATOM 2611 O O . GLN C 1 51 ? 45.06207 -27.75039 28.48831 1.000 52.68696 51 GLN C O 1
ATOM 2617 N N . ILE C 1 52 ? 45.25624 -28.70128 26.45702 1.000 57.31599 52 ILE C N 1
ATOM 2618 C CA . ILE C 1 52 ? 46.53783 -28.05259 26.19577 1.000 54.25481 52 ILE C CA 1
ATOM 2619 C C . ILE C 1 52 ? 46.36272 -26.55567 25.97461 1.000 55.84030 52 ILE C C 1
ATOM 2620 O O . ILE C 1 52 ? 47.21866 -25.75735 26.37892 1.000 55.67895 52 ILE C O 1
ATOM 2625 N N . SER C 1 53 ? 45.25046 -26.14581 25.36108 1.000 56.61429 53 SER C N 1
ATOM 2626 C CA . SER C 1 53 ? 44.91364 -24.72653 25.29883 1.000 57.93822 53 SER C CA 1
ATOM 2627 C C . SER C 1 53 ? 44.78727 -24.12423 26.69289 1.000 58.70733 53 SER C C 1
ATOM 2628 O O . SER C 1 53 ? 45.30925 -23.03488 26.95956 1.000 51.45375 53 SER C O 1
ATOM 2631 N N . PHE C 1 54 ? 44.08945 -24.81663 27.59598 1.000 53.86436 54 PHE C N 1
ATOM 2632 C CA . PHE C 1 54 ? 44.02376 -24.36112 28.98102 1.000 55.99256 54 PHE C CA 1
ATOM 2633 C C . PHE C 1 54 ? 45.40671 -24.31873 29.61902 1.000 53.17030 54 PHE C C 1
ATOM 2634 O O . PHE C 1 54 ? 45.77809 -23.32540 30.25428 1.000 51.17810 54 PHE C O 1
ATOM 2642 N N . LEU C 1 55 ? 46.17979 -25.39800 29.47178 1.000 51.08017 55 LEU C N 1
ATOM 2643 C CA . LEU C 1 55 ? 47.50718 -25.44385 30.07840 1.000 54.05238 55 LEU C CA 1
ATOM 2644 C C . LEU C 1 55 ? 48.39885 -24.32895 29.54816 1.000 55.74389 55 LEU C C 1
ATOM 2645 O O . LEU C 1 55 ? 49.17766 -23.73504 30.30267 1.000 54.43661 55 LEU C O 1
ATOM 2650 N N . SER C 1 56 ? 48.29781 -24.02899 28.25151 1.000 55.39856 56 SER C N 1
ATOM 2651 C CA . SER C 1 56 ? 49.14346 -22.99821 27.66028 1.000 57.80283 56 SER C CA 1
ATOM 2652 C C . SER C 1 56 ? 48.66474 -21.59163 28.00647 1.000 52.27467 56 SER C C 1
ATOM 2653 O O . SER C 1 56 ? 49.46776 -20.73920 28.39579 1.000 57.24083 56 SER C O 1
ATOM 2656 N N . ASN C 1 57 ? 47.36420 -21.32588 27.89205 1.000 58.84719 57 ASN C N 1
ATOM 2657 C CA . ASN C 1 57 ? 46.88246 -19.96985 28.12526 1.000 57.71335 57 ASN C CA 1
ATOM 2658 C C . ASN C 1 57 ? 46.51732 -19.68938 29.57582 1.000 58.99873 57 ASN C C 1
ATOM 2659 O O . ASN C 1 57 ? 46.46199 -18.51793 29.96852 1.000 53.86603 57 ASN C O 1
ATOM 2664 N N . GLY C 1 58 ? 46.27710 -20.72058 30.37865 1.000 53.49416 58 GLY C N 1
ATOM 2665 C CA . GLY C 1 58 ? 45.85103 -20.51406 31.74517 1.000 58.57714 58 GLY C CA 1
ATOM 2666 C C . GLY C 1 58 ? 44.36965 -20.27557 31.91287 1.000 64.62860 58 GLY C C 1
ATOM 2667 O O . GLY C 1 58 ? 43.93214 -19.95046 33.02231 1.000 61.80272 58 GLY C O 1
ATOM 2668 N N . SER C 1 59 ? 43.58458 -20.42073 30.84798 1.000 57.25421 59 SER C N 1
ATOM 2669 C CA . SER C 1 59 ? 42.14965 -20.18181 30.90535 1.000 63.10554 59 SER C CA 1
ATOM 2670 C C . SER C 1 59 ? 41.49513 -20.89283 29.73094 1.000 61.32196 59 SER C C 1
ATOM 2671 O O . SER C 1 59 ? 42.15200 -21.22049 28.73930 1.000 61.33664 59 SER C O 1
ATOM 2674 N N . TYR C 1 60 ? 40.18603 -21.13052 29.85474 1.000 65.42290 60 TYR C N 1
ATOM 2675 C CA . TYR C 1 60 ? 39.38406 -21.56429 28.71712 1.000 62.43699 60 TYR C CA 1
ATOM 2676 C C . TYR C 1 60 ? 37.97382 -20.99879 28.83280 1.000 66.02837 60 TYR C C 1
ATOM 2677 O O . TYR C 1 60 ? 37.42230 -20.96176 29.94270 1.000 65.49639 60 TYR C O 1
ATOM 2686 N N . PRO C 1 61 ? 37.36754 -20.55340 27.72535 1.000 65.83010 61 PRO C N 1
ATOM 2687 C CA . PRO C 1 61 ? 36.18309 -19.68546 27.84542 1.000 69.19698 61 PRO C CA 1
ATOM 2688 C C . PRO C 1 61 ? 34.91175 -20.40735 28.27244 1.000 75.04132 61 PRO C C 1
ATOM 2689 O O . PRO C 1 61 ? 34.04198 -19.77175 28.88133 1.000 73.98181 61 PRO C O 1
ATOM 2693 N N . SER C 1 62 ? 34.76320 -21.70013 27.98070 1.000 77.30035 62 SER C N 1
ATOM 2694 C CA . SER C 1 62 ? 33.56775 -22.42804 28.39665 1.000 81.34685 62 SER C CA 1
ATOM 2695 C C . SER C 1 62 ? 33.90810 -23.89328 28.62849 1.000 74.44845 62 SER C C 1
ATOM 2696 O O . SER C 1 62 ? 34.59442 -24.51214 27.81003 1.000 74.15387 62 SER C O 1
ATOM 2699 N N . MET C 1 63 ? 33.42050 -24.43655 29.74263 1.000 73.35674 63 MET C N 1
ATOM 2700 C CA . MET C 1 63 ? 33.70670 -25.80403 30.15573 1.000 72.14646 63 MET C CA 1
ATOM 2701 C C . MET C 1 63 ? 32.69074 -26.80375 29.60669 1.000 72.19236 63 MET C C 1
ATOM 2702 O O . MET C 1 63 ? 31.53987 -26.46290 29.31937 1.000 68.40754 63 MET C O 1
ATOM 2707 N N . ASP C 1 64 ? 33.13993 -28.05202 29.46872 1.000 73.51273 64 ASP C N 1
ATOM 2708 C CA . ASP C 1 64 ? 32.28169 -29.17665 29.11616 1.000 78.47283 64 ASP C CA 1
ATOM 2709 C C . ASP C 1 64 ? 31.31945 -29.53485 30.25034 1.000 81.53742 64 ASP C C 1
ATOM 2710 O O . ASP C 1 64 ? 31.49321 -29.13890 31.40644 1.000 83.23932 64 ASP C O 1
ATOM 2715 N N . ALA C 1 65 ? 30.28661 -30.29804 29.89205 1.000 84.85805 65 ALA C N 1
ATOM 2716 C CA . ALA C 1 65 ? 29.36482 -30.86556 30.86989 1.000 89.42174 65 ALA C CA 1
ATOM 2717 C C . ALA C 1 65 ? 30.02277 -31.95618 31.71336 1.000 100.24229 65 ALA C C 1
ATOM 2718 O O . ALA C 1 65 ? 30.79195 -32.77987 31.21031 1.000 100.34266 65 ALA C O 1
ATOM 2720 N N . THR C 1 66 ? 29.70891 -31.94979 33.00910 1.000 98.41201 66 THR C N 1
ATOM 2721 C CA . THR C 1 66 ? 30.06751 -33.03401 33.92159 1.000 98.77238 66 THR C CA 1
ATOM 2722 C C . THR C 1 66 ? 29.20963 -34.27114 33.66132 1.000 98.96640 66 THR C C 1
ATOM 2723 O O . THR C 1 66 ? 27.97804 -34.20131 33.72831 1.000 102.12015 66 THR C O 1
ATOM 2727 N N . THR C 1 67 ? 29.85155 -35.40541 33.36865 1.000 100.05978 67 THR C N 1
ATOM 2728 C CA . THR C 1 67 ? 29.15043 -36.64341 33.01787 1.000 105.38870 67 THR C CA 1
ATOM 2729 C C . THR C 1 67 ? 29.71186 -37.81973 33.80898 1.000 109.73313 67 THR C C 1
ATOM 2730 O O . THR C 1 67 ? 30.62851 -38.51333 33.34660 1.000 113.56535 67 THR C O 1
ATOM 2734 N N . PRO C 1 68 ? 29.19202 -38.06694 35.01647 1.000 106.64956 68 PRO C N 1
ATOM 2735 C CA . PRO C 1 68 ? 29.70303 -39.18716 35.83021 1.000 108.33448 68 PRO C CA 1
ATOM 2736 C C . PRO C 1 68 ? 29.53882 -40.55605 35.18449 1.000 118.05222 68 PRO C C 1
ATOM 2737 O O . PRO C 1 68 ? 30.28116 -41.48073 35.53841 1.000 121.64625 68 PRO C O 1
ATOM 2741 N N . LEU C 1 69 ? 28.60068 -40.71767 34.25380 1.000 120.54074 69 LEU C N 1
ATOM 2742 C CA . LEU C 1 69 ? 28.41049 -41.97453 33.54028 1.000 125.13001 69 LEU C CA 1
ATOM 2743 C C . LEU C 1 69 ? 29.16655 -42.00415 32.22183 1.000 133.62657 69 LEU C C 1
ATOM 2744 O O . LEU C 1 69 ? 29.10276 -43.00549 31.50089 1.000 144.26577 69 LEU C O 1
ATOM 2749 N N . ASN C 1 70 ? 29.87790 -40.92763 31.90366 1.000 142.10306 70 ASN C N 1
ATOM 2750 C CA . ASN C 1 70 ? 30.81968 -40.87216 30.78759 1.000 146.67743 70 ASN C CA 1
ATOM 2751 C C . ASN C 1 70 ? 32.12141 -40.29249 31.32472 1.000 146.19631 70 ASN C C 1
ATOM 2752 O O . ASN C 1 70 ? 32.52090 -39.17963 30.96121 1.000 143.49028 70 ASN C O 1
ATOM 2757 N N . PRO C 1 71 ? 32.81017 -41.02377 32.19831 1.000 129.36517 71 PRO C N 1
ATOM 2758 C CA . PRO C 1 71 ? 34.01615 -40.48128 32.82436 1.000 119.94178 71 PRO C CA 1
ATOM 2759 C C . PRO C 1 71 ? 35.22702 -40.57642 31.91035 1.000 124.04685 71 PRO C C 1
ATOM 2760 O O . PRO C 1 71 ? 35.28080 -41.37353 30.97224 1.000 136.30016 71 PRO C O 1
ATOM 2764 N N . TRP C 1 72 ? 36.21301 -39.73540 32.21134 1.000 100.33521 72 TRP C N 1
ATOM 2765 C CA . TRP C 1 72 ? 37.49101 -39.75573 31.51960 1.000 89.00705 72 TRP C CA 1
ATOM 2766 C C . TRP C 1 72 ? 38.60581 -39.43585 32.50585 1.000 82.55999 72 TRP C C 1
ATOM 2767 O O . TRP C 1 72 ? 38.36613 -38.98930 33.63122 1.000 82.30278 72 TRP C O 1
ATOM 2778 N N . LYS C 1 73 ? 39.83914 -39.67373 32.06331 1.000 78.98826 73 LYS C N 1
ATOM 2779 C CA . LYS C 1 73 ? 41.02871 -39.32428 32.83295 1.000 74.54646 73 LYS C CA 1
ATOM 2780 C C . LYS C 1 73 ? 42.15316 -38.98444 31.86763 1.000 73.00710 73 LYS C C 1
ATOM 2781 O O . LYS C 1 73 ? 42.59361 -39.84770 31.10276 1.000 76.00889 73 LYS C O 1
ATOM 2787 N N . SER C 1 74 ? 42.61288 -37.73555 31.90295 1.000 68.58832 74 SER C N 1
ATOM 2788 C CA . SER C 1 74 ? 43.76074 -37.29066 31.12269 1.000 67.49688 74 SER C CA 1
ATOM 2789 C C . SER C 1 74 ? 44.74178 -36.61093 32.06566 1.000 67.55038 74 SER C C 1
ATOM 2790 O O . SER C 1 74 ? 44.34605 -35.75319 32.86124 1.000 66.79519 74 SER C O 1
ATOM 2793 N N . THR C 1 75 ? 46.01772 -36.98472 31.97098 1.000 66.57613 75 THR C N 1
ATOM 2794 C CA . THR C 1 75 ? 47.00773 -36.62134 32.97472 1.000 67.21259 75 THR C CA 1
ATOM 2795 C C . THR C 1 75 ? 48.20212 -35.91447 32.34824 1.000 70.81596 75 THR C C 1
ATOM 2796 O O . THR C 1 75 ? 48.60227 -36.20768 31.21827 1.000 78.44880 75 THR C O 1
ATOM 2800 N N . TYR C 1 76 ? 48.75313 -34.96281 33.10296 1.000 68.10991 76 TYR C N 1
ATOM 2801 C CA . TYR C 1 76 ? 49.90222 -34.16598 32.69622 1.000 65.26339 76 TYR C CA 1
ATOM 2802 C C . TYR C 1 76 ? 50.76240 -33.90513 33.92706 1.000 66.16520 76 TYR C C 1
ATOM 2803 O O . TYR C 1 76 ? 50.27859 -33.95035 35.06094 1.000 64.46610 76 TYR C O 1
ATOM 2812 N N . GLN C 1 77 ? 52.04769 -33.62924 33.70438 1.000 70.84104 77 GLN C N 1
ATOM 2813 C CA . GLN C 1 77 ? 52.94589 -33.20407 34.77508 1.000 67.99500 77 GLN C CA 1
ATOM 2814 C C . GLN C 1 77 ? 53.60755 -31.88044 34.41392 1.000 72.81631 77 GLN C C 1
ATOM 2815 O O . GLN C 1 77 ? 54.27951 -31.77955 33.38136 1.000 70.24167 77 GLN C O 1
ATOM 2821 N N . ALA C 1 78 ? 53.42212 -30.87431 35.26688 1.000 68.26736 78 ALA C N 1
ATOM 2822 C CA . ALA C 1 78 ? 54.15128 -29.61519 35.17019 1.000 66.33663 78 ALA C CA 1
ATOM 2823 C C . ALA C 1 78 ? 55.41084 -29.66335 36.02974 1.000 66.80817 78 ALA C C 1
ATOM 2824 O O . ALA C 1 78 ? 55.35013 -30.03168 37.20712 1.000 68.29238 78 ALA C O 1
ATOM 2826 N N . VAL C 1 79 ? 56.54733 -29.29299 35.44245 1.000 65.15016 79 VAL C N 1
ATOM 2827 C CA . VAL C 1 79 ? 57.80723 -29.15276 36.16834 1.000 68.91391 79 VAL C CA 1
ATOM 2828 C C . VAL C 1 79 ? 58.18015 -27.67610 36.19599 1.000 71.45647 79 VAL C C 1
ATOM 2829 O O . VAL C 1 79 ? 58.40761 -27.06736 35.14311 1.000 70.38745 79 VAL C O 1
ATOM 2833 N N . LEU C 1 80 ? 58.24372 -27.10074 37.39454 1.000 69.55188 80 LEU C N 1
ATOM 2834 C CA . LEU C 1 80 ? 58.70121 -25.73100 37.59278 1.000 68.97089 80 LEU C CA 1
ATOM 2835 C C . LEU C 1 80 ? 60.07784 -25.73406 38.24391 1.000 72.02164 80 LEU C C 1
ATOM 2836 O O . LEU C 1 80 ? 60.29092 -26.42366 39.24611 1.000 76.52665 80 LEU C O 1
ATOM 2841 N N . ARG C 1 81 ? 61.00467 -24.96133 37.68002 1.000 72.64785 81 ARG C N 1
ATOM 2842 C CA . ARG C 1 81 ? 62.33486 -24.78279 38.24925 1.000 76.92792 81 ARG C CA 1
ATOM 2843 C C . ARG C 1 81 ? 62.60330 -23.29802 38.44717 1.000 79.41405 81 ARG C C 1
ATOM 2844 O O . ARG C 1 81 ? 62.38675 -22.49669 37.53253 1.000 78.88754 81 ARG C O 1
ATOM 2852 N N . ALA C 1 82 ? 63.09822 -22.94332 39.63095 1.000 83.41791 82 ALA C N 1
ATOM 2853 C CA . ALA C 1 82 ? 63.59181 -21.60031 39.91166 1.000 86.06206 82 ALA C CA 1
ATOM 2854 C C . ALA C 1 82 ? 65.08191 -21.51415 39.60505 1.000 87.14567 82 ALA C C 1
ATOM 2855 O O . ALA C 1 82 ? 65.89157 -22.21569 40.22144 1.000 87.58236 82 ALA C O 1
ATOM 2857 N N . GLU C 1 83 ? 65.43612 -20.65987 38.65902 1.000 89.33184 83 GLU C N 1
ATOM 2858 C CA . GLU C 1 83 ? 66.80735 -20.38781 38.27108 1.000 93.82042 83 GLU C CA 1
ATOM 2859 C C . GLU C 1 83 ? 67.23313 -19.01107 38.78665 1.000 93.25630 83 GLU C C 1
ATOM 2860 O O . GLU C 1 83 ? 66.41659 -18.26526 39.33782 1.000 92.23094 83 GLU C O 1
ATOM 2866 N N . PRO C 1 84 ? 68.51788 -18.64495 38.64330 1.000 97.31051 84 PRO C N 1
ATOM 2867 C CA . PRO C 1 84 ? 68.96750 -17.35898 39.21249 1.000 98.34959 84 PRO C CA 1
ATOM 2868 C C . PRO C 1 84 ? 68.19309 -16.13789 38.74027 1.000 96.15017 84 PRO C C 1
ATOM 2869 O O . PRO C 1 84 ? 67.96176 -15.22409 39.54178 1.000 101.51018 84 PRO C O 1
ATOM 2873 N N . HIS C 1 85 ? 67.77854 -16.08344 37.47266 1.000 94.40476 85 HIS C N 1
ATOM 2874 C CA . HIS C 1 85 ? 67.10196 -14.89705 36.96230 1.000 92.96763 85 HIS C CA 1
ATOM 2875 C C . HIS C 1 85 ? 65.83083 -15.21809 36.18537 1.000 90.89353 85 HIS C C 1
ATOM 2876 O O . HIS C 1 85 ? 65.25642 -14.31566 35.56451 1.000 93.13789 85 HIS C O 1
ATOM 2883 N N . ARG C 1 86 ? 65.37292 -16.46714 36.20550 1.000 88.58786 86 ARG C N 1
ATOM 2884 C CA . ARG C 1 86 ? 64.11771 -16.82630 35.56584 1.000 86.92689 86 ARG C CA 1
ATOM 2885 C C . ARG C 1 86 ? 63.50882 -18.01282 36.29647 1.000 86.07255 86 ARG C C 1
ATOM 2886 O O . ARG C 1 86 ? 64.19874 -18.75713 36.99761 1.000 87.94836 86 ARG C O 1
ATOM 2894 N N . VAL C 1 87 ? 62.19976 -18.17642 36.12936 1.000 88.34190 87 VAL C N 1
ATOM 2895 C CA . VAL C 1 87 ? 61.50647 -19.41798 36.44925 1.000 78.42490 87 VAL C CA 1
ATOM 2896 C C . VAL C 1 87 ? 60.98415 -20.01550 35.14767 1.000 73.16605 87 VAL C C 1
ATOM 2897 O O . VAL C 1 87 ? 60.48458 -19.29471 34.27492 1.000 70.20837 87 VAL C O 1
ATOM 2901 N N . THR C 1 88 ? 61.14100 -21.32613 34.99985 1.000 71.79482 88 THR C N 1
ATOM 2902 C CA . THR C 1 88 ? 60.58122 -22.06494 33.87862 1.000 73.06694 88 THR C CA 1
ATOM 2903 C C . THR C 1 88 ? 59.47378 -22.99865 34.34583 1.000 70.90026 88 THR C C 1
ATOM 2904 O O . THR C 1 88 ? 59.52472 -23.54712 35.44948 1.000 72.58666 88 THR C O 1
ATOM 2908 N N . MET C 1 89 ? 58.47063 -23.17820 33.48964 1.000 66.24747 89 MET C N 1
ATOM 2909 C CA . MET C 1 89 ? 57.52244 -24.27390 33.62886 1.000 66.75183 89 MET C CA 1
ATOM 2910 C C . MET C 1 89 ? 57.47871 -25.06359 32.33059 1.000 65.05028 89 MET C C 1
ATOM 2911 O O . MET C 1 89 ? 57.28202 -24.49049 31.25445 1.000 67.23610 89 MET C O 1
ATOM 2916 N N . ASP C 1 90 ? 57.65808 -26.37620 32.44177 1.000 64.84296 90 ASP C N 1
ATOM 2917 C CA . ASP C 1 90 ? 57.49764 -27.31379 31.34006 1.000 64.30337 90 ASP C CA 1
ATOM 2918 C C . ASP C 1 90 ? 56.39650 -28.29701 31.70535 1.000 61.88443 90 ASP C C 1
ATOM 2919 O O . ASP C 1 90 ? 56.44640 -28.91517 32.77393 1.000 64.41590 90 ASP C O 1
ATOM 2924 N N . VAL C 1 91 ? 55.41020 -28.44932 30.82657 1.000 63.42582 91 VAL C N 1
ATOM 2925 C CA . VAL C 1 91 ? 54.30510 -29.37463 31.04841 1.000 65.08858 91 VAL C CA 1
ATOM 2926 C C . VAL C 1 91 ? 54.46430 -30.55310 30.10106 1.000 64.11731 91 VAL C C 1
ATOM 2927 O O . VAL C 1 91 ? 54.59926 -30.37142 28.88494 1.000 65.81304 91 VAL C O 1
ATOM 2931 N N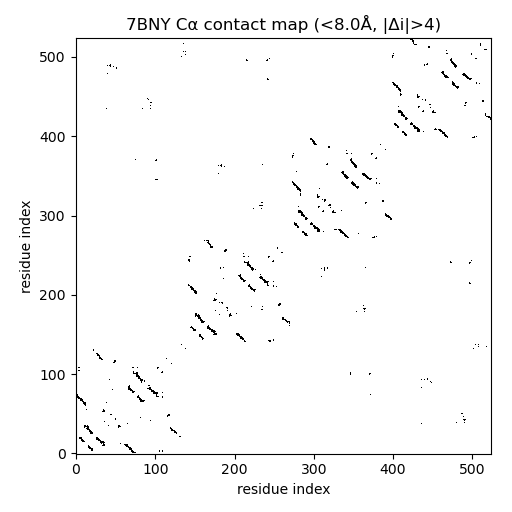 . TYR C 1 92 ? 54.44094 -31.75741 30.66402 1.000 62.81368 92 TYR C N 1
ATOM 2932 C CA . TYR C 1 92 ? 54.66542 -32.99504 29.93421 1.000 63.91894 92 TYR C CA 1
ATOM 2933 C C . TYR C 1 92 ? 53.37217 -33.79516 29.90626 1.000 68.65472 92 TYR C C 1
ATOM 2934 O O . TYR C 1 92 ? 52.62442 -33.81397 30.88893 1.000 69.17317 92 TYR C O 1
ATOM 2943 N N . HIS C 1 93 ? 53.10702 -34.44629 28.77759 1.000 73.39306 93 HIS C N 1
ATOM 2944 C CA . HIS C 1 93 ? 52.03733 -35.43263 28.72695 1.000 73.78018 93 HIS C CA 1
ATOM 2945 C C . HIS C 1 93 ? 52.28226 -36.55070 29.73540 1.000 75.32181 93 HIS C C 1
ATOM 2946 O O . HIS C 1 93 ? 53.35213 -37.16636 29.75451 1.000 78.58867 93 HIS C O 1
ATOM 2953 N N . LYS C 1 94 ? 51.28026 -36.79375 30.58469 1.000 82.13467 94 LYS C N 1
ATOM 2954 C CA . LYS C 1 94 ? 51.29416 -37.81109 31.63580 1.000 78.32781 94 LYS C CA 1
ATOM 2955 C C . LYS C 1 94 ? 52.39829 -37.61198 32.67320 1.000 80.71958 94 LYS C C 1
ATOM 2956 O O . LYS C 1 94 ? 52.11008 -37.51584 33.87040 1.000 90.22678 94 LYS C O 1
ATOM 2962 N N . ARG C 1 95 ? 53.65497 -37.54126 32.23936 1.000 84.40506 95 ARG C N 1
ATOM 2963 C CA . ARG C 1 95 ? 54.78657 -37.73036 33.13750 1.000 88.89628 95 ARG C CA 1
ATOM 2964 C C . ARG C 1 95 ? 56.05220 -37.37853 32.37203 1.000 91.98932 95 ARG C C 1
ATOM 2965 O O . ARG C 1 95 ? 56.19453 -37.75478 31.20603 1.000 94.00676 95 ARG C O 1
ATOM 2973 N N . ILE C 1 96 ? 56.96374 -36.65702 33.02639 1.000 87.02178 96 ILE C N 1
ATOM 2974 C CA . ILE C 1 96 ? 58.26558 -36.39039 32.42561 1.000 87.88172 96 ILE C CA 1
ATOM 2975 C C . ILE C 1 96 ? 59.04882 -37.68956 32.29408 1.000 93.66940 96 ILE C C 1
ATOM 2976 O O . ILE C 1 96 ? 59.17123 -38.46828 33.24936 1.000 98.41313 96 ILE C O 1
ATOM 2981 N N . ARG C 1 97 ? 59.55576 -37.94504 31.08915 1.000 91.74912 97 ARG C N 1
ATOM 2982 C CA . ARG C 1 97 ? 60.35388 -39.11503 30.79387 1.000 98.36598 97 ARG C CA 1
ATOM 2983 C C . ARG C 1 97 ? 61.32637 -38.66431 29.71402 1.000 101.60945 97 ARG C C 1
ATOM 2984 O O . ARG C 1 97 ? 60.95427 -37.83430 28.87119 1.000 110.71284 97 ARG C O 1
ATOM 2992 N N . PRO C 1 98 ? 62.56482 -39.16468 29.71774 1.000 102.32379 98 PRO C N 1
ATOM 2993 C CA . PRO C 1 98 ? 63.57351 -38.63954 28.78027 1.000 102.49621 98 PRO C CA 1
ATOM 2994 C C . PRO C 1 98 ? 63.20958 -38.76465 27.30739 1.000 104.60778 98 PRO C C 1
ATOM 2995 O O . PRO C 1 98 ? 63.78045 -38.03340 26.48845 1.000 98.29207 98 PRO C O 1
ATOM 2999 N N . PHE C 1 99 ? 62.28638 -39.65363 26.93559 1.000 114.90838 99 PHE C N 1
ATOM 3000 C CA . PHE C 1 99 ? 61.85665 -39.72762 25.54289 1.000 111.15681 99 PHE C CA 1
ATOM 3001 C C . PHE C 1 99 ? 60.90157 -38.60297 25.15273 1.000 106.82431 99 PHE C C 1
ATOM 3002 O O . PHE C 1 99 ? 60.71334 -38.35948 23.95555 1.000 103.36457 99 PHE C O 1
ATOM 3010 N N . ARG C 1 100 ? 60.29989 -37.91684 26.12081 1.000 103.73325 100 ARG C N 1
ATOM 3011 C CA . ARG C 1 100 ? 59.35740 -36.84010 25.85219 1.000 95.04650 100 ARG C CA 1
ATOM 3012 C C . ARG C 1 100 ? 60.03436 -35.47540 25.92219 1.000 86.28832 100 ARG C C 1
ATOM 3013 O O . ARG C 1 100 ? 60.97393 -35.26112 26.69219 1.000 86.80956 100 ARG C O 1
ATOM 3021 N N . LEU C 1 101 ? 59.53908 -34.55282 25.10215 1.000 78.38692 101 LEU C N 1
ATOM 3022 C CA . LEU C 1 101 ? 59.78031 -33.12588 25.23070 1.000 73.94488 101 LEU C CA 1
ATOM 3023 C C . LEU C 1 101 ? 58.57600 -32.45513 25.87517 1.000 73.61904 101 LEU C C 1
ATOM 3024 O O . LEU C 1 101 ? 57.49087 -33.04024 25.93963 1.000 74.23745 101 LEU C O 1
ATOM 3029 N N . PRO C 1 102 ? 58.72366 -31.22459 26.37205 1.000 68.84313 102 PRO C N 1
ATOM 3030 C CA . PRO C 1 102 ? 57.56117 -30.52427 26.92990 1.000 66.18024 102 PRO C CA 1
ATOM 3031 C C . PRO C 1 102 ? 56.45285 -30.34285 25.90504 1.000 65.89405 102 PRO C C 1
ATOM 3032 O O . PRO C 1 102 ? 56.69357 -30.15377 24.71055 1.000 67.88605 102 PRO C O 1
ATOM 3036 N N . LEU C 1 103 ? 55.22068 -30.39656 26.40211 1.000 63.38019 103 LEU C N 1
ATOM 3037 C CA . LEU C 1 103 ? 54.03788 -30.11532 25.60358 1.000 64.37261 103 LEU C CA 1
ATOM 3038 C C . LEU C 1 103 ? 53.64766 -28.64747 25.68008 1.000 63.77925 103 LEU C C 1
ATOM 3039 O O . LEU C 1 103 ? 53.15441 -28.08760 24.69418 1.000 63.00563 103 LEU C O 1
ATOM 3044 N N . VAL C 1 104 ? 53.87185 -28.01623 26.82884 1.000 61.44427 104 VAL C N 1
ATOM 3045 C CA . VAL C 1 104 ? 53.75463 -26.57398 26.99057 1.000 61.39325 104 VAL C CA 1
ATOM 3046 C C . VAL C 1 104 ? 55.05036 -26.07740 27.61432 1.000 60.35834 104 VAL C C 1
ATOM 3047 O O . VAL C 1 104 ? 55.58443 -26.70409 28.53653 1.000 61.46331 104 VAL C O 1
ATOM 3051 N N . GLN C 1 105 ? 55.55188 -24.94891 27.12042 1.000 63.46324 105 GLN C N 1
ATOM 3052 C CA . GLN C 1 105 ? 56.73103 -24.30781 27.68391 1.000 63.78148 105 GLN C CA 1
ATOM 3053 C C . GLN C 1 105 ? 56.37836 -22.88292 28.07304 1.000 62.63762 105 GLN C C 1
ATOM 3054 O O . GLN C 1 105 ? 55.84485 -22.12412 27.25701 1.000 58.62655 105 GLN C O 1
ATOM 3060 N N . LYS C 1 106 ? 56.68371 -22.52538 29.31612 1.000 65.69584 106 LYS C N 1
ATOM 3061 C CA . LYS C 1 106 ? 56.48283 -21.17386 29.80845 1.000 62.81052 106 LYS C CA 1
ATOM 3062 C C . LYS C 1 106 ? 57.70997 -20.73400 30.58911 1.000 64.94264 106 LYS C C 1
ATOM 3063 O O . LYS C 1 106 ? 58.47433 -21.55265 31.10521 1.000 62.89559 106 LYS C O 1
ATOM 3069 N N . GLU C 1 107 ? 57.89651 -19.41957 30.65155 1.000 72.26085 107 GLU C N 1
ATOM 3070 C CA . GLU C 1 107 ? 59.12322 -18.84265 31.18116 1.000 68.59103 107 GLU C CA 1
ATOM 3071 C C . GLU C 1 107 ? 58.80204 -17.42989 31.63952 1.000 69.15788 107 GLU C C 1
ATOM 3072 O O . GLU C 1 107 ? 58.13596 -16.68260 30.91756 1.000 68.37320 107 GLU C O 1
ATOM 3078 N N . TRP C 1 108 ? 59.26515 -17.06989 32.83321 1.000 73.93871 108 TRP C N 1
ATOM 3079 C CA . TRP C 1 108 ? 59.03134 -15.74301 33.38170 1.000 76.96536 108 TRP C CA 1
ATOM 3080 C C . TRP C 1 108 ? 60.33096 -15.15204 33.90887 1.000 83.74023 108 TRP C C 1
ATOM 3081 O O . TRP C 1 108 ? 61.14597 -15.85230 34.51652 1.000 96.32905 108 TRP C O 1
ATOM 3092 N N . ARG C 1 109 ? 60.50482 -13.85438 33.66021 1.000 97.51511 109 ARG C N 1
ATOM 3093 C CA . ARG C 1 109 ? 61.70478 -13.10862 34.03310 1.000 97.67724 109 ARG C CA 1
ATOM 3094 C C . ARG C 1 109 ? 61.66833 -12.72896 35.52046 1.000 95.98164 109 ARG C C 1
ATOM 3095 O O . ARG C 1 109 ? 61.69370 -11.55587 35.89413 1.000 105.85783 109 ARG C O 1
ATOM 3103 N N . THR C 1 110 ? 61.60207 -13.75048 36.37859 1.000 93.94479 110 THR C N 1
ATOM 3104 C CA . THR C 1 110 ? 61.26270 -13.54606 37.78188 1.000 94.82214 110 THR C CA 1
ATOM 3105 C C . THR C 1 110 ? 62.18341 -14.36791 38.67983 1.000 95.08833 110 THR C C 1
ATOM 3106 O O . THR C 1 110 ? 62.84724 -15.30599 38.23771 1.000 97.35476 110 THR C O 1
ATOM 3110 N N . CYS C 1 111 ? 62.20525 -13.97685 39.95951 1.000 97.11672 111 CYS C N 1
ATOM 3111 C CA . CYS C 1 111 ? 63.07497 -14.50859 41.01016 1.000 97.79570 111 CYS C CA 1
ATOM 3112 C C . CYS C 1 111 ? 62.23194 -15.10705 42.12778 1.000 99.71577 111 CYS C C 1
ATOM 3113 O O . CYS C 1 111 ? 61.29558 -14.46814 42.61668 1.000 100.44774 111 CYS C O 1
ATOM 3116 N N . GLU C 1 112 ? 62.57568 -16.32046 42.53771 1.000 102.02311 112 GLU C N 1
ATOM 3117 C CA . GLU C 1 112 ? 61.90719 -17.00715 43.63553 1.000 111.37541 112 GLU C CA 1
ATOM 3118 C C . GLU C 1 112 ? 62.90437 -17.89427 44.3596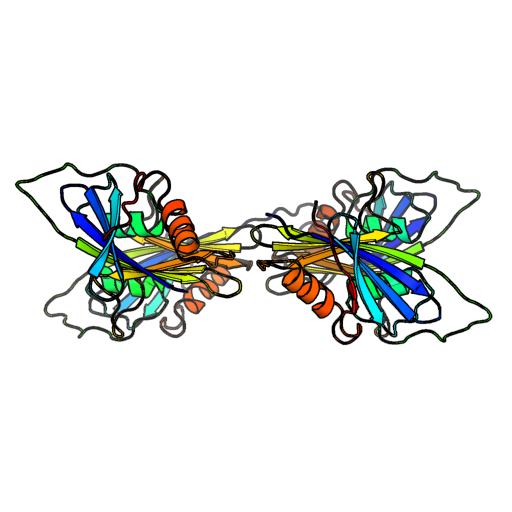5 1.000 119.91182 112 GLU C C 1
ATOM 3119 O O . GLU C 1 112 ? 63.92294 -18.30206 43.79467 1.000 117.46592 112 GLU C O 1
ATOM 3125 N N . GLU C 1 113 ? 62.61051 -18.17150 45.62605 1.000 130.69414 113 GLU C N 1
ATOM 3126 C CA . GLU C 1 113 ? 63.51651 -19.00553 46.39795 1.000 141.80512 113 GLU C CA 1
ATOM 3127 C C . GLU C 1 113 ? 62.77278 -20.14950 47.07356 1.000 145.60620 113 GLU C C 1
ATOM 3128 O O . GLU C 1 113 ? 63.16605 -21.31239 46.92684 1.000 155.16171 113 GLU C O 1
ATOM 3134 N N . ASN C 1 114 ? 61.74063 -19.83435 47.85170 1.000 138.49372 114 ASN C N 1
ATOM 3135 C CA . ASN C 1 114 ? 60.95387 -20.86967 48.51966 1.000 132.52281 114 ASN C CA 1
ATOM 3136 C C . ASN C 1 114 ? 60.04591 -21.60840 47.53026 1.000 130.69592 114 ASN C C 1
ATOM 3137 O O . ASN C 1 114 ? 59.64227 -21.06650 46.49575 1.000 115.98292 114 ASN C O 1
ATOM 3142 N N . VAL C 1 115 ? 59.74610 -22.86991 47.85415 1.000 126.11158 115 VAL C N 1
ATOM 3143 C CA . VAL C 1 115 ? 58.83576 -23.67261 47.02869 1.000 112.70218 115 VAL C CA 1
ATOM 3144 C C . VAL C 1 115 ? 57.44709 -23.05501 46.91791 1.000 109.33337 115 VAL C C 1
ATOM 3145 O O . VAL C 1 115 ? 56.76539 -23.24715 45.90179 1.000 100.79864 115 VAL C O 1
ATOM 3149 N N . PHE C 1 116 ? 56.99902 -22.30905 47.93304 1.000 128.78518 116 PHE C N 1
ATOM 3150 C CA . PHE C 1 116 ? 55.76772 -21.53245 47.78912 1.000 130.41686 116 PHE C CA 1
ATOM 3151 C C . PHE C 1 116 ? 55.87618 -20.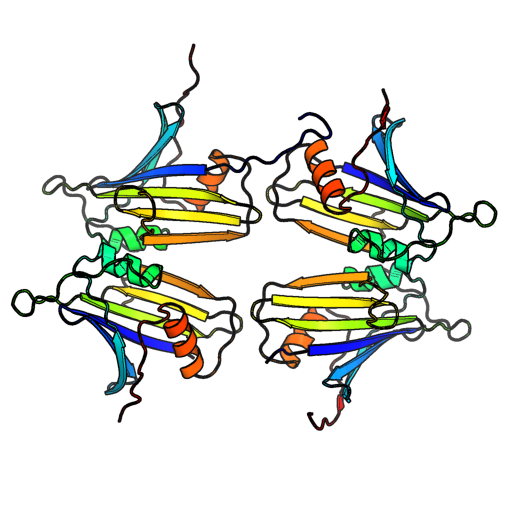49617 46.68395 1.000 112.46547 116 PHE C C 1
ATOM 3152 O O . PHE C 1 116 ? 54.87738 -20.18611 46.02761 1.000 107.80473 116 PHE C O 1
ATOM 3160 N N . GLY C 1 117 ? 57.06827 -19.93942 46.47507 1.000 110.15329 117 GLY C N 1
ATOM 3161 C CA . GLY C 1 117 ? 57.24741 -18.98768 45.39409 1.000 100.50886 117 GLY C CA 1
ATOM 3162 C C . GLY C 1 117 ? 56.99359 -19.61279 44.03843 1.000 92.89680 117 GLY C C 1
ATOM 3163 O O . GLY C 1 117 ? 56.37553 -19.00185 43.16363 1.000 86.71897 117 GLY C O 1
ATOM 3164 N N . LEU C 1 118 ? 57.47156 -20.84400 43.85129 1.000 90.63548 118 LEU C N 1
ATOM 3165 C CA . LEU C 1 118 ? 57.17805 -21.59095 42.63454 1.000 84.49309 118 LEU C CA 1
ATOM 3166 C C . LEU C 1 118 ? 55.68363 -21.84551 42.46584 1.000 81.54056 118 LEU C C 1
ATOM 3167 O O . LEU C 1 118 ? 55.15807 -21.75477 41.34994 1.000 76.59854 118 LEU C O 1
ATOM 3172 N N . TYR C 1 119 ? 54.98028 -22.17359 43.55400 1.000 81.67160 119 TYR C N 1
ATOM 3173 C CA . TYR C 1 119 ? 53.53381 -22.36188 43.45931 1.000 77.11947 119 TYR C CA 1
ATOM 3174 C C . TYR C 1 119 ? 52.80458 -21.07597 43.08179 1.000 75.98316 119 TYR C C 1
ATOM 3175 O O . TYR C 1 119 ? 51.82573 -21.11266 42.32627 1.000 75.37620 119 TYR C O 1
ATOM 3184 N N . HIS C 1 120 ? 53.25179 -19.93205 43.60607 1.000 79.08191 120 HIS C N 1
ATOM 3185 C CA . HIS C 1 120 ? 52.62254 -18.66282 43.24730 1.000 76.28786 120 HIS C CA 1
ATOM 3186 C C . HIS C 1 120 ? 52.71296 -18.38372 41.75125 1.000 75.43443 120 HIS C C 1
ATOM 3187 O O . HIS C 1 120 ? 51.76824 -17.85253 41.15621 1.000 74.81423 120 HIS C O 1
ATOM 3194 N N . VAL C 1 121 ? 53.84095 -18.72557 41.12590 1.000 77.10777 121 VAL C N 1
ATOM 3195 C CA . VAL C 1 121 ? 53.96814 -18.55733 39.67933 1.000 72.92277 121 VAL C CA 1
ATOM 3196 C C . VAL C 1 121 ? 52.97217 -19.44772 38.94332 1.000 67.26524 121 VAL C C 1
ATOM 3197 O O . VAL C 1 121 ? 52.25666 -18.99665 38.04102 1.000 68.82108 121 VAL C O 1
ATOM 3201 N N . PHE C 1 122 ? 52.92481 -20.73073 39.31118 1.000 69.54460 122 PHE C N 1
ATOM 3202 C CA . PHE C 1 122 ? 51.92748 -21.64970 38.76564 1.000 65.01132 122 PHE C CA 1
ATOM 3203 C C . PHE C 1 122 ? 50.50661 -21.12960 38.95873 1.000 65.80366 122 PHE C C 1
ATOM 3204 O O . PHE C 1 122 ? 49.71365 -21.07950 38.01169 1.000 62.70612 122 PHE C O 1
ATOM 3212 N N . GLU C 1 123 ? 50.16940 -20.74256 40.18856 1.000 72.83518 123 GLU C N 1
ATOM 3213 C CA . GLU C 1 123 ? 48.81307 -20.30375 40.49840 1.000 71.25306 123 GLU C CA 1
ATOM 3214 C C . GLU C 1 123 ? 48.45623 -18.98789 39.81228 1.000 73.94189 123 GLU C C 1
ATOM 3215 O O . GLU C 1 123 ? 47.28774 -18.76597 39.47362 1.000 72.11596 123 GLU C O 1
ATOM 3221 N N . THR C 1 124 ? 49.44310 -18.12077 39.57357 1.000 69.05772 124 THR C N 1
ATOM 3222 C CA . THR C 1 124 ? 49.19203 -16.87854 38.84644 1.000 66.37718 124 THR C CA 1
ATOM 3223 C C . THR C 1 124 ? 48.93684 -17.11756 37.36158 1.000 67.33649 124 THR C C 1
ATOM 3224 O O . THR C 1 124 ? 48.15796 -16.38363 36.74060 1.000 63.58610 124 THR C O 1
ATOM 3228 N N . HIS C 1 125 ? 49.54748 -18.15043 36.78172 1.000 67.14280 125 HIS C N 1
ATOM 3229 C CA . HIS C 1 125 ? 49.27311 -18.47060 35.38546 1.000 61.88279 125 HIS C CA 1
ATOM 3230 C C . HIS C 1 125 ? 47.85121 -18.98990 35.20515 1.000 62.87506 125 HIS C C 1
ATOM 3231 O O . HIS C 1 125 ? 47.13635 -18.56601 34.28925 1.000 58.39088 125 HIS C O 1
ATOM 3238 N N . TYR C 1 126 ? 47.42978 -19.91690 36.05968 1.000 57.85038 126 TYR C N 1
ATOM 3239 C CA . TYR C 1 126 ? 46.04638 -20.39466 36.11126 1.000 62.84255 126 TYR C CA 1
ATOM 3240 C C . TYR C 1 126 ? 45.17871 -19.55889 37.05080 1.000 66.66608 126 TYR C C 1
ATOM 3241 O O . TYR C 1 126 ? 44.50299 -20.07776 37.93890 1.000 68.46905 126 TYR C O 1
ATOM 3250 N N . ALA C 1 127 ? 45.21428 -18.24196 36.84819 1.000 64.36021 127 ALA C N 1
ATOM 3251 C CA . ALA C 1 127 ? 44.57878 -17.28865 37.75222 1.000 68.61840 127 ALA C CA 1
ATOM 3252 C C . ALA C 1 127 ? 43.09840 -17.58947 37.96431 1.000 69.65525 127 ALA C C 1
ATOM 3253 O O . ALA C 1 127 ? 42.36071 -17.85727 37.01181 1.000 71.18396 127 ALA C O 1
ATOM 3255 N N . GLY C 1 128 ? 42.67090 -17.53919 39.22906 1.000 74.13625 128 GLY C N 1
ATOM 3256 C CA . GLY C 1 128 ? 41.28380 -17.73445 39.60190 1.000 71.26773 128 GLY C CA 1
ATOM 3257 C C . GLY C 1 128 ? 40.79032 -19.16379 39.67178 1.000 75.99921 128 GLY C C 1
ATOM 3258 O O . GLY C 1 128 ? 39.63980 -19.37929 40.07519 1.000 88.82584 128 GLY C O 1
ATOM 3259 N N . TYR C 1 129 ? 41.59770 -20.14860 39.28423 1.000 76.09936 129 TYR C N 1
ATOM 3260 C CA . TYR C 1 129 ? 41.13736 -21.53208 39.22474 1.000 76.80221 129 TYR C CA 1
ATOM 3261 C C . TYR C 1 129 ? 41.45864 -22.35027 40.47465 1.000 84.51882 129 TYR C C 1
ATOM 3262 O O . TYR C 1 129 ? 40.63220 -23.16424 40.89713 1.000 100.37853 129 TYR C O 1
ATOM 3271 N N . PHE C 1 130 ? 42.62849 -22.16236 41.07973 1.000 77.13757 130 PHE C N 1
ATOM 3272 C CA . PHE C 1 130 ? 43.08269 -22.97516 42.21361 1.000 84.29310 130 PHE C CA 1
ATOM 3273 C C . PHE C 1 130 ? 42.97566 -22.17208 43.50938 1.000 90.98379 130 PHE C C 1
ATOM 3274 O O . PHE C 1 130 ? 43.97162 -21.72979 44.08778 1.000 92.39009 130 PHE C O 1
ATOM 3282 N N . SER C 1 131 ? 41.73148 -21.97879 43.95643 1.000 96.51853 131 SER C N 1
ATOM 3283 C CA . SER C 1 131 ? 41.45472 -21.15257 45.13151 1.000 131.24024 131 SER C CA 1
ATOM 3284 C C . SER C 1 131 ? 42.10912 -21.68903 46.40788 1.000 131.36736 131 SER C C 1
ATOM 3285 O O . SER C 1 131 ? 42.78449 -20.94271 47.12605 1.000 142.20450 131 SER C O 1
ATOM 3288 N N . ASP C 1 132 ? 41.92658 -22.97405 46.71182 1.000 105.69393 132 ASP C N 1
ATOM 3289 C CA . ASP C 1 132 ? 42.38942 -23.55692 47.97120 1.000 101.16495 132 ASP C CA 1
ATOM 3290 C C . ASP C 1 132 ? 43.54825 -24.51916 47.74716 1.000 96.01313 132 ASP C C 1
ATOM 3291 O O . ASP C 1 132 ? 43.49376 -25.35729 46.84257 1.000 96.36927 132 ASP C O 1
ATOM 3296 N N . LEU C 1 133 ? 44.58766 -24.40385 48.57747 1.000 86.89201 133 LEU C N 1
ATOM 3297 C CA . LEU C 1 133 ? 45.69411 -25.35535 48.59850 1.000 80.89766 133 LEU C CA 1
ATOM 3298 C C . LEU C 1 133 ? 45.75214 -26.04997 49.95284 1.000 86.76255 133 LEU C C 1
ATOM 3299 O O . LEU C 1 133 ? 45.80020 -25.38522 50.99355 1.000 88.40981 133 LEU C O 1
ATOM 3304 N N . LEU C 1 134 ? 45.74504 -27.38433 49.93706 1.000 84.34750 134 LEU C N 1
ATOM 3305 C CA . LEU C 1 134 ? 45.91064 -28.20119 51.14096 1.000 83.23403 134 LEU C CA 1
ATOM 3306 C C . LEU C 1 134 ? 47.34207 -28.72270 51.28640 1.000 90.24838 134 LEU C C 1
ATOM 3307 O O . LEU C 1 134 ? 47.72464 -29.68690 50.62063 1.000 91.27457 134 LEU C O 1
ATOM 3312 N N . ILE C 1 135 ? 48.13434 -28.10233 52.16304 1.000 88.49490 135 ILE C N 1
ATOM 3313 C CA . ILE C 1 135 ? 49.38456 -28.72452 52.59902 1.000 92.08959 135 ILE C CA 1
ATOM 3314 C C . ILE C 1 135 ? 49.06400 -29.92964 53.47150 1.000 99.30644 135 ILE C C 1
ATOM 3315 O O . ILE C 1 135 ? 48.25610 -29.84644 54.40595 1.000 100.56446 135 ILE C O 1
ATOM 3320 N N . HIS C 1 136 ? 49.70360 -31.05398 53.17242 1.000 108.01724 136 HIS C N 1
ATOM 3321 C CA . HIS C 1 136 ? 49.26106 -32.36897 53.60308 1.000 119.12569 136 HIS C CA 1
ATOM 3322 C C . HIS C 1 136 ? 50.19132 -32.94926 54.66534 1.000 134.80505 136 HIS C C 1
ATOM 3323 O O . HIS C 1 136 ? 51.20246 -32.35054 55.04633 1.000 138.75031 136 HIS C O 1
ATOM 3330 N N . ASP C 1 137 ? 49.82106 -34.13959 55.13585 1.000 157.35980 137 ASP C N 1
ATOM 3331 C CA . ASP C 1 137 ? 50.61055 -34.94600 56.06467 1.000 151.10793 137 ASP C CA 1
ATOM 3332 C C . ASP C 1 137 ? 50.95191 -34.14958 57.32126 1.000 148.61968 137 ASP C C 1
ATOM 3333 O O . ASP C 1 137 ? 50.30340 -34.30373 58.35603 1.000 148.11911 137 ASP C O 1
ATOM 3338 N N . PRO D 1 12 ? 73.27428 2.06193 5.38250 1.000 83.04046 12 PRO D N 1
ATOM 3339 C CA . PRO D 1 12 ? 72.11431 2.87478 5.75538 1.000 81.43862 12 PRO D CA 1
ATOM 3340 C C . PRO D 1 12 ? 72.35197 3.63301 7.05616 1.000 83.67169 12 PRO D C 1
ATOM 3341 O O . PRO D 1 12 ? 71.91978 3.17995 8.11661 1.000 86.64707 12 PRO D O 1
ATOM 3345 N N . THR D 1 13 ? 73.03014 4.77561 6.97469 1.000 81.82290 13 THR D N 1
ATOM 3346 C CA . THR D 1 13 ? 73.36010 5.56454 8.15036 1.000 75.81798 13 THR D CA 1
ATOM 3347 C C . THR D 1 13 ? 72.98322 7.02059 7.91343 1.000 71.89716 13 THR D C 1
ATOM 3348 O O . THR D 1 13 ? 72.80219 7.45945 6.77507 1.000 71.28835 13 THR D O 1
ATOM 3352 N N . LEU D 1 14 ? 72.86681 7.77086 9.00846 1.000 67.52724 14 LEU D N 1
ATOM 3353 C CA . LEU D 1 14 ? 72.51561 9.18383 8.94351 1.000 64.19894 14 LEU D CA 1
ATOM 3354 C C . LEU D 1 14 ? 73.35925 9.95571 9.94827 1.000 63.83867 14 LEU D C 1
ATOM 3355 O O . LEU D 1 14 ? 73.41060 9.58828 11.12583 1.000 62.31751 14 LEU D O 1
ATOM 3360 N N . HIS D 1 15 ? 74.01306 11.02156 9.48804 1.000 63.03262 15 HIS D N 1
ATOM 3361 C CA . HIS D 1 15 ? 74.81152 11.89557 10.34258 1.000 62.83125 15 HIS D CA 1
ATOM 3362 C C . HIS D 1 15 ? 74.09169 13.23153 10.49171 1.000 59.65216 15 HIS D C 1
ATOM 3363 O O . HIS D 1 15 ? 73.77033 13.87788 9.48878 1.000 63.68495 15 HIS D O 1
ATOM 3370 N N . ILE D 1 16 ? 73.83886 13.64330 11.73333 1.000 55.10114 16 ILE D N 1
ATOM 3371 C CA . ILE D 1 16 ? 73.15809 14.90458 12.02874 1.000 52.34775 16 ILE D CA 1
ATOM 3372 C C . ILE D 1 16 ? 74.05220 15.75064 12.92950 1.000 56.76870 16 ILE D C 1
ATOM 3373 O O . ILE D 1 16 ? 74.29581 15.38753 14.08798 1.000 58.46183 16 ILE D O 1
ATOM 3378 N N . LEU D 1 17 ? 74.53670 16.87898 12.40893 1.000 52.71412 17 LEU D N 1
ATOM 3379 C CA . LEU D 1 17 ? 75.23409 17.85720 13.23736 1.000 56.22473 17 LEU D CA 1
ATOM 3380 C C . LEU D 1 17 ? 74.24119 18.68038 14.05277 1.000 59.25237 17 LEU D C 1
ATOM 3381 O O . LEU D 1 17 ? 73.31817 19.28687 13.49916 1.000 57.05869 17 LEU D O 1
ATOM 3386 N N . LEU D 1 18 ? 74.43798 18.69982 15.36982 1.000 53.54962 18 LEU D N 1
ATOM 3387 C CA . LEU D 1 18 ? 73.55066 19.37289 16.31293 1.000 56.22837 18 LEU D CA 1
ATOM 3388 C C . LEU D 1 18 ? 74.30093 20.52828 16.96328 1.000 59.08559 18 LEU D C 1
ATOM 3389 O O . LEU D 1 18 ? 75.35581 20.31787 17.57063 1.000 56.66310 18 LEU D O 1
ATOM 3394 N N . GLN D 1 19 ? 73.76513 21.74192 16.83523 1.000 49.93319 19 GLN D N 1
ATOM 3395 C CA . GLN D 1 19 ? 74.34388 22.92300 17.46863 1.000 58.54095 19 GLN D CA 1
ATOM 3396 C C . GLN D 1 19 ? 73.34218 23.54224 18.43500 1.000 55.63297 19 GLN D C 1
ATOM 3397 O O . GLN D 1 19 ? 72.26489 23.98548 18.02073 1.000 62.37154 19 GLN D O 1
ATOM 3403 N N . PHE D 1 20 ? 73.70172 23.56570 19.71861 1.000 56.40262 20 PHE D N 1
ATOM 3404 C CA . PHE D 1 20 ? 73.00615 24.37794 20.70992 1.000 53.65733 20 PHE D CA 1
ATOM 3405 C C . PHE D 1 20 ? 73.55371 25.79963 20.68073 1.000 55.43402 20 PHE D C 1
ATOM 3406 O O . PHE D 1 20 ? 74.77163 26.00097 20.64145 1.000 61.12934 20 PHE D O 1
ATOM 3414 N N . ASN D 1 21 ? 72.65923 26.78560 20.69534 1.000 61.03545 21 ASN D N 1
ATOM 3415 C CA . ASN D 1 21 ? 73.07538 28.17455 20.83307 1.000 68.49523 21 ASN D CA 1
ATOM 3416 C C . ASN D 1 21 ? 71.97000 28.96759 21.52322 1.000 64.70273 21 ASN D C 1
ATOM 3417 O O . ASN D 1 21 ? 70.92885 28.42437 21.90299 1.000 63.55154 21 ASN D O 1
ATOM 3422 N N . HIS D 1 22 ? 72.21645 30.27100 21.69010 1.000 71.86150 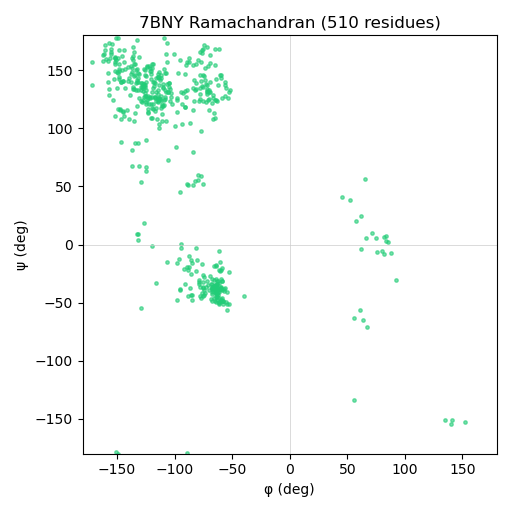22 HIS D N 1
ATOM 3423 C CA . HIS D 1 22 ? 71.27542 31.15084 22.37782 1.000 71.93751 22 HIS D CA 1
ATOM 3424 C C . HIS D 1 22 ? 69.93734 31.28353 21.66354 1.000 76.07304 22 HIS D C 1
ATOM 3425 O O . HIS D 1 22 ? 68.95596 31.70092 22.28780 1.000 83.90488 22 HIS D O 1
ATOM 3432 N N . ARG D 1 23 ? 69.86948 30.93642 20.38165 1.000 72.22223 23 ARG D N 1
ATOM 3433 C CA . ARG D 1 23 ? 68.62965 31.03838 19.62333 1.000 76.15546 23 ARG D CA 1
ATOM 3434 C C . ARG D 1 23 ? 67.79985 29.76276 19.65194 1.000 70.28130 23 ARG D C 1
ATOM 3435 O O . ARG D 1 23 ? 66.59308 29.81977 19.39018 1.000 79.85139 23 ARG D O 1
ATOM 3443 N N . GLY D 1 24 ? 68.40468 28.63193 19.95138 1.000 71.56345 24 GLY D N 1
ATOM 3444 C CA . GLY D 1 24 ? 67.70120 27.36760 19.96536 1.000 62.52074 24 GLY D CA 1
ATOM 3445 C C . GLY D 1 24 ? 68.65628 26.22842 19.65352 1.000 60.56677 24 GLY D C 1
ATOM 3446 O O . GLY D 1 24 ? 69.85309 26.31995 19.91878 1.000 63.75724 24 GLY D O 1
ATOM 3447 N N . LEU D 1 25 ? 68.09760 25.15989 19.09353 1.000 53.51540 25 LEU D N 1
ATOM 3448 C CA . LEU D 1 25 ? 68.86549 23.98913 18.69108 1.000 55.12722 25 LEU D CA 1
ATOM 3449 C C . LEU D 1 25 ? 68.71404 23.79592 17.18883 1.000 55.74050 25 LEU D C 1
ATOM 3450 O O . LEU D 1 25 ? 67.59392 23.63855 16.69129 1.000 54.33435 25 LEU D O 1
ATOM 3455 N N . GLU D 1 26 ? 69.83409 23.81011 16.47137 1.000 58.50896 26 GLU D N 1
ATOM 3456 C CA . GLU D 1 26 ? 69.84549 23.63951 15.02490 1.000 58.78468 26 GLU D CA 1
ATOM 3457 C C . GLU D 1 26 ? 70.38253 22.26137 14.66231 1.000 58.78999 26 GLU D C 1
ATOM 3458 O O . GLU D 1 26 ? 71.35673 21.78847 15.25576 1.000 51.85721 26 GLU D O 1
ATOM 3464 N N . ALA D 1 27 ? 69.74258 21.62071 13.68533 1.000 52.62508 27 ALA D N 1
ATOM 3465 C CA . ALA D 1 27 ? 70.13705 20.29717 13.21992 1.000 53.47066 27 ALA D CA 1
ATOM 3466 C C . ALA D 1 27 ? 70.35813 20.33813 11.71643 1.000 54.70238 27 ALA D C 1
ATOM 3467 O O . ALA D 1 27 ? 69.50687 20.84042 10.97616 1.000 53.20474 27 ALA D O 1
ATOM 3469 N N . ARG D 1 28 ? 71.50007 19.81645 11.27045 1.000 57.21843 28 ARG D N 1
ATOM 3470 C CA . ARG D 1 28 ? 71.92197 19.91717 9.88035 1.000 59.90086 28 ARG D CA 1
ATOM 3471 C C . ARG D 1 28 ? 72.39438 18.56478 9.35996 1.000 64.16384 28 ARG D C 1
ATOM 3472 O O . ARG D 1 28 ? 73.03796 17.79835 10.08310 1.000 57.72914 28 ARG D O 1
ATOM 3480 N N . ILE D 1 29 ? 72.06003 18.27990 8.10002 1.000 61.14895 29 ILE D N 1
ATOM 3481 C CA . ILE D 1 29 ? 72.42126 17.04074 7.41841 1.000 71.75019 29 ILE D CA 1
ATOM 3482 C C . ILE D 1 29 ? 73.08080 17.41785 6.10005 1.000 81.54746 29 ILE D C 1
ATOM 3483 O O . ILE D 1 29 ? 72.63124 18.34477 5.41701 1.000 81.81852 29 ILE D O 1
ATOM 3488 N N . PHE D 1 30 ? 74.14916 16.70807 5.74312 1.000 90.53556 30 PHE D N 1
ATOM 3489 C CA . PHE D 1 30 ? 74.99209 17.09537 4.62127 1.000 111.77560 30 PHE D CA 1
ATOM 3490 C C . PHE D 1 30 ? 75.04734 16.00833 3.55538 1.000 107.33407 30 PHE D C 1
ATOM 3491 O O . PHE D 1 30 ? 75.06586 14.81339 3.86750 1.000 123.04413 30 PHE D O 1
ATOM 3499 N N . ARG D 1 31 ? 75.07285 16.43959 2.29419 1.000 116.53274 31 ARG D N 1
ATOM 3500 C CA . ARG D 1 31 ? 75.13020 15.54596 1.14552 1.000 129.17197 31 ARG D CA 1
ATOM 3501 C C . ARG D 1 31 ? 75.90303 16.27246 0.05280 1.000 144.16899 31 ARG D C 1
ATOM 3502 O O . ARG D 1 31 ? 75.88215 17.50471 -0.01706 1.000 151.53141 31 ARG D O 1
ATOM 3510 N N . HIS D 1 32 ? 76.58239 15.50380 -0.79712 1.000 173.35155 32 HIS D N 1
ATOM 3511 C CA . HIS D 1 32 ? 77.80094 15.97545 -1.47657 1.000 164.46712 32 HIS D CA 1
ATOM 3512 C C . HIS D 1 32 ? 78.72401 16.41236 -0.34048 1.000 175.77003 32 HIS D C 1
ATOM 3513 O O . HIS D 1 32 ? 78.86576 15.66805 0.64336 1.000 162.81186 32 HIS D O 1
ATOM 3520 N N . GLY D 1 33 ? 79.36359 17.57477 -0.42176 1.000 153.30521 33 GLY D N 1
ATOM 3521 C CA . GLY D 1 33 ? 79.86901 18.23119 0.76319 1.000 142.42098 33 GLY D CA 1
ATOM 3522 C C . GLY D 1 33 ? 78.93422 19.26474 1.34776 1.000 135.90954 33 GLY D C 1
ATOM 3523 O O . GLY D 1 33 ? 79.23256 19.84270 2.39754 1.000 131.28050 33 GLY D O 1
ATOM 3524 N N . GLN D 1 34 ? 77.80290 19.50945 0.69267 1.000 127.62872 34 GLN D N 1
ATOM 3525 C CA . GLN D 1 34 ? 76.95506 20.66579 0.93899 1.000 114.09034 34 GLN D CA 1
ATOM 3526 C C . GLN D 1 34 ? 75.94917 20.38502 2.05648 1.000 108.31122 34 GLN D C 1
ATOM 3527 O O . GLN D 1 34 ? 75.65879 19.23525 2.39328 1.000 111.45869 34 GLN D O 1
ATOM 3533 N N . LEU D 1 35 ? 75.41825 21.46563 2.62883 1.000 103.56857 35 LEU D N 1
ATOM 3534 C CA . LEU D 1 35 ? 74.29276 21.39909 3.56157 1.000 94.06199 35 LEU D CA 1
ATOM 3535 C C . LEU D 1 35 ? 73.03590 20.92527 2.83881 1.000 96.24080 35 LEU D C 1
ATOM 3536 O O . LEU D 1 35 ? 72.44901 21.66906 2.04622 1.000 106.49093 35 LEU D O 1
ATOM 3541 N N . TRP D 1 36 ? 72.61985 19.68550 3.10802 1.000 92.22615 36 TRP D N 1
ATOM 3542 C CA . TRP D 1 36 ? 71.47016 19.10244 2.42325 1.000 91.15468 36 TRP D CA 1
ATOM 3543 C C . TRP D 1 36 ? 70.13275 19.41721 3.09008 1.000 83.83774 36 TRP D C 1
ATOM 3544 O O . TRP D 1 36 ? 69.13855 19.63419 2.38859 1.000 82.54735 36 TRP D O 1
ATOM 3555 N N . ALA D 1 37 ? 70.07035 19.45686 4.42147 1.000 79.66003 37 ALA D N 1
ATOM 3556 C CA . ALA D 1 37 ? 68.79843 19.71943 5.08170 1.000 72.57812 37 ALA D CA 1
ATOM 3557 C C . ALA D 1 37 ? 69.01248 20.42286 6.41463 1.000 67.27496 37 ALA D C 1
ATOM 3558 O O . ALA D 1 37 ? 70.02036 20.21407 7.09488 1.000 64.46051 37 ALA D O 1
ATOM 3560 N N . GLU D 1 38 ? 68.03818 21.25971 6.77540 1.000 63.37606 38 GLU D N 1
ATOM 3561 C CA . GLU D 1 38 ? 68.04048 22.01790 8.01719 1.000 61.19474 38 GLU D CA 1
ATOM 3562 C C . GLU D 1 38 ? 66.75139 21.76157 8.78328 1.000 61.57441 38 GLU D C 1
ATOM 3563 O O . GLU D 1 38 ? 65.68700 21.56813 8.18923 1.000 66.65579 38 GLU D O 1
ATOM 3569 N N . THR D 1 39 ? 66.85445 21.76345 10.11042 1.000 60.16486 39 THR D N 1
ATOM 3570 C CA . THR D 1 39 ? 65.67950 21.89850 10.95901 1.000 54.76081 39 THR D CA 1
ATOM 3571 C C . THR D 1 39 ? 66.09038 22.61064 12.24113 1.000 53.20721 39 THR D C 1
ATOM 3572 O O . THR D 1 39 ? 67.27015 22.65137 12.59956 1.000 59.80189 39 THR D O 1
ATOM 3576 N N . HIS D 1 40 ? 65.10015 23.17092 12.93494 1.000 52.43279 40 HIS D N 1
ATOM 3577 C CA . HIS D 1 40 ? 65.35669 23.98275 14.11597 1.000 57.79105 40 HIS D CA 1
ATOM 3578 C C . HIS D 1 40 ? 64.35251 23.63978 15.20906 1.000 59.64014 40 HIS D C 1
ATOM 3579 O O . HIS D 1 40 ? 63.19846 23.30613 14.92698 1.000 53.37491 40 HIS D O 1
ATOM 3586 N N . ALA D 1 41 ? 64.80272 23.72300 16.46435 1.000 60.18318 41 ALA D N 1
ATOM 3587 C CA . ALA D 1 41 ? 63.95025 23.48984 17.62350 1.000 58.82513 41 ALA D CA 1
ATOM 3588 C C . ALA D 1 41 ? 64.13332 24.60106 18.64943 1.000 64.54000 41 ALA D C 1
ATOM 3589 O O . ALA D 1 41 ? 65.24247 25.11073 18.83620 1.000 61.90908 41 ALA D O 1
ATOM 3591 N N . GLU D 1 42 ? 63.03330 24.97241 19.31002 1.000 61.71786 42 GLU D N 1
ATOM 3592 C CA . GLU D 1 42 ? 63.03255 25.97478 20.37978 1.000 63.92578 42 GLU D CA 1
ATOM 3593 C C . GLU D 1 42 ? 63.57542 25.40877 21.69781 1.000 60.39051 42 GLU D C 1
ATOM 3594 O O . GLU D 1 42 ? 62.89957 25.38213 22.72639 1.000 61.85981 42 GLU D O 1
ATOM 3600 N N . VAL D 1 43 ? 64.82063 24.94143 21.65283 1.000 60.55380 43 VAL D N 1
ATOM 3601 C CA . VAL D 1 43 ? 65.49296 24.35829 22.81293 1.000 60.22844 43 VAL D CA 1
ATOM 3602 C C . VAL D 1 43 ? 66.73011 25.19340 23.12006 1.000 63.18157 43 VAL D C 1
ATOM 3603 O O . VAL D 1 43 ? 67.71417 25.15734 22.37008 1.000 53.74407 43 VAL D O 1
ATOM 3607 N N . VAL D 1 44 ? 66.68485 25.94005 24.22228 1.000 60.87999 44 VAL D N 1
ATOM 3608 C CA . VAL D 1 44 ? 67.76703 26.82857 24.63981 1.000 63.10845 44 VAL D CA 1
ATOM 3609 C C . VAL D 1 44 ? 68.33267 26.30651 25.95489 1.000 66.22839 44 VAL D C 1
ATOM 3610 O O . VAL D 1 44 ? 67.68578 26.42364 27.00401 1.000 71.32160 44 VAL D O 1
ATOM 3614 N N . LEU D 1 45 ? 69.54521 25.74986 25.90742 1.000 65.80242 45 LEU D N 1
ATOM 3615 C CA . LEU D 1 45 ? 70.16221 25.12609 27.07950 1.000 64.03769 45 LEU D CA 1
ATOM 3616 C C . LEU D 1 45 ? 71.66368 25.37661 27.02831 1.000 67.24034 45 LEU D C 1
ATOM 3617 O O . LEU D 1 45 ? 72.34742 24.88421 26.12594 1.000 62.27752 45 LEU D O 1
ATOM 3622 N N . ARG D 1 46 ? 72.16984 26.14046 27.99788 1.000 62.99667 46 ARG D N 1
ATOM 3623 C CA . ARG D 1 46 ? 73.55093 26.61104 28.00645 1.000 63.76862 46 ARG D CA 1
ATOM 3624 C C . ARG D 1 46 ? 74.52956 25.61496 28.61933 1.000 64.37992 46 ARG D C 1
ATOM 3625 O O . ARG D 1 46 ? 75.61662 25.40060 28.07090 1.000 64.02300 46 ARG D O 1
ATOM 3633 N N . SER D 1 47 ? 74.16156 24.99448 29.73784 1.000 67.41710 47 SER D N 1
ATOM 3634 C CA . SER D 1 47 ? 75.06467 24.08878 30.43523 1.000 61.13706 47 SER D CA 1
ATOM 3635 C C . SER D 1 47 ? 75.20633 22.76231 29.69703 1.000 64.89712 47 SER D C 1
ATOM 3636 O O . SER D 1 47 ? 74.26220 22.25652 29.08356 1.000 61.61787 47 SER D O 1
ATOM 3639 N N . LYS D 1 48 ? 76.41804 22.20315 29.76528 1.000 64.39462 48 LYS D N 1
ATOM 3640 C CA . LYS D 1 48 ? 76.69861 20.92214 29.12716 1.000 65.05397 48 LYS D CA 1
ATOM 3641 C C . LYS D 1 48 ? 75.86166 19.79393 29.72242 1.000 61.44172 48 LYS D C 1
ATOM 3642 O O . LYS D 1 48 ? 75.46879 18.86627 29.00558 1.000 63.46668 48 LYS D O 1
ATOM 3648 N N . THR D 1 49 ? 75.57970 19.85827 31.02699 1.000 62.77348 49 THR D N 1
ATOM 3649 C CA . THR D 1 49 ? 74.71794 18.86949 31.67356 1.000 64.06574 49 THR D CA 1
ATOM 3650 C C . THR D 1 49 ? 73.29297 18.89364 31.12732 1.000 65.21842 49 THR D C 1
ATOM 3651 O O . THR D 1 49 ? 72.70717 17.84154 30.84701 1.000 74.46046 49 THR D O 1
ATOM 3655 N N . LYS D 1 50 ? 72.71765 20.08800 30.96807 1.000 64.13057 50 LYS D N 1
ATOM 3656 C CA . LYS D 1 50 ? 71.36855 20.19242 30.41561 1.000 65.87661 50 LYS D CA 1
ATOM 3657 C C . LYS D 1 50 ? 71.31200 19.76369 28.95487 1.000 58.49497 50 LYS D C 1
ATOM 3658 O O . LYS D 1 50 ? 70.34904 19.11016 28.53568 1.000 57.87241 50 LYS D O 1
ATOM 3664 N N . GLN D 1 51 ? 72.31813 20.13413 28.16074 1.000 59.00646 51 GLN D N 1
ATOM 3665 C CA . GLN D 1 51 ? 72.34036 19.72633 26.75894 1.000 55.55717 51 GLN D CA 1
ATOM 3666 C C . GLN D 1 51 ? 72.32861 18.20818 26.62846 1.000 59.89958 51 GLN D C 1
ATOM 3667 O O . GLN D 1 51 ? 71.54089 17.64387 25.86022 1.000 56.57586 51 GLN D O 1
ATOM 3673 N N . ILE D 1 52 ? 73.19632 17.52914 27.38195 1.000 58.27773 52 ILE D N 1
ATOM 3674 C CA . ILE D 1 52 ? 73.28129 16.07467 27.30272 1.000 52.58224 52 ILE D CA 1
ATOM 3675 C C . ILE D 1 52 ? 72.02112 15.42378 27.86032 1.000 55.86518 52 ILE D C 1
ATOM 3676 O O . ILE D 1 52 ? 71.57381 14.38340 27.35982 1.000 55.08181 52 ILE D O 1
ATOM 3681 N N . SER D 1 53 ? 71.41487 16.03363 28.88149 1.000 57.61452 53 SER D N 1
ATOM 3682 C CA . SER D 1 53 ? 70.14280 15.54142 29.40141 1.000 55.20575 53 SER D CA 1
ATOM 3683 C C . SER D 1 53 ? 69.04171 15.60368 28.34947 1.000 54.56306 53 SER D C 1
ATOM 3684 O O . SER D 1 53 ? 68.26759 14.65143 28.19402 1.000 51.98654 53 SER D O 1
ATOM 3687 N N . PHE D 1 54 ? 68.94688 16.72062 27.62577 1.000 53.00180 54 PHE D N 1
ATOM 3688 C CA . PHE D 1 54 ? 68.03609 16.79066 26.48692 1.000 50.87476 54 PHE D CA 1
ATOM 3689 C C . PHE D 1 54 ? 68.35528 15.71832 25.45165 1.000 49.91618 54 PHE D C 1
ATOM 3690 O O . PHE D 1 54 ? 67.45844 15.01354 24.97384 1.000 49.52626 54 PHE D O 1
ATOM 3698 N N . LEU D 1 55 ? 69.63097 15.59540 25.07921 1.000 50.41235 55 LEU D N 1
ATOM 3699 C CA . LEU D 1 55 ? 70.02335 14.61635 24.07007 1.000 49.63919 55 LEU D CA 1
ATOM 3700 C C . LEU D 1 55 ? 69.68378 13.19315 24.49765 1.000 50.90357 55 LEU D C 1
ATOM 3701 O O . LEU D 1 55 ? 69.27753 12.36959 23.66883 1.000 50.99271 55 LEU D O 1
ATOM 3706 N N . SER D 1 56 ? 69.82655 12.88708 25.78926 1.000 51.78462 56 SER D N 1
ATOM 3707 C CA . SER D 1 56 ? 69.49365 11.55013 26.26980 1.000 54.08041 56 SER D CA 1
ATOM 3708 C C . SER D 1 56 ? 67.99046 11.34543 26.42404 1.000 57.22867 56 SER D C 1
ATOM 3709 O O . SER D 1 56 ? 67.46027 10.30941 26.01327 1.000 56.86068 56 SER D O 1
ATOM 3712 N N . ASN D 1 57 ? 67.28143 12.31154 26.99765 1.000 51.04571 57 ASN D N 1
ATOM 3713 C CA . ASN D 1 57 ? 65.87064 12.09638 27.29009 1.000 53.69859 57 ASN D CA 1
ATOM 3714 C C . ASN D 1 57 ? 64.97248 12.41257 26.10393 1.000 55.66133 57 ASN D C 1
ATOM 3715 O O . ASN D 1 57 ? 63.87077 11.85972 26.00482 1.000 54.37858 57 ASN D O 1
ATOM 3720 N N . GLY D 1 58 ? 65.41975 13.28194 25.20302 1.000 50.36850 58 GLY D N 1
ATOM 3721 C CA . GLY D 1 58 ? 64.57721 13.78063 24.13841 1.000 49.14760 58 GLY D CA 1
ATOM 3722 C C . GLY D 1 58 ? 63.66871 14.91647 24.54161 1.000 48.51747 58 GLY D C 1
ATOM 3723 O O . GLY D 1 58 ? 62.82704 15.33373 23.73752 1.000 49.16270 58 GLY D O 1
ATOM 3724 N N . SER D 1 59 ? 63.81541 15.43010 25.76001 1.000 50.30218 59 SER D N 1
ATOM 3725 C CA . SER D 1 59 ? 62.98861 16.51681 26.26261 1.000 52.29791 59 SER D CA 1
ATOM 3726 C C . SER D 1 59 ? 63.76037 17.22511 27.36405 1.000 56.80429 59 SER D C 1
ATOM 3727 O O . SER D 1 59 ? 64.70142 16.67073 27.93820 1.000 54.14291 59 SER D O 1
ATOM 3730 N N . TYR D 1 60 ? 63.35289 18.46211 27.65587 1.000 59.85880 60 TYR D N 1
ATOM 3731 C CA . TYR D 1 60 ? 63.81771 19.09253 28.88006 1.000 60.54914 60 TYR D CA 1
ATOM 3732 C C . TYR D 1 60 ? 62.73833 20.00428 29.44831 1.000 60.81246 60 TYR D C 1
ATOM 3733 O O . TYR D 1 60 ? 62.05762 20.69725 28.67749 1.000 68.76448 60 TYR D O 1
ATOM 3742 N N . PRO D 1 61 ? 62.55248 20.02436 30.77426 1.000 63.94847 61 PRO D N 1
ATOM 3743 C CA . PRO D 1 61 ? 61.28930 20.55522 31.31799 1.000 67.94056 61 PRO D CA 1
ATOM 3744 C C . PRO D 1 61 ? 61.16082 22.06616 31.21507 1.000 70.39910 61 PRO D C 1
ATOM 3745 O O . PRO D 1 61 ? 60.05296 22.56618 30.98397 1.000 82.75030 61 PRO D O 1
ATOM 3749 N N . SER D 1 62 ? 62.24974 22.81463 31.38875 1.000 68.65113 62 SER D N 1
ATOM 3750 C CA . SER D 1 62 ? 62.21379 24.26300 31.23092 1.000 70.94292 62 SER D CA 1
ATOM 3751 C C . SER D 1 62 ? 63.48906 24.72093 30.54053 1.000 70.39941 62 SER D C 1
ATOM 3752 O O . SER D 1 62 ? 64.57535 24.20885 30.82478 1.000 69.64894 62 SER D O 1
ATOM 3755 N N . MET D 1 63 ? 63.34946 25.68770 29.63752 1.000 70.98895 63 MET D N 1
ATOM 3756 C CA . MET D 1 63 ? 64.47417 26.21272 28.87757 1.000 69.92747 63 MET D CA 1
ATOM 3757 C C . MET D 1 63 ? 65.17495 27.35696 29.61001 1.000 73.66900 63 MET D C 1
ATOM 3758 O O . MET D 1 63 ? 64.60090 28.02742 30.47200 1.000 71.44489 63 MET D O 1
ATOM 3763 N N . ASP D 1 64 ? 66.43959 27.56895 29.24738 1.000 75.12853 64 ASP D N 1
ATOM 3764 C CA . ASP D 1 64 ? 67.18236 28.76450 29.61788 1.000 75.85261 64 ASP D CA 1
ATOM 3765 C C . ASP D 1 64 ? 66.74932 29.96447 28.77497 1.000 79.88137 64 ASP D C 1
ATOM 3766 O O . ASP D 1 64 ? 66.09690 29.82934 27.73605 1.000 77.33509 64 ASP D O 1
ATOM 3771 N N . ALA D 1 65 ? 67.12507 31.15329 29.24436 1.000 84.59818 65 ALA D N 1
ATOM 3772 C CA . ALA D 1 65 ? 66.80047 32.38845 28.54124 1.000 88.93659 65 ALA D CA 1
ATOM 3773 C C . ALA D 1 65 ? 67.64532 32.56434 27.28156 1.000 95.47494 65 ALA D C 1
ATOM 3774 O O . ALA D 1 65 ? 68.83498 32.23682 27.25625 1.000 109.23578 65 ALA D O 1
ATOM 3776 N N . THR D 1 66 ? 67.01272 33.08904 26.23143 1.000 95.72984 66 THR D N 1
ATOM 3777 C CA . THR D 1 66 ? 67.70394 33.52510 25.02094 1.000 95.51166 66 THR D CA 1
ATOM 3778 C C . THR D 1 66 ? 68.42583 34.84587 25.27534 1.000 101.23247 66 THR D C 1
ATOM 3779 O O . THR D 1 66 ? 67.80052 35.83047 25.68417 1.000 103.63590 66 THR D O 1
ATOM 3783 N N . THR D 1 67 ? 69.73870 34.86862 25.04183 1.000 103.05814 67 THR D N 1
ATOM 3784 C CA . THR D 1 67 ? 70.58634 36.01470 25.38321 1.000 108.45045 67 THR D CA 1
ATOM 3785 C C . THR D 1 67 ? 71.55259 36.29836 24.24088 1.000 111.34699 67 THR D C 1
ATOM 3786 O O . THR D 1 67 ? 72.71695 35.88072 24.26919 1.000 111.87716 67 THR D O 1
ATOM 3790 N N . PRO D 1 68 ? 71.09412 37.00411 23.20148 1.000 112.09519 68 PRO D N 1
ATOM 3791 C CA . PRO D 1 68 ? 71.96218 37.26007 22.03655 1.000 122.19484 68 PRO D CA 1
ATOM 3792 C C . PRO D 1 68 ? 73.23352 38.02739 22.36355 1.000 115.79890 68 PRO D C 1
ATOM 3793 O O . PRO D 1 68 ? 74.20290 37.94161 21.59935 1.000 115.20005 68 PRO D O 1
ATOM 3797 N N . LEU D 1 69 ? 73.26581 38.77126 23.46744 1.000 115.28986 69 LEU D N 1
ATOM 3798 C CA . LEU D 1 69 ? 74.47400 39.46533 23.89055 1.000 118.71571 69 LEU D CA 1
ATOM 3799 C C . LEU D 1 69 ? 75.37689 38.59445 24.75018 1.000 122.86656 69 LEU D C 1
ATOM 3800 O O . LEU D 1 69 ? 76.51586 38.98767 25.02605 1.000 123.00303 69 LEU D O 1
ATOM 3805 N N . ASN D 1 70 ? 74.89645 37.42719 25.17226 1.000 127.10158 70 ASN D N 1
ATOM 3806 C CA . ASN D 1 70 ? 75.69930 36.42720 25.87314 1.000 124.65199 70 ASN D CA 1
ATOM 3807 C C . ASN D 1 70 ? 75.59696 35.10732 25.11502 1.000 135.96472 70 ASN D C 1
ATOM 3808 O O . ASN D 1 70 ? 75.08084 34.11251 25.63827 1.000 138.39952 70 ASN D O 1
ATOM 3813 N N . PRO D 1 71 ? 76.07600 35.06641 23.87289 1.000 118.35751 71 PRO D N 1
ATOM 3814 C CA . PRO D 1 71 ? 75.82285 33.90252 23.02078 1.000 105.45156 71 PRO D CA 1
ATOM 3815 C C . PRO D 1 71 ? 76.67979 32.71548 23.42977 1.000 107.96533 71 PRO D C 1
ATOM 3816 O O . PRO D 1 71 ? 77.58285 32.80974 24.26325 1.000 119.67746 71 PRO D O 1
ATOM 3820 N N . TRP D 1 72 ? 76.37930 31.57512 22.81533 1.000 90.79634 72 TRP D N 1
ATOM 3821 C CA . TRP D 1 72 ? 77.22304 30.39913 22.94660 1.000 81.93628 72 TRP D CA 1
ATOM 3822 C C . TRP D 1 72 ? 77.04319 29.51493 21.72332 1.000 76.51327 72 TRP D C 1
ATOM 3823 O O . TRP D 1 72 ? 76.18493 29.75393 20.86969 1.000 78.90728 72 TRP D O 1
ATOM 3834 N N . LYS D 1 73 ? 77.87416 28.47957 21.65803 1.000 84.87457 73 LYS D N 1
ATOM 3835 C CA . LYS D 1 73 ? 77.80804 27.48311 20.59540 1.000 73.25308 73 LYS D CA 1
ATOM 3836 C C . LYS D 1 73 ? 78.35243 26.18875 21.17960 1.000 69.50482 73 LYS D C 1
ATOM 3837 O O . LYS D 1 73 ? 79.55113 26.09009 21.45807 1.000 91.56871 73 LYS D O 1
ATOM 3843 N N . SER D 1 74 ? 77.47755 25.20717 21.37300 1.000 66.27326 74 SER D N 1
ATOM 3844 C CA . SER D 1 74 ? 77.87604 23.86665 21.77532 1.000 67.48121 74 SER D CA 1
ATOM 3845 C C . SER D 1 74 ? 77.39646 22.88639 20.71732 1.000 61.85484 74 SER D C 1
ATOM 3846 O O . SER D 1 74 ? 76.20982 22.86878 20.37331 1.000 57.64126 74 SER D O 1
ATOM 3849 N N . THR D 1 75 ? 78.31667 22.07443 20.20740 1.000 64.27231 75 THR D N 1
ATOM 3850 C CA . THR D 1 75 ? 78.07272 21.26741 19.02304 1.000 60.30404 75 THR D CA 1
ATOM 3851 C C . THR D 1 75 ? 78.19983 19.78594 19.34893 1.000 60.86155 75 THR D C 1
ATOM 3852 O O . THR D 1 75 ? 79.08052 19.37795 20.11247 1.000 66.77175 75 THR D O 1
ATOM 3856 N N . TYR D 1 76 ? 77.30584 18.98957 18.76773 1.000 57.90759 76 TYR D N 1
ATOM 3857 C CA . TYR D 1 76 ? 77.32469 17.54137 18.89597 1.000 60.14055 76 TYR D CA 1
ATOM 3858 C C . TYR D 1 76 ? 77.05977 16.93639 17.52560 1.000 57.54444 76 TYR D C 1
ATOM 3859 O O . TYR D 1 76 ? 76.50060 17.58530 16.63834 1.000 57.37361 76 TYR D O 1
ATOM 3868 N N . GLN D 1 77 ? 77.46323 15.67950 17.35701 1.000 58.54013 77 GLN D N 1
ATOM 3869 C CA . GLN D 1 77 ? 77.14009 14.91144 16.16082 1.000 65.17552 77 GLN D CA 1
ATOM 3870 C C . GLN D 1 77 ? 76.40115 13.64656 16.57215 1.000 55.86930 77 GLN D C 1
ATOM 3871 O O . GLN D 1 77 ? 76.93320 12.83044 17.33270 1.000 62.68239 77 GLN D O 1
ATOM 3877 N N . ALA D 1 78 ? 75.18058 13.48844 16.06709 1.000 52.63149 78 ALA D N 1
ATOM 3878 C CA . ALA D 1 78 ? 74.41612 12.25951 16.22822 1.000 57.90109 78 ALA D CA 1
ATOM 3879 C C . ALA D 1 78 ? 74.63507 11.35573 15.02341 1.000 56.76082 78 ALA D C 1
ATOM 3880 O O . ALA D 1 78 ? 74.52635 11.80309 13.87707 1.000 57.62072 78 ALA D O 1
ATOM 3882 N N . VAL D 1 79 ? 74.94410 10.08913 15.28260 1.000 57.92309 79 VAL D N 1
ATOM 3883 C CA . VAL D 1 79 ? 75.10235 9.09057 14.23271 1.000 62.72004 79 VAL D CA 1
ATOM 3884 C C . VAL D 1 79 ? 74.03556 8.02540 14.43767 1.000 64.81714 79 VAL D C 1
ATOM 3885 O O . VAL D 1 79 ? 74.05354 7.30007 15.44049 1.000 62.11847 79 VAL D O 1
ATOM 3889 N N . LEU D 1 80 ? 73.11217 7.92825 13.48705 1.000 63.44854 80 LEU D N 1
ATOM 3890 C CA . LEU D 1 80 ? 72.08237 6.89902 13.47630 1.000 65.41446 80 LEU D CA 1
ATOM 3891 C C . LEU D 1 80 ? 72.46565 5.84368 12.44849 1.000 70.14962 80 LEU D C 1
ATOM 3892 O O . LEU D 1 80 ? 72.85325 6.17942 11.32501 1.000 67.33670 80 LEU D O 1
ATOM 3897 N N A ARG D 1 81 ? 72.36453 4.57173 12.83428 0.482 73.87100 81 ARG D N 1
ATOM 3898 N N B ARG D 1 81 ? 72.34551 4.57578 12.83098 0.518 75.04011 81 ARG D N 1
ATOM 3899 C CA A ARG D 1 81 ? 72.66593 3.45913 11.94318 0.482 81.62793 81 ARG D CA 1
ATOM 3900 C CA B ARG D 1 81 ? 72.64763 3.46630 11.94165 0.518 75.98615 81 ARG D CA 1
ATOM 3901 C C A ARG D 1 81 ? 71.55384 2.42234 11.99754 0.482 74.30828 81 ARG D C 1
ATOM 3902 C C B ARG D 1 81 ? 71.51410 2.45644 11.98941 0.518 73.32429 81 ARG D C 1
ATOM 3903 O O A ARG D 1 81 ? 71.05836 2.08529 13.07706 0.482 72.18687 81 ARG D O 1
ATOM 3904 O O B ARG D 1 81 ? 70.97359 2.16477 13.06015 0.518 72.29834 81 ARG D O 1
ATOM 3919 N N . ALA D 1 82 ? 71.16809 1.91686 10.82553 1.000 75.15735 82 ALA D N 1
ATOM 3920 C CA . ALA D 1 82 ? 70.11598 0.91581 10.70310 1.000 74.54274 82 ALA D CA 1
ATOM 3921 C C . ALA D 1 82 ? 70.79191 -0.43896 10.53254 1.000 77.06480 82 ALA D C 1
ATOM 3922 O O . ALA D 1 82 ? 71.35426 -0.73234 9.47252 1.000 79.62700 82 ALA D O 1
ATOM 3924 N N . GLU D 1 83 ? 70.72689 -1.26209 11.57356 1.000 80.83169 83 GLU D N 1
ATOM 3925 C CA . GLU D 1 83 ? 71.29639 -2.60180 11.56467 1.000 84.56922 83 GLU D CA 1
ATOM 3926 C C . GLU D 1 83 ? 70.23346 -3.57664 11.05069 1.000 88.32698 83 GLU D C 1
ATOM 3927 O O . GLU D 1 83 ? 69.13071 -3.12539 10.71469 1.000 86.36568 83 GLU D O 1
ATOM 3933 N N . PRO D 1 84 ? 70.49150 -4.89485 10.94618 1.000 97.06991 84 PRO D N 1
ATOM 3934 C CA . PRO D 1 84 ? 69.43198 -5.76600 10.40693 1.000 100.61139 84 PRO D CA 1
ATOM 3935 C C . PRO D 1 84 ? 68.18140 -5.82242 11.26872 1.000 103.74965 84 PRO D C 1
ATOM 3936 O O . PRO D 1 84 ? 67.06837 -5.80265 10.72836 1.000 99.49081 84 PRO D O 1
ATOM 3940 N N . HIS D 1 85 ? 68.32342 -5.89415 12.59602 1.000 93.26511 85 HIS D N 1
ATOM 3941 C CA . HIS D 1 85 ? 67.16314 -6.02974 13.46970 1.000 88.67723 85 HIS D CA 1
ATOM 3942 C C . HIS D 1 85 ? 67.10630 -4.96554 14.56368 1.000 84.47861 85 HIS D C 1
ATOM 3943 O O . HIS D 1 85 ? 66.39607 -5.15192 15.55747 1.000 81.88634 85 HIS D O 1
ATOM 3950 N N . ARG D 1 86 ? 67.83311 -3.85980 14.41372 1.000 81.64815 86 ARG D N 1
ATOM 3951 C CA . ARG D 1 86 ? 67.77906 -2.78078 15.39372 1.000 77.20439 86 ARG D CA 1
ATOM 3952 C C . ARG D 1 86 ? 68.29722 -1.50291 14.74968 1.000 75.43368 86 ARG D C 1
ATOM 3953 O O . ARG D 1 86 ? 68.88050 -1.52013 13.66346 1.000 77.93045 86 ARG D O 1
ATOM 3961 N N . VAL D 1 87 ? 68.06344 -0.38699 15.43686 1.000 69.37505 87 VAL D N 1
ATOM 3962 C CA . VAL D 1 87 ? 68.59283 0.91368 15.04673 1.000 69.39331 87 VAL D CA 1
ATOM 3963 C C . VAL D 1 87 ? 69.27907 1.52320 16.26125 1.000 68.00942 87 VAL D C 1
ATOM 3964 O O . VAL D 1 87 ? 68.78848 1.40824 17.39008 1.000 66.50886 87 VAL D O 1
ATOM 3968 N N . THR D 1 88 ? 70.43002 2.14709 16.03329 1.000 64.29072 88 THR D N 1
ATOM 3969 C CA . THR D 1 88 ? 71.20318 2.77765 17.09039 1.000 64.02278 88 THR D CA 1
ATOM 3970 C C . THR D 1 88 ? 71.37404 4.25816 16.78890 1.000 65.84061 88 THR D C 1
ATOM 3971 O O . THR D 1 88 ? 71.41977 4.67141 15.62682 1.000 65.96249 88 THR D O 1
ATOM 3975 N N . MET D 1 89 ? 71.46329 5.05677 17.84869 1.000 60.15290 89 MET D N 1
ATOM 3976 C CA . MET D 1 89 ? 71.93320 6.43161 17.74670 1.000 61.61601 89 MET D CA 1
ATOM 3977 C C . MET D 1 89 ? 73.02308 6.66150 18.78033 1.000 66.48237 89 MET D C 1
ATOM 3978 O O . MET D 1 89 ? 72.80231 6.45178 19.97722 1.000 66.39383 89 MET D O 1
ATOM 3983 N N . ASP D 1 90 ? 74.19291 7.08763 18.31657 1.000 61.74379 90 ASP D N 1
ATOM 3984 C CA . ASP D 1 90 ? 75.28813 7.50758 19.17774 1.000 64.05271 90 ASP D CA 1
ATOM 3985 C C . ASP D 1 90 ? 75.52626 8.99627 18.97046 1.000 60.70079 90 ASP D C 1
ATOM 3986 O O . ASP D 1 90 ? 75.60085 9.46236 17.82838 1.000 64.86443 90 ASP D O 1
ATOM 3991 N N . VAL D 1 91 ? 75.64454 9.73606 20.06967 1.000 59.74745 91 VAL D N 1
ATOM 3992 C CA . VAL D 1 91 ? 75.87002 11.17601 20.03856 1.000 58.54351 91 VAL D CA 1
ATOM 3993 C C . VAL D 1 91 ? 77.23995 11.46980 20.62825 1.000 58.60783 91 VAL D C 1
ATOM 3994 O O . VAL D 1 91 ? 77.56810 10.99920 21.72473 1.000 56.97156 91 VAL D O 1
ATOM 3998 N N . TYR D 1 92 ? 78.03521 12.24492 19.89685 1.000 61.97861 92 TYR D N 1
ATOM 3999 C CA . TYR D 1 92 ? 79.42071 12.52164 20.23774 1.000 60.71678 92 TYR D CA 1
ATOM 4000 C C . TYR D 1 92 ? 79.58249 14.00476 20.52825 1.000 65.61290 92 TYR D C 1
ATOM 4001 O O . TYR D 1 92 ? 78.94642 14.84874 19.88653 1.000 67.36932 92 TYR D O 1
ATOM 4010 N N . HIS D 1 93 ? 80.42769 14.31103 21.50589 1.000 73.33345 93 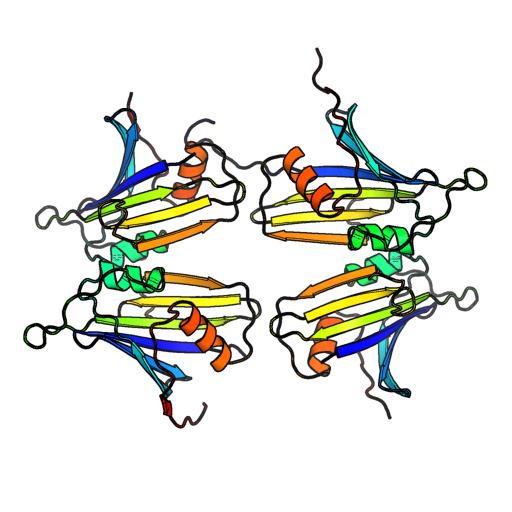HIS D N 1
ATOM 4011 C CA . HIS D 1 93 ? 80.83893 15.68634 21.73554 1.000 71.54706 93 HIS D CA 1
ATOM 4012 C C . HIS D 1 93 ? 81.60097 16.21054 20.52863 1.000 76.40759 93 HIS D C 1
ATOM 4013 O O . HIS D 1 93 ? 82.59633 15.61388 20.10020 1.000 78.29669 93 HIS D O 1
ATOM 4020 N N . LYS D 1 94 ? 81.10815 17.31662 19.97359 1.000 73.66348 94 LYS D N 1
ATOM 4021 C CA . LYS D 1 94 ? 81.70886 17.95043 18.81094 1.000 75.55808 94 LYS D CA 1
ATOM 4022 C C . LYS D 1 94 ? 81.70801 17.10985 17.54148 1.000 86.54216 94 LYS D C 1
ATOM 4023 O O . LYS D 1 94 ? 81.04562 17.47920 16.57089 1.000 81.06270 94 LYS D O 1
ATOM 4029 N N . ARG D 1 95 ? 82.42236 15.99002 17.51695 1.000 93.19079 95 ARG D N 1
ATOM 4030 C CA . ARG D 1 95 ? 82.50822 15.23667 16.27512 1.000 90.80455 95 ARG D CA 1
ATOM 4031 C C . ARG D 1 95 ? 82.87573 13.79463 16.55462 1.000 90.93839 95 ARG D C 1
ATOM 4032 O O . ARG D 1 95 ? 83.60932 13.50678 17.49684 1.000 92.56876 95 ARG D O 1
ATOM 4040 N N . ILE D 1 96 ? 82.36699 12.88625 15.72683 1.000 88.76989 96 ILE D N 1
ATOM 4041 C CA . ILE D 1 96 ? 82.76468 11.49075 15.85592 1.000 88.49700 96 ILE D CA 1
ATOM 4042 C C . ILE D 1 96 ? 84.23659 11.33364 15.49025 1.000 100.07067 96 ILE D C 1
ATOM 4043 O O . ILE D 1 96 ? 84.68105 11.75914 14.41618 1.000 104.41204 96 ILE D O 1
ATOM 4048 N N . ARG D 1 97 ? 85.01080 10.74142 16.39635 1.000 102.15018 97 ARG D N 1
ATOM 4049 C CA . ARG D 1 97 ? 86.42751 10.50312 16.17686 1.000 109.75084 97 ARG D CA 1
ATOM 4050 C C . ARG D 1 97 ? 86.80814 9.23373 16.92068 1.000 115.45400 97 ARG D C 1
ATOM 4051 O O . ARG D 1 97 ? 86.27929 8.99485 18.01259 1.000 121.05601 97 ARG D O 1
ATOM 4059 N N . PRO D 1 98 ? 87.69421 8.40173 16.36369 1.000 118.32431 98 PRO D N 1
ATOM 4060 C CA . PRO D 1 98 ? 87.91285 7.06284 16.93559 1.000 120.44136 98 PRO D CA 1
ATOM 4061 C C . PRO D 1 98 ? 88.48857 7.09068 18.34311 1.000 125.50630 98 PRO D C 1
ATOM 4062 O O . PRO D 1 98 ? 88.40436 6.07348 19.04481 1.000 124.27644 98 PRO D O 1
ATOM 4066 N N . PHE D 1 99 ? 89.06791 8.21281 18.78793 1.000 139.42644 99 PHE D N 1
ATOM 4067 C CA . PHE D 1 99 ? 89.58550 8.26827 20.15189 1.000 141.40461 99 PHE D CA 1
ATOM 4068 C C . PHE D 1 99 ? 88.51950 8.54326 21.21109 1.000 140.04173 99 PHE D C 1
ATOM 4069 O O . PHE D 1 99 ? 88.74273 8.20067 22.37664 1.000 137.82878 99 PHE D O 1
ATOM 4077 N N . ARG D 1 100 ? 87.37926 9.13645 20.86207 1.000 119.34767 100 ARG D N 1
ATOM 4078 C CA . ARG D 1 100 ? 86.37403 9.47455 21.86236 1.000 101.10077 100 ARG D CA 1
ATOM 4079 C C . ARG D 1 100 ? 85.16242 8.55884 21.72052 1.000 85.05829 100 ARG D C 1
ATOM 4080 O O . ARG D 1 100 ? 84.84502 8.07942 20.62812 1.000 88.60260 100 ARG D O 1
ATOM 4088 N N . LEU D 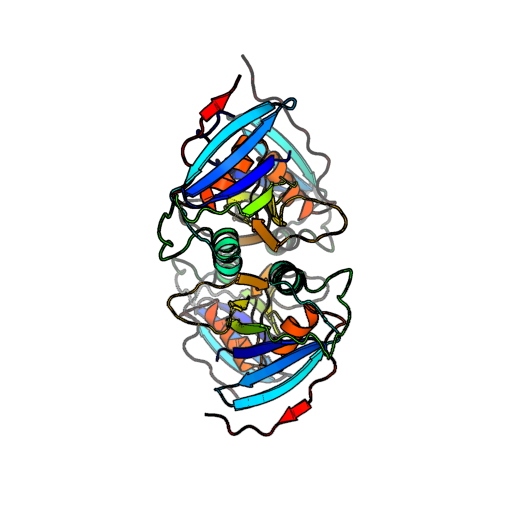1 101 ? 84.48665 8.32304 22.84723 1.000 77.31708 101 LEU D N 1
ATOM 4089 C CA . LEU D 1 101 ? 83.26293 7.54377 22.94861 1.000 68.47846 101 LEU D CA 1
ATOM 4090 C C . LEU D 1 101 ? 82.03474 8.44225 22.91218 1.000 65.72132 101 LEU D C 1
ATOM 4091 O O . LEU D 1 101 ? 82.11764 9.64227 23.19009 1.000 67.79420 101 LEU D O 1
ATOM 4096 N N . PRO D 1 102 ? 80.87114 7.89070 22.55996 1.000 62.83085 102 PRO D N 1
ATOM 4097 C CA . PRO D 1 102 ? 79.63211 8.67742 22.62304 1.000 63.44515 102 PRO D CA 1
ATOM 4098 C C . PRO D 1 102 ? 79.31239 9.17213 24.02713 1.000 63.95320 102 PRO D C 1
ATOM 4099 O O . PRO D 1 102 ? 79.57488 8.50008 25.02701 1.000 63.36581 102 PRO D O 1
ATOM 4103 N N . LEU D 1 103 ? 78.71725 10.36789 24.08375 1.000 60.47717 103 LEU D N 1
ATOM 4104 C CA . LEU D 1 103 ? 78.12976 10.86954 25.32189 1.000 67.04880 103 LEU D CA 1
ATOM 4105 C C . LEU D 1 103 ? 76.76522 10.25220 25.58224 1.000 62.85593 103 LEU D C 1
ATOM 4106 O O . LEU D 1 103 ? 76.39251 10.03661 26.74115 1.000 65.83607 103 LEU D O 1
ATOM 4111 N N . VAL D 1 104 ? 76.01597 9.97107 24.52134 1.000 63.95975 104 VAL D N 1
ATOM 4112 C CA . VAL D 1 104 ? 74.69030 9.37646 24.60150 1.000 63.49814 104 VAL D CA 1
ATOM 4113 C C . VAL D 1 104 ? 74.68184 8.13311 23.72635 1.000 65.28793 104 VAL D C 1
ATOM 4114 O O . VAL D 1 104 ? 75.21230 8.14643 22.60986 1.000 65.72923 104 VAL D O 1
ATOM 4118 N N . GLN D 1 105 ? 74.08041 7.05884 24.22851 1.000 69.58443 105 GLN D N 1
ATOM 4119 C CA . GLN D 1 105 ? 73.88177 5.85627 23.43452 1.000 70.24104 105 GLN D CA 1
ATOM 4120 C C . GLN D 1 105 ? 72.41907 5.46660 23.53573 1.000 68.64070 105 GLN D C 1
ATOM 4121 O O . GLN D 1 105 ? 71.85308 5.43800 24.63321 1.000 76.69070 105 GLN D O 1
ATOM 4127 N N . LYS D 1 106 ? 71.81682 5.16614 22.38899 1.000 67.75340 106 LYS D N 1
ATOM 4128 C CA . LYS D 1 106 ? 70.40463 4.83601 22.30785 1.000 63.14096 106 LYS D CA 1
ATOM 4129 C C . LYS D 1 106 ? 70.20811 3.70298 21.31673 1.000 63.73493 106 LYS D C 1
ATOM 4130 O O . LYS D 1 106 ? 70.99395 3.52629 20.38203 1.000 65.61417 106 LYS D O 1
ATOM 4136 N N . GLU D 1 107 ? 69.14926 2.93203 21.53985 1.000 62.93707 107 GLU D N 1
ATOM 4137 C CA . GLU D 1 107 ? 69.00394 1.63553 20.89788 1.000 68.54004 107 GLU D CA 1
ATOM 4138 C C . GLU D 1 107 ? 67.52501 1.28518 20.88093 1.000 67.32504 107 GLU D C 1
ATOM 4139 O O . GLU D 1 107 ? 66.86477 1.34041 21.92250 1.000 70.30772 107 GLU D O 1
ATOM 4145 N N . TRP D 1 108 ? 67.00916 0.93334 19.70564 1.000 69.16704 108 TRP D N 1
ATOM 4146 C CA . TRP D 1 108 ? 65.60085 0.60495 19.54076 1.000 64.56851 108 TRP D CA 1
ATOM 4147 C C . TRP D 1 108 ? 65.47092 -0.67721 18.73443 1.000 71.16582 108 TRP D C 1
ATOM 4148 O O . TRP D 1 108 ? 66.20312 -0.88647 17.76236 1.000 75.52320 108 TRP D O 1
ATOM 4159 N N . ARG D 1 109 ? 64.53689 -1.53387 19.14800 1.000 79.77078 109 ARG D N 1
ATOM 4160 C CA . ARG D 1 109 ? 64.29480 -2.80176 18.46957 1.000 82.48729 109 ARG D CA 1
ATOM 4161 C C . ARG D 1 109 ? 63.36748 -2.64747 17.26784 1.000 84.12790 109 ARG D C 1
ATOM 4162 O O . ARG D 1 109 ? 62.36807 -3.36459 17.15494 1.000 87.63836 109 ARG D O 1
ATOM 4170 N N . THR D 1 110 ? 63.67116 -1.71453 16.37260 1.000 80.36184 110 THR D N 1
ATOM 4171 C CA . THR D 1 110 ? 62.82747 -1.45460 15.21688 1.000 81.59811 110 THR D CA 1
ATOM 4172 C C . THR D 1 110 ? 63.64202 -1.62877 13.94211 1.000 82.32490 110 THR D C 1
ATOM 4173 O O . THR D 1 110 ? 64.86581 -1.46405 13.93660 1.000 80.12425 110 THR D O 1
ATOM 4177 N N . CYS D 1 111 ? 62.94549 -1.96651 12.86200 1.000 83.81848 111 CYS D N 1
ATOM 4178 C CA . CYS D 1 111 ? 63.55918 -2.20473 11.56314 1.000 85.84739 111 CYS D CA 1
ATOM 4179 C C . CYS D 1 111 ? 63.32251 -0.98650 10.67836 1.000 87.56376 111 CYS D C 1
ATOM 4180 O O . CYS D 1 111 ? 62.17257 -0.61072 10.42387 1.000 90.06659 111 CYS D O 1
ATOM 4183 N N . GLU D 1 112 ? 64.40974 -0.37335 10.21982 1.000 87.45000 112 GLU D N 1
ATOM 4184 C CA . GLU D 1 112 ? 64.36578 0.70257 9.24334 1.000 90.89221 112 GLU D CA 1
ATOM 4185 C C . GLU D 1 112 ? 65.22982 0.32864 8.04809 1.000 97.87091 112 GLU D C 1
ATOM 4186 O O . GLU D 1 112 ? 66.19520 -0.43190 8.17350 1.000 96.83353 112 GLU D O 1
ATOM 4192 N N . GLU D 1 113 ? 64.87983 0.87534 6.88245 1.000 102.35418 113 GLU D N 1
ATOM 4193 C CA . GLU D 1 113 ? 65.52913 0.48607 5.64104 1.000 110.01730 113 GLU D CA 1
ATOM 4194 C C . GLU D 1 113 ? 65.98426 1.65916 4.78730 1.000 108.98481 113 GLU D C 1
ATOM 4195 O O . GLU D 1 113 ? 66.48132 1.43519 3.67811 1.000 109.14184 113 GLU D O 1
ATOM 4201 N N . ASN D 1 114 ? 65.83662 2.89279 5.26176 1.000 103.56826 114 ASN D N 1
ATOM 4202 C CA . ASN D 1 114 ? 66.17654 4.05046 4.45027 1.000 98.74553 114 ASN D CA 1
ATOM 4203 C C . ASN D 1 114 ? 66.51298 5.22704 5.35526 1.000 86.19861 114 ASN D C 1
ATOM 4204 O O . ASN D 1 114 ? 66.21785 5.22315 6.55361 1.000 83.30160 114 ASN D O 1
ATOM 4209 N N . VAL D 1 115 ? 67.15187 6.23401 4.75481 1.000 83.03063 115 VAL D N 1
ATOM 4210 C CA . VAL D 1 115 ? 67.55729 7.43229 5.48735 1.000 78.67476 115 VAL D CA 1
ATOM 4211 C C . VAL D 1 115 ? 66.36032 8.10557 6.15485 1.000 78.16849 115 VAL D C 1
ATOM 4212 O O . VAL D 1 115 ? 66.46222 8.60313 7.28302 1.000 73.05308 115 VAL D O 1
ATOM 4216 N N . PHE D 1 116 ? 65.20896 8.12723 5.48025 1.000 77.26935 116 PHE D N 1
ATOM 4217 C CA . PHE D 1 116 ? 64.04743 8.83304 6.01118 1.000 75.84729 116 PHE D CA 1
ATOM 4218 C C . PHE D 1 116 ? 63.37406 8.06849 7.14362 1.000 73.45169 116 PHE D C 1
ATOM 4219 O O . PHE D 1 116 ? 62.72393 8.68180 7.99740 1.000 69.86315 116 PHE D O 1
ATOM 4227 N N . GLY D 1 117 ? 63.51197 6.74265 7.16727 1.000 77.27369 117 GLY D N 1
ATOM 4228 C CA . GLY D 1 117 ? 63.16551 5.99529 8.36479 1.000 73.50924 117 GLY D CA 1
ATOM 4229 C C . GLY D 1 117 ? 64.04166 6.33753 9.55571 1.000 72.79771 117 GLY D C 1
ATOM 4230 O O . GLY D 1 117 ? 63.55211 6.45938 10.68174 1.000 64.55133 117 GLY D O 1
ATOM 4231 N N . LEU D 1 118 ? 65.34945 6.49351 9.32722 1.000 69.49224 118 LEU D N 1
ATOM 4232 C CA . LEU D 1 118 ? 66.24284 6.91151 10.40567 1.000 63.64025 118 LEU D CA 1
ATOM 4233 C C . LEU D 1 118 ? 65.89427 8.29963 10.92773 1.000 62.41876 118 LEU D C 1
ATOM 4234 O O . LEU D 1 118 ? 65.92327 8.53542 12.14155 1.000 60.21924 118 LEU D O 1
ATOM 4239 N N . TYR D 1 119 ? 65.57053 9.23651 10.03268 1.000 62.99293 119 TYR D N 1
ATOM 4240 C CA . TYR D 1 119 ? 65.12638 10.54882 10.49223 1.000 59.57547 119 TYR D CA 1
ATOM 4241 C C . TYR D 1 119 ? 63.85116 10.44648 11.31882 1.000 58.94525 119 TYR D C 1
ATOM 4242 O O . TYR D 1 119 ? 63.68592 11.16739 12.31000 1.000 59.19034 119 TYR D O 1
ATOM 4251 N N . HIS D 1 120 ? 62.93369 9.56202 10.92407 1.000 61.68093 120 HIS D N 1
ATOM 4252 C CA . HIS D 1 120 ? 61.72260 9.36826 11.71198 1.000 64.02090 120 HIS D CA 1
ATOM 4253 C C . HIS D 1 120 ? 62.03265 8.83976 13.10756 1.000 58.91446 120 HIS D C 1
ATOM 4254 O O . HIS D 1 120 ? 61.33551 9.18506 14.06757 1.000 55.58834 120 HIS D O 1
ATOM 4261 N N . VAL D 1 121 ? 63.06635 8.00634 13.24345 1.000 56.10511 121 VAL D N 1
ATOM 4262 C CA . VAL D 1 121 ? 63.50065 7.56793 14.56811 1.000 54.61733 121 VAL D CA 1
ATOM 4263 C C . VAL D 1 121 ? 64.04786 8.74572 15.36728 1.000 52.27038 121 VAL D C 1
ATOM 4264 O O . VAL D 1 121 ? 63.72107 8.92885 16.54607 1.000 55.65716 121 VAL D O 1
ATOM 4268 N N . PHE D 1 122 ? 64.89611 9.55550 14.73153 1.000 53.38412 122 PHE D N 1
ATOM 4269 C CA . PHE D 1 122 ? 65.41268 10.77329 15.35012 1.000 50.70424 122 PHE D CA 1
ATOM 4270 C C . PHE D 1 122 ? 64.28423 11.71402 15.76364 1.000 50.89940 122 PHE D C 1
ATOM 4271 O O . PHE D 1 122 ? 64.25434 12.21378 16.89516 1.000 54.99907 122 PHE D O 1
ATOM 4279 N N . GLU D 1 123 ? 63.34261 11.96088 14.85156 1.000 52.46895 123 GLU D N 1
ATOM 4280 C CA . GLU D 1 123 ? 62.21464 12.84361 15.13650 1.000 52.00677 123 GLU D CA 1
ATOM 4281 C C . GLU D 1 123 ? 61.31186 12.29765 16.23998 1.000 51.83659 123 GLU D C 1
ATOM 4282 O O . GLU D 1 123 ? 60.80092 13.06225 17.06765 1.000 51.63645 123 GLU D O 1
ATOM 4288 N N . THR D 1 124 ? 61.11043 10.97910 16.27586 1.000 52.08067 124 THR D N 1
ATOM 4289 C CA . THR D 1 124 ? 60.27607 10.37738 17.31450 1.000 54.92501 124 THR D CA 1
ATOM 4290 C C . THR D 1 124 ? 60.90518 10.48303 18.70072 1.000 59.92031 124 THR D C 1
ATOM 4291 O O . THR D 1 124 ? 60.19918 10.71054 19.69089 1.000 63.77029 124 THR D O 1
ATOM 4295 N N . HIS D 1 125 ? 62.22720 10.33593 18.79640 1.000 52.26905 125 HIS D N 1
ATOM 4296 C CA . HIS D 1 125 ? 62.88581 10.45361 20.09442 1.000 47.33646 125 HIS D CA 1
ATOM 4297 C C . HIS D 1 125 ? 62.81577 11.87790 20.63691 1.000 51.89199 125 HIS D C 1
ATOM 4298 O O . HIS D 1 125 ? 62.46378 12.09014 21.80278 1.000 46.14994 125 HIS D O 1
ATOM 4305 N N . TYR D 1 126 ? 63.15533 12.86816 19.81316 1.000 53.26120 126 TYR D N 1
ATOM 4306 C CA . TYR D 1 126 ? 63.01224 14.27829 20.18324 1.000 44.39083 126 TYR D CA 1
ATOM 4307 C C . TYR D 1 126 ? 61.57471 14.76677 19.96897 1.000 45.36131 126 TYR D C 1
ATOM 4308 O O . TYR D 1 126 ? 61.30479 15.74412 19.27141 1.000 48.43987 126 TYR D O 1
ATOM 4317 N N . ALA D 1 127 ? 60.65033 14.03916 20.59879 1.000 48.10941 127 ALA D N 1
ATOM 4318 C CA . ALA D 1 127 ? 59.22272 14.11090 20.30082 1.000 50.18008 127 ALA D CA 1
ATOM 4319 C C . ALA D 1 127 ? 58.67140 15.53235 20.37366 1.000 60.23291 127 ALA D C 1
ATOM 4320 O O . ALA D 1 127 ? 58.82550 16.22673 21.38250 1.000 51.63270 127 ALA D O 1
ATOM 4322 N N . GLY D 1 128 ? 58.02089 15.95430 19.28538 1.000 53.59811 128 GLY D N 1
ATOM 4323 C CA . GLY D 1 128 ? 57.48452 17.29130 19.13485 1.000 53.88415 128 GLY D CA 1
ATOM 4324 C C . GLY D 1 128 ? 58.43435 18.32447 18.56750 1.000 53.77241 128 GLY D C 1
ATOM 4325 O O . GLY D 1 128 ? 58.00227 19.45203 18.29306 1.000 57.46491 128 GLY D O 1
ATOM 4326 N N . TYR D 1 129 ? 59.70660 17.98796 18.38897 1.000 47.81418 129 TYR D N 1
ATOM 4327 C CA . TYR D 1 129 ? 60.66731 18.83027 17.69305 1.000 49.20593 129 TYR D CA 1
ATOM 4328 C C . TYR D 1 129 ? 61.01220 18.25173 16.32364 1.000 48.85505 129 TYR D C 1
ATOM 4329 O O . TYR D 1 129 ? 60.73615 17.08587 16.02652 1.000 51.71351 129 TYR D O 1
ATOM 4338 N N . PHE D 1 130 ? 61.60884 19.10028 15.48287 1.000 52.17392 130 PHE D N 1
ATOM 4339 C CA . PHE D 1 130 ? 62.21146 18.70598 14.20658 1.000 50.69037 130 PHE D CA 1
ATOM 4340 C C . PHE D 1 130 ? 61.21294 18.11497 13.21343 1.000 50.83205 130 PHE D C 1
ATOM 4341 O O . PHE D 1 130 ? 61.60424 17.35364 12.32107 1.000 57.60249 130 PHE D O 1
ATOM 4349 N N . SER D 1 131 ? 59.92881 18.44489 13.33314 1.000 54.78105 131 SER D N 1
ATOM 4350 C CA . SER D 1 131 ? 58.92585 17.89218 12.43014 1.000 54.57004 131 SER D CA 1
ATOM 4351 C C . SER D 1 131 ? 58.85957 18.61742 11.08796 1.000 59.12262 131 SER D C 1
ATOM 4352 O O . SER D 1 131 ? 58.08396 18.20368 10.21936 1.000 50.93010 131 SER D O 1
ATOM 4355 N N . ASP D 1 132 ? 59.64368 19.67629 10.89603 1.000 57.21151 132 ASP D N 1
ATOM 4356 C CA . ASP D 1 132 ? 59.82956 20.31468 9.59890 1.000 55.83907 132 ASP D CA 1
ATOM 4357 C C . ASP D 1 132 ? 61.27132 20.14751 9.13819 1.000 56.12238 132 ASP D C 1
ATOM 4358 O O . ASP D 1 132 ? 62.19837 20.18016 9.95162 1.000 58.37702 132 ASP D O 1
ATOM 4363 N N . LEU D 1 133 ? 61.45755 19.96930 7.83183 1.000 53.77830 133 LEU D N 1
ATOM 4364 C CA . LEU D 1 133 ? 62.77855 20.01734 7.22172 1.000 54.69560 133 LEU D CA 1
ATOM 4365 C C . LEU D 1 133 ? 62.79115 20.98868 6.05566 1.000 53.77416 133 LEU D C 1
ATOM 4366 O O . LEU D 1 133 ? 61.86575 21.00856 5.23814 1.000 50.52294 133 LEU D O 1
ATOM 4371 N N . LEU D 1 134 ? 63.84939 21.78789 5.98393 1.000 56.02428 134 LEU D N 1
ATOM 4372 C CA . LEU D 1 134 ? 64.16696 22.56056 4.79206 1.000 56.27179 134 LEU D CA 1
ATOM 4373 C C . LEU D 1 134 ? 65.22919 21.77677 4.02609 1.000 62.24678 134 LEU D C 1
ATOM 4374 O O . LEU D 1 134 ? 66.35704 21.61805 4.50400 1.000 65.05241 134 LEU D O 1
ATOM 4379 N N . ILE D 1 135 ? 64.86309 21.28736 2.83975 1.000 60.95349 135 ILE D N 1
ATOM 4380 C CA . ILE D 1 135 ? 65.75505 20.54492 1.95462 1.000 68.98845 135 ILE D CA 1
ATOM 4381 C C . ILE D 1 135 ? 66.44538 21.50687 1.00146 1.000 74.36227 135 ILE D C 1
ATOM 4382 O O . ILE D 1 135 ? 65.85808 22.49353 0.55922 1.000 72.54208 135 ILE D O 1
ATOM 4387 N N . HIS D 1 136 ? 67.68983 21.19748 0.64584 1.000 75.44649 136 HIS D N 1
ATOM 4388 C CA . HIS D 1 136 ? 68.46473 21.99517 -0.29264 1.000 90.72137 136 HIS D CA 1
ATOM 4389 C C . HIS D 1 136 ? 68.88204 21.13801 -1.48033 1.000 98.68070 136 HIS D C 1
ATOM 4390 O O . HIS D 1 136 ? 69.03905 19.91886 -1.36393 1.000 96.89427 136 HIS D O 1
ATOM 4397 N N . ASP D 1 137 ? 69.06019 21.78807 -2.62684 1.000 109.78300 137 ASP D N 1
ATOM 4398 C CA . ASP D 1 137 ? 69.25849 21.07740 -3.88655 1.000 129.64218 137 ASP D CA 1
ATOM 4399 C C . ASP D 1 137 ? 70.74158 20.92672 -4.20649 1.000 113.73433 137 ASP D C 1
ATOM 4400 O O . ASP D 1 137 ? 71.52215 21.86223 -4.03477 1.000 112.06077 137 ASP D O 1
#

Radius of gyration: 29.2 Å; Cα contacts (8 Å, |Δi|>4): 1190; chains: 4; bounding box: 69×88×77 Å

Solvent-accessible surface area: 27092 Å² total; per-residue (Å²): 170,128,18,34,0,51,0,56,1,42,0,2,22,140,0,0,50,1,102,0,41,57,134,68,50,46,6,0,56,11,59,0,125,0,13,0,89,45,71,17,71,0,0,2,0,0,4,34,4,46,24,89,73,69,42,72,74,46,96,182,86,76,33,153,6,40,0,19,0,4,0,90,4,43,73,99,88,0,13,0,39,0,24,39,115,122,68,97,130,126,39,50,10,6,5,64,53,100,67,117,23,8,24,85,69,17,114,16,0,14,112,16,0,59,79,35,2,63,88,56,17,66,134,44,110,100,65,146,50,153,86,178,125,92,59,80,105,31,102,77,123,91,19,59,3,73,0,76,4,46,0,2,27,139,0,1,32,2,65,5,103,93,114,80,76,54,36,0,45,8,53,1,123,0,16,0,114,41,79,24,58,0,0,5,0,2,4,32,3,44,18,80,75,62,47,81,85,38,92,146,89,85,31,147,6,36,3,18,0,0,0,73,7,62,75,99,98,0,17,0,13,1,19,64,115,122,49,87,109,204,159,79,4,10,6,79,40,91,70,113,31,9,19,100,62,18,111,10,0,17,100,14,0,58,76,38,2,68,84,62,26,55,137,36,99,78,67,121,11,115,119,195,104,59,3,58,1,69,3,50,0,3,22,149,0,0,41,3,104,7,76,91,163,73,130,37,71,0,57,12,81,1,129,0,11,0,107,44,84,34,67,0,0,5,0,1,5,36,4,47,49,112,76,65,39,76,85,46,97,179,80,75,29,152,11,36,1,0,0,2,0,97,16,62,101,81,91,1,16,0,32,0,21,33,117,97,36,121,134,110,44,47,13,3,4,56,45,91,63,103,23,23,50,126,93,45,128,4,1,18,95,14,0,46,78,33,2,66,72,47,5,102,116,52,99,108,74,160,110,70,6,81,0,63,2,28,0,2,26,135,0,0,23,2,65,11,91,159,166,72,120,55,49,0,54,14,83,4,120,0,10,0,87,43,73,16,68,0,0,2,0,0,4,35,2,56,26,88,77,68,40,74,74,43,86,176,86,76,37,150,5,41,0,14,0,1,0,78,12,63,110,75,83,0,15,0,20,0,20,37,124,125,51,109,126,138,52,52,9,6,4,60,43,101,57,68,21,9,16,88,40,51,44,0,0,9,63,14,0,33,84,30,2,72,79,53,6,65,111,32,108,75,63,185

InterPro domains:
  IPR000199 Peptidase C3A/C3B, picornaviral [PF00548] (1659-1808)
  IPR000605 Helicase, superfamily 3, single-stranded DNA/RNA virus [PF00910] (1310-1411)
  IPR001205 RNA-directed RNA polymerase, C-terminal domain [PF00680] (1855-2273)
  IPR001676 Picornavirus capsid [PF00073] (163-361)
  IPR001676 Picornavirus capsid [PF00073] (424-583)
  IPR004004 Helicase/polymerase/peptidase polyprotein, Calicivirus-type [PR00918] (1304-1324)
  IPR004004 Helicase/polymerase/peptidase polyprotein, Calicivirus-type [PR00918] (1381-1400)
  IPR004004 Helicase/polymerase/peptidase polyprotein, Calicivirus-type [PR00918] (2065-2080)
  IPR004004 Helicase/polymerase/peptidase polyprotein, Calicivirus-type [PR00918] (2163-2174)
  IPR007094 RNA-directed RNA polymerase, catalytic domain [PS50507] (2062-2180)
  IPR009003 Peptidase S1, PA clan [SSF50494] (1647-1826)
  IPR014759 Helicase, superfamily 3, single-stranded RNA virus [PS51218] (1282-1448)
  IPR021573 Leader peptide, picornavirus [PF11475] (1-32)
  IPR029053 Viral coat protein subunit [G3DSA:2.60.120.20] (138-393)
  IPR029053 Viral coat protein subunit [G3DSA:2.60.120.20] (394-624)
  IPR029053 Viral coat protein subunit [G3DSA:2.60.120.20] (625-901)
  IPR033703 Picornavirus/Calicivirus coat protein [cd00205] (197-386)
  IPR033703 Picornavirus/Calicivirus coat protein [cd00205] (439-618)
  IPR033703 Picornavirus/Calicivirus coat protein [cd00205] (740-878)
  IPR037080 Capsid protein VP4 superfamily, Picornavirus [G3DSA:4.10.90.10] (68-137)

Foldseek 3Di:
DKAKWKWKWKAKLQFIKTFIDGQNDGWKIKTFRAHAADPVQVLVCVAQLDGDDHDHRDVVDMDIFIKMWMWIQDAFKIKIFIGGRDDDDVDGGSYIDMGRHGDDYVVVSVVVVCVSNDPTIDDIDTDDDDHD/DDPPPDDDDKEKWKWKWKAKLQFIKIFGDDPNHTFKIWTFRAHDDDPVQVLVCQAQLDDDDHDHRDPVDMDIWIKMWMWIFDVQKIKIFIAGHDDDPPDGGPHIDMDRDGADYNVRSVVVVCVRNDPGIDDMDGDDDDDD/DKWKWKWKAKLQFIKIFGDDPNHTFKIFTFRAHDDDPVQVLVCVAQLDDDDHDHRDPPDMDIWMKMWMWDFDAQKIKIFIWGRDDDVVTGGPHIDMGRDHDDDPVRRVVVVCVSNDPTGPDMDGDD/DKFKWKWKAKLQFIKIFGADPNHTFKIFTDRAHADDPVQVLVCVAQLDDDDHDHRDPVPMDIWMKMWMWDFDAQKIKIFICGHDDDVVDGGSYIDIGRDGDDDPVVRVVVVCVRNDPGPPDMDGDD

Nearest PDB structures (foldseek):
  7bny-assembly2_B  TM=9.561E-01  e=1.251E-22  Mengo virus
  7nwt-assembly1_CC  TM=9.818E-01  e=1.213E-21  Mengo virus
  7nbv-assembly1_A  TM=8.219E-01  e=2.381E-06  Theiler's murine encephalomyeltits virus GDVII
  4ygb-assembly2_C  TM=3.617E-01  e=1.511E+00  Homo sapiens
  8h0y-assembly1_B  TM=2.961E-01  e=9.800E-01  Severe acute respiratory syndrome coronavirus